Protein AF-0000000077312494 (afdb_homodimer)

pLDDT: mean 94.0, std 8.58, range [31.25, 98.69]

Radius of gyration: 34.33 Å; Cα contacts (8 Å, |Δi|>4): 732; chains: 2; bounding box: 84×106×77 Å

Sequence (558 aa):
MSKAVSSAAEQAEQLKLQGNNFYNENMFAAAIDLYTQAIRLCPNVPFYWTNRALCHRKLNDWASVEEDCLRAVRLDPRSVKGHYMLGLALLHRDIYPEGIRALERALDLGRAHQDGHMVEEIWHAFATAKFDEWVEDSTQRVKNLKELEKSCELGLWKKLMFDIQEAEEKEINKLFLTTGGQLRALNSVFSKVAEADTPTDIPDYLRCKITLDILLDPVITPCGITYEKAALIQHIKKVGNFDPTTRQPLHPFQFVPNLAIKEAVANYLDQHRWAYKVDMSKAVSSAAEQAEQLKLQGNNFYNENMFAAAIDLYTQAIRLCPNVPFYWTNRALCHRKLNDWASVEEDCLRAVRLDPRSVKGHYMLGLALLHRDIYPEGIRALERALDLGRAHQDGHMVEEIWHAFATAKFDEWVEDSTQRVKNLKELEKSCELGLWKKLMFDIQEAEEKEINKLFLTTGGQLRALNSVFSKVAEADTPTDIPDYLRCKITLDILLDPVITPCGITYEKAALIQHIKKVGNFDPTTRQPLHPFQFVPNLAIKEAVANYLDQHRWAYKVD

Nearest PDB structures (foldseek):
  8gck-assembly1_B  TM=9.085E-01  e=1.295E-07  Homo sapiens
  8gck-assembly2_A  TM=9.095E-01  e=1.497E-07  Homo sapiens
  2vyi-assembly2_B  TM=8.744E-01  e=6.388E-07  Homo sapiens
  5lyn-assembly1_B  TM=8.719E-01  e=9.871E-07  Saccharomyces cerevisiae
  5lyp-assembly1_A  TM=8.369E-01  e=5.264E-07  Saccharomyces cerevisiae

Solvent-accessible surface area (backbone atoms only — not comparable to full-atom values): 28615 Å² total; per-residue (Å²): 132,81,76,74,77,66,50,56,64,54,50,20,49,51,28,38,52,52,15,50,53,29,44,77,69,67,36,35,69,61,14,37,52,28,20,50,54,16,31,71,57,40,70,85,46,36,63,44,30,38,53,35,19,52,36,27,50,77,67,67,34,43,69,56,18,30,53,26,13,52,52,14,32,70,68,32,80,76,38,35,66,18,25,37,49,29,11,51,31,30,43,75,71,66,38,50,73,62,12,46,51,27,22,49,51,16,36,56,48,25,61,73,70,67,46,64,68,62,32,50,52,41,44,49,54,36,27,46,50,49,23,52,52,39,52,58,52,39,53,52,49,52,52,53,49,52,53,49,51,52,49,37,54,52,4,42,51,43,37,48,54,55,51,49,74,76,45,55,81,85,47,43,63,56,51,51,52,50,48,51,51,47,52,53,51,47,52,51,52,55,51,57,64,47,46,76,71,48,82,74,82,77,60,66,63,48,25,12,80,84,79,64,40,74,41,76,53,32,22,27,39,81,85,19,50,54,32,27,44,72,60,50,52,48,43,36,73,74,76,36,58,37,37,92,86,78,61,44,81,43,58,80,86,56,57,19,50,32,50,39,57,40,47,47,38,53,55,46,45,72,72,34,44,64,70,35,62,72,134,129,82,74,73,79,67,50,57,63,53,50,21,49,52,29,40,54,51,15,50,52,29,44,77,67,67,37,36,70,62,14,36,53,27,18,50,54,15,30,71,57,41,70,83,46,37,64,42,30,39,52,33,19,51,35,26,50,76,68,68,34,43,70,55,18,32,54,27,12,52,53,16,30,70,67,32,80,76,38,35,66,17,25,36,49,29,10,51,32,30,42,74,71,68,37,52,74,64,12,47,49,26,22,50,51,15,38,56,47,24,61,73,70,68,46,65,68,61,33,49,53,42,46,53,55,36,26,47,50,49,23,53,51,38,52,57,54,39,53,53,50,51,51,53,50,52,53,49,51,52,50,36,52,53,4,43,51,44,36,47,56,54,50,48,75,74,44,54,82,84,48,43,63,55,52,53,52,51,50,52,52,47,51,54,49,48,52,50,52,54,51,59,62,47,48,76,70,48,82,75,81,77,60,67,63,50,26,12,80,84,80,64,41,73,41,78,52,31,23,27,40,82,85,18,50,54,32,28,43,71,59,49,52,49,43,37,73,73,76,36,59,36,37,92,86,81,63,44,82,43,59,80,86,58,57,18,50,32,51,38,56,40,49,49,39,53,54,46,46,71,72,34,44,65,70,34,62,73,134

InterPro domains:
  IPR003613 U-box domain [PF04564] (202-274)
  IPR003613 U-box domain [PS51698] (201-275)
  IPR003613 U-box domain [SM00504] (205-268)
  IPR011990 Tetratricopeptide-like helical domain superfamily [G3DSA:1.25.40.10] (4-160)
  IPR011990 Tetratricopeptide-like helical domain superfamily [SSF48452] (11-118)
  IPR013083 Zinc finger, RING/FYVE/PHD-type [G3DSA:3.30.40.10] (200-278)
  IPR019734 Tetratricopeptide repeat [PS50005] (12-45)
  IPR019734 Tetratricopeptide repeat [SM00028] (12-45)
  IPR019734 Tetratricopeptide repeat [SM00028] (46-79)
  IPR019734 Tetratricopeptide repeat [SM00028] (80-113)
  IPR045202 CHIP , U-box domain [cd16654] (202-272)

Secondary structure (DSSP, 8-state):
-------HHHHHHHHHHHHHHHHHTT-HHHHHHHHHHHHHH-TT-HHHHHHHHHHHHHTT-HHHHHHHHHHHHHH-TT-HHHHHHHHHHHHHTT-HHHHHHHHHHHHHHHHHHT-HHHHHHHHHHHHHHHHHHHHHHHHHHHHHHHHHHHHHHHHHHHHHHHHHHHS-HHHHHHHHHHHHHHHHHHHHHHHHHHGGGS--PPPGGGB-TTT-SBPSSEEE-TTS-EEEHHHHHHHHHHT-SB-TTT--B--GGG-EE-HHHHHHHHHHHHH-GGGG---/-------HHHHHHHHHHHHHHHHHTT-HHHHHHHHHHHHHH-TT-HHHHHHHHHHHHHTT-HHHHHHHHHHHHHH-TT-HHHHHHHHHHHHHTT-HHHHHHHHHHHHHHHHHHT-HHHHHHHHHHHHHHHHHHHHHHHHHHHHHHHHHHHHHHHHHHHHHHHHHHHS-HHHHHHHHHHHHHHHHHHHHHHHHHHGGGS--PPPGGGB-TTT-SBPSSEEE-TTS-EEEHHHHHHHHHHT-SB-TTT--B--GGG-EE-HHHHHHHHHHHHH-GGGG---

Foldseek 3Di:
DPPPPQQLQRQLVVLQVVLVVCVVVVNLVSSLVSLVSSCVSPVLALVSLLSNLVSCVVVVVLVSNLVSLVSSCVSPVLDLSSLLSNLVSCVVVVNLPSSLVSLVSSLVSCVVVVPVVSNVVSLLVNLVSLQVVLVVVLVVVLVVLVVVLVVVLVVLVVVLVVCCVVDDPVCNVVSVVVSVVVNVVSVVVSVVVNVLSDDDDDDQLQAAPQPRAGAQFWWAAPVGHIHRLVRVVVCCVPPHQADPPPRHGHDSVRTHTDVVSNVVSVVCCVSRVNSSDDD/DPPPPQQLQRQLVVLQVVLVVCVVVVNLVSSLVSLVSSCVSPVLALVSLLSNLVSCVVVVVLVSNLVSLVSSCVSPVLDLSSLLSNLVSCVVVVNLPSSLVSLVSSLVSCVVVVPVVSNVVSLLSNLVSLQVVLVVVLVVVLVVLVVVLVVVLVVLVVVLVVCCVVDDPVCNVVSVVVSVVVNVVSVVVSVVVNVLSDDDDDDQLQAAPQPRAGAQFWWAAPVGHIHRLVVVVVCCVPPHQADPPPRHGHDSVRTHTDVVSNVVSVVCCVSRVNSSDDD

Structure (mmCIF, N/CA/C/O backbone):
data_AF-0000000077312494-model_v1
#
loop_
_entity.id
_entity.type
_entity.pdbx_description
1 polymer 'E3 ubiquitin-protein ligase CHIP'
#
loop_
_atom_site.group_PDB
_atom_site.id
_atom_site.type_symbol
_atom_site.label_atom_id
_atom_site.label_alt_id
_atom_site.label_comp_id
_atom_site.label_asym_id
_atom_site.label_entity_id
_atom_site.label_seq_id
_atom_site.pdbx_PDB_ins_code
_atom_site.Cartn_x
_atom_site.Cartn_y
_atom_site.Cartn_z
_atom_site.occupancy
_atom_site.B_iso_or_equiv
_atom_site.auth_seq_id
_atom_site.auth_comp_id
_atom_site.auth_asym_id
_atom_site.auth_atom_id
_atom_site.pdbx_PDB_model_num
ATOM 1 N N . MET A 1 1 ? -36.344 50.531 40.781 1 31.25 1 MET A N 1
ATOM 2 C CA . MET A 1 1 ? -36.031 49.656 39.656 1 31.25 1 MET A CA 1
ATOM 3 C C . MET A 1 1 ? -34.594 49.094 39.812 1 31.25 1 MET A C 1
ATOM 5 O O . MET A 1 1 ? -33.625 49.812 39.625 1 31.25 1 MET A O 1
ATOM 9 N N . SER A 1 2 ? -34.406 48.188 40.812 1 33.22 2 SER A N 1
ATOM 10 C CA . SER A 1 2 ? -33.125 47.625 41.25 1 33.22 2 SER A CA 1
ATOM 11 C C . SER A 1 2 ? -32.375 47.031 40.062 1 33.22 2 SER A C 1
ATOM 13 O O . SER A 1 2 ? -32.938 46.188 39.344 1 33.22 2 SER A O 1
ATOM 15 N N . LYS A 1 3 ? -31.75 47.656 39.312 1 46.16 3 LYS A N 1
ATOM 16 C CA . LYS A 1 3 ? -30.828 47.188 38.281 1 46.16 3 LYS A CA 1
ATOM 17 C C . LYS A 1 3 ? -30.109 45.938 38.75 1 46.16 3 LYS A C 1
ATOM 19 O O . LYS A 1 3 ? -29.391 45.938 39.75 1 46.16 3 LYS A O 1
ATOM 24 N N . ALA A 1 4 ? -30.688 44.844 38.844 1 47.09 4 ALA A N 1
ATOM 25 C CA . ALA A 1 4 ? -30.188 43.5 39.125 1 47.09 4 ALA A CA 1
ATOM 26 C C . ALA A 1 4 ? -28.719 43.375 38.719 1 47.09 4 ALA A C 1
ATOM 28 O O . ALA A 1 4 ? -28.359 43.688 37.594 1 47.09 4 ALA A O 1
ATOM 29 N N . VAL A 1 5 ? -27.719 43.469 39.469 1 52.62 5 VAL A N 1
ATOM 30 C CA . VAL A 1 5 ? -26.266 43.375 39.344 1 52.62 5 VAL A CA 1
ATOM 31 C C . VAL A 1 5 ? -25.875 42.125 38.594 1 52.62 5 VAL A C 1
ATOM 33 O O . VAL A 1 5 ? -26.094 41 39.094 1 52.62 5 VAL A O 1
ATOM 36 N N . SER A 1 6 ? -25.922 42.156 37.281 1 68 6 SER A N 1
ATOM 37 C CA . SER A 1 6 ? -25.594 41.031 36.438 1 68 6 SER A CA 1
ATOM 38 C C . SER A 1 6 ? -24.312 40.344 36.906 1 68 6 SER A C 1
ATOM 40 O O . SER A 1 6 ? -23.359 41 37.312 1 68 6 SER A O 1
ATOM 42 N N . SER A 1 7 ? -24.25 39.062 37.406 1 86.69 7 SER A N 1
ATOM 43 C CA . SER A 1 7 ? -23.094 38.25 37.781 1 86.69 7 SER A CA 1
ATOM 44 C C . SER A 1 7 ? -21.953 38.438 36.781 1 86.69 7 SER A C 1
ATOM 46 O O . SER A 1 7 ? -22.156 38.906 35.656 1 86.69 7 SER A O 1
ATOM 48 N N . ALA A 1 8 ? -20.734 38.5 37.312 1 90.12 8 ALA A N 1
ATOM 49 C CA . ALA A 1 8 ? -19.547 38.594 36.469 1 90.12 8 ALA A CA 1
ATOM 50 C C . ALA A 1 8 ? -19.703 37.719 35.219 1 90.12 8 ALA A C 1
ATOM 52 O O . ALA A 1 8 ? -19.281 38.125 34.125 1 90.12 8 ALA A O 1
ATOM 53 N N . ALA A 1 9 ? -20.328 36.688 35.312 1 91.38 9 ALA A N 1
ATOM 54 C CA . ALA A 1 9 ? -20.531 35.781 34.219 1 91.38 9 ALA A CA 1
ATOM 55 C C . ALA A 1 9 ? -21.5 36.344 33.188 1 91.38 9 ALA A C 1
ATOM 57 O O . ALA A 1 9 ? -21.266 36.219 31.969 1 91.38 9 ALA A O 1
ATOM 58 N N . GLU A 1 10 ? -22.5 36.906 33.656 1 93.88 10 GLU A N 1
ATOM 59 C CA . GLU A 1 10 ? -23.484 37.5 32.781 1 93.88 10 GLU A CA 1
ATOM 60 C C . GLU A 1 10 ? -22.891 38.688 32 1 93.88 10 GLU A C 1
ATOM 62 O O . GLU A 1 10 ? -23.156 38.875 30.812 1 93.88 10 GLU A O 1
ATOM 67 N N . GLN A 1 11 ? -22.172 39.5 32.781 1 94.75 11 GLN A N 1
ATOM 68 C CA . GLN A 1 11 ? -21.516 40.625 32.125 1 94.75 11 GLN A CA 1
ATOM 69 C C . GLN A 1 11 ? -20.516 40.156 31.062 1 94.75 11 GLN A C 1
ATOM 71 O O . GLN A 1 11 ? -20.469 40.719 29.969 1 94.75 11 GLN A O 1
ATOM 76 N N . ALA A 1 12 ? -19.703 39.156 31.375 1 96.19 12 ALA A N 1
ATOM 77 C CA . ALA A 1 12 ? -18.734 38.625 30.438 1 96.19 12 ALA A CA 1
ATOM 78 C C . ALA A 1 12 ? -19.406 38.094 29.172 1 96.19 12 ALA A C 1
ATOM 80 O O . ALA A 1 12 ? -18.906 38.312 28.062 1 96.19 12 ALA A O 1
ATOM 81 N N . GLU A 1 13 ? -20.516 37.531 29.359 1 96.38 13 GLU A N 1
ATOM 82 C CA . GLU A 1 13 ? -21.25 37 28.219 1 96.38 13 GLU A CA 1
ATOM 83 C C . GLU A 1 13 ? -21.766 38.094 27.312 1 96.38 13 GLU A C 1
ATOM 85 O O . GLU A 1 13 ? -21.75 37.969 26.094 1 96.38 13 GLU A O 1
ATOM 90 N N . GLN A 1 14 ? -22.219 39.094 27.969 1 96.25 14 GLN A N 1
ATOM 91 C CA . GLN A 1 14 ? -22.688 40.25 27.172 1 96.25 14 GLN A CA 1
ATOM 92 C C . GLN A 1 14 ? -21.547 40.875 26.391 1 96.25 14 GLN A C 1
ATOM 94 O O . GLN A 1 14 ? -21.719 41.25 25.219 1 96.25 14 GLN A O 1
ATOM 99 N N . LEU A 1 15 ? -20.422 40.938 27.031 1 97.5 15 LEU A N 1
ATOM 100 C CA . LEU A 1 15 ? -19.234 41.469 26.344 1 97.5 15 LEU A CA 1
ATOM 101 C C . LEU A 1 15 ? -18.844 40.594 25.172 1 97.5 15 LEU A C 1
ATOM 103 O O . LEU A 1 15 ? -18.516 41.094 24.094 1 97.5 15 LEU A O 1
ATOM 107 N N . LYS A 1 16 ? -18.875 39.312 25.391 1 97.44 16 LYS A N 1
ATOM 108 C CA . LYS A 1 16 ? -18.578 38.375 24.328 1 97.44 16 LYS A CA 1
ATOM 109 C C . LYS A 1 16 ? -19.516 38.562 23.141 1 97.44 16 LYS A C 1
ATOM 111 O O . LYS A 1 16 ? -19.078 38.594 21.984 1 97.44 16 LYS A O 1
ATOM 116 N N . LEU A 1 17 ? -20.812 38.75 23.391 1 97.75 17 LEU A N 1
ATOM 117 C CA . LEU A 1 17 ? -21.812 38.938 22.328 1 97.75 17 LEU A CA 1
ATOM 118 C C . LEU A 1 17 ? -21.562 40.219 21.562 1 97.75 17 LEU A C 1
ATOM 120 O O . LEU A 1 17 ? -21.672 40.25 20.328 1 97.75 17 LEU A O 1
ATOM 124 N N . GLN A 1 18 ? -21.203 41.219 22.328 1 97.5 18 GLN A N 1
ATOM 125 C CA . GLN A 1 18 ? -20.844 42.469 21.656 1 97.5 18 GLN A CA 1
ATOM 126 C C . GLN A 1 18 ? -19.594 42.312 20.812 1 97.5 18 GLN A C 1
ATOM 128 O O . GLN A 1 18 ? -19.516 42.812 19.688 1 97.5 18 GLN A O 1
ATOM 133 N N . GLY A 1 19 ? -18.641 41.594 21.375 1 98 19 GLY A N 1
ATOM 134 C CA . GLY A 1 19 ? -17.438 41.281 20.594 1 98 19 GLY A CA 1
ATOM 135 C C . GLY A 1 19 ? -17.75 40.531 19.312 1 98 19 GLY A C 1
ATOM 136 O O . GLY A 1 19 ? -17.172 40.844 18.266 1 98 19 GLY A O 1
ATOM 137 N N . ASN A 1 20 ? -18.688 39.594 19.391 1 97.94 20 ASN A N 1
ATOM 138 C CA . ASN A 1 20 ? -19.109 38.844 18.219 1 97.94 20 ASN A CA 1
ATOM 139 C C . ASN A 1 20 ? -19.688 39.75 17.141 1 97.94 20 ASN A C 1
ATOM 141 O O . ASN A 1 20 ? -19.453 39.531 15.953 1 97.94 20 ASN A O 1
ATOM 145 N N . ASN A 1 21 ? -20.438 40.688 17.547 1 97.75 21 ASN A N 1
ATOM 146 C CA . ASN A 1 21 ? -21.016 41.625 16.609 1 97.75 21 ASN A CA 1
ATOM 147 C C . ASN A 1 21 ? -19.938 42.438 15.883 1 97.75 21 ASN A C 1
ATOM 149 O O . ASN A 1 21 ? -19.984 42.594 14.664 1 97.75 21 ASN A O 1
ATOM 153 N N . PHE A 1 22 ? -18.984 42.906 16.641 1 98 22 PHE A N 1
ATOM 154 C CA . PHE A 1 22 ? -17.891 43.656 16.047 1 98 22 PHE A CA 1
ATOM 155 C C . PHE A 1 22 ? -17.078 42.781 15.109 1 98 22 PHE A C 1
ATOM 157 O O . PHE A 1 22 ? -16.641 43.219 14.047 1 98 22 PHE A O 1
ATOM 164 N N . TYR A 1 23 ? -16.844 41.5 15.477 1 97.88 23 TYR A N 1
ATOM 165 C CA . TYR A 1 23 ? -16.141 40.562 14.617 1 97.88 23 TYR A CA 1
ATOM 166 C C . TYR A 1 23 ? -16.844 40.406 13.281 1 97.88 23 TYR A C 1
ATOM 168 O O . TYR A 1 23 ? -16.219 40.469 12.219 1 97.88 23 TYR A O 1
ATOM 176 N N . ASN A 1 24 ? -18.125 40.281 13.289 1 97.44 24 ASN A N 1
ATOM 177 C CA . ASN A 1 24 ? -18.938 40.094 12.078 1 97.44 24 ASN A CA 1
ATOM 178 C C . ASN A 1 24 ? -18.891 41.312 11.188 1 97.44 24 ASN A C 1
ATOM 180 O O . ASN A 1 24 ? -19.047 41.219 9.969 1 97.44 24 ASN A O 1
ATOM 184 N N . GLU A 1 25 ? -18.625 42.469 11.852 1 97.25 25 GLU A N 1
ATOM 185 C CA . GLU A 1 25 ? -18.516 43.719 11.117 1 97.25 25 GLU A CA 1
ATOM 186 C C . GLU A 1 25 ? -17.078 44 10.695 1 97.25 25 GLU A C 1
ATOM 188 O O . GLU A 1 25 ? -16.75 45.094 10.219 1 97.25 25 GLU A O 1
ATOM 193 N N . ASN A 1 26 ? -16.25 43.094 11.016 1 97.56 26 ASN A N 1
ATOM 194 C CA . ASN A 1 26 ? -14.836 43.125 10.648 1 97.56 26 ASN A CA 1
ATOM 195 C C . ASN A 1 26 ? -14.078 44.188 11.445 1 97.56 26 ASN A C 1
ATOM 197 O O . ASN A 1 26 ? -13.117 44.781 10.945 1 97.56 26 ASN A O 1
ATOM 201 N N . MET A 1 27 ? -14.633 44.562 12.531 1 97.88 27 MET A N 1
ATOM 202 C CA . MET A 1 27 ? -13.945 45.469 13.461 1 97.88 27 MET A CA 1
ATOM 203 C C . MET A 1 27 ? -13.195 44.656 14.523 1 97.88 27 MET A C 1
ATOM 205 O O . MET A 1 27 ? -13.602 44.625 15.688 1 97.88 27 MET A O 1
ATOM 209 N N . PHE A 1 28 ? -12.07 44.188 14.211 1 98.31 28 PHE A N 1
ATOM 210 C CA . PHE A 1 28 ? -11.383 43.156 14.992 1 98.31 28 PHE A CA 1
ATOM 211 C C . PHE A 1 28 ? -10.742 43.781 16.234 1 98.31 28 PHE A C 1
ATOM 213 O O . PHE A 1 28 ? -10.727 43.156 17.297 1 98.31 28 PHE A O 1
ATOM 220 N N . ALA A 1 29 ? -10.266 44.969 16.141 1 97.75 29 ALA A N 1
ATOM 221 C CA . ALA A 1 29 ? -9.641 45.625 17.281 1 97.75 29 ALA A CA 1
ATOM 222 C C . ALA A 1 29 ? -10.656 45.875 18.406 1 97.75 29 ALA A C 1
ATOM 224 O O . ALA A 1 29 ? -10.359 45.625 19.578 1 97.75 29 ALA A O 1
ATOM 225 N N . ALA A 1 30 ? -11.797 46.281 17.938 1 98.06 30 ALA A N 1
ATOM 226 C CA . ALA A 1 30 ? -12.859 46.5 18.922 1 98.06 30 ALA A CA 1
ATOM 227 C C . ALA A 1 30 ? -13.32 45.188 19.562 1 98.06 30 ALA A C 1
ATOM 229 O O . ALA A 1 30 ? -13.57 45.156 20.766 1 98.06 30 ALA A O 1
ATOM 230 N N . ALA A 1 31 ? -13.383 44.219 18.719 1 98.69 31 ALA A N 1
ATOM 231 C CA . ALA A 1 31 ? -13.766 42.906 19.219 1 98.69 31 ALA A CA 1
ATOM 232 C C . ALA A 1 31 ? -12.758 42.406 20.25 1 98.69 31 ALA A C 1
ATOM 234 O O . ALA A 1 31 ? -13.141 41.875 21.297 1 98.69 31 ALA A O 1
ATOM 235 N N . ILE A 1 32 ? -11.477 42.594 19.984 1 98.69 32 ILE A N 1
ATOM 236 C CA . ILE A 1 32 ? -10.406 42.125 20.875 1 98.69 32 ILE A CA 1
ATOM 237 C C . ILE A 1 32 ? -10.562 42.781 22.25 1 98.69 32 ILE A C 1
ATOM 239 O O . ILE A 1 32 ? -10.438 42.125 23.281 1 98.69 32 ILE A O 1
ATOM 243 N N . ASP A 1 33 ? -10.898 44.031 22.234 1 98.5 33 ASP A N 1
ATOM 244 C CA . ASP A 1 33 ? -11.07 44.781 23.484 1 98.5 33 ASP A CA 1
ATOM 245 C C . ASP A 1 33 ? -12.211 44.188 24.312 1 98.5 33 ASP A C 1
ATOM 247 O O . ASP A 1 33 ? -12.078 44 25.531 1 98.5 33 ASP A O 1
ATOM 251 N N . LEU A 1 34 ? -13.242 43.938 23.609 1 98.5 34 LEU A N 1
ATOM 252 C CA . LEU A 1 34 ? -14.414 43.406 24.297 1 98.5 34 LEU A CA 1
ATOM 253 C C . LEU A 1 34 ? -14.148 42 24.812 1 98.5 34 LEU A C 1
ATOM 255 O O . LEU A 1 34 ? -14.492 41.688 25.953 1 98.5 34 LEU A O 1
ATOM 259 N N . TYR A 1 35 ? -13.531 41.156 24.047 1 98.62 35 TYR A N 1
ATOM 260 C CA . TYR A 1 35 ? -13.195 39.812 24.5 1 98.62 35 TYR A CA 1
ATOM 261 C C . TYR A 1 35 ? -12.219 39.875 25.672 1 98.62 35 TYR A C 1
ATOM 263 O O . TYR A 1 35 ? -12.305 39.062 26.594 1 98.62 35 TYR A O 1
ATOM 271 N N . THR A 1 36 ? -11.281 40.844 25.609 1 98.62 36 THR A N 1
ATOM 272 C CA . THR A 1 36 ? -10.312 41 26.688 1 98.62 36 THR A CA 1
ATOM 273 C C . THR A 1 36 ? -11.023 41.344 28 1 98.62 36 THR A C 1
ATOM 275 O O . THR A 1 36 ? -10.672 40.812 29.047 1 98.62 36 THR A O 1
ATOM 278 N N . GLN A 1 37 ? -12.008 42.219 27.891 1 98.12 37 GLN A N 1
ATOM 279 C CA . GLN A 1 37 ? -12.797 42.562 29.062 1 98.12 37 GLN A CA 1
ATOM 280 C C . GLN A 1 37 ? -13.57 41.344 29.578 1 98.12 37 GLN A C 1
ATOM 282 O O . GLN A 1 37 ? -13.656 41.125 30.797 1 98.12 37 GLN A O 1
ATOM 287 N N . ALA A 1 38 ? -14.086 40.594 28.641 1 98.06 38 ALA A N 1
ATOM 288 C CA . ALA A 1 38 ? -14.789 39.375 29.031 1 98.06 38 ALA A CA 1
ATOM 289 C C . ALA A 1 38 ? -13.844 38.406 29.75 1 98.06 38 ALA A C 1
ATOM 291 O O . ALA A 1 38 ? -14.219 37.812 30.766 1 98.06 38 ALA A O 1
ATOM 292 N N . ILE A 1 39 ? -12.625 38.219 29.328 1 98.06 39 ILE A N 1
ATOM 293 C CA . ILE A 1 39 ? -11.617 37.312 29.891 1 98.06 39 ILE A CA 1
ATOM 294 C C . ILE A 1 39 ? -11.234 37.781 31.281 1 98.06 39 ILE A C 1
ATOM 296 O O . ILE A 1 39 ? -11.031 36.969 32.188 1 98.06 39 ILE A O 1
ATOM 300 N N . ARG A 1 40 ? -11.156 39.125 31.438 1 97.31 40 ARG A N 1
ATOM 301 C CA . ARG A 1 40 ? -10.82 39.688 32.75 1 97.31 40 ARG A CA 1
ATOM 302 C C . ARG A 1 40 ? -11.891 39.312 33.781 1 97.31 40 ARG A C 1
ATOM 304 O O . ARG A 1 40 ? -11.57 39.031 34.938 1 97.31 40 ARG A O 1
ATOM 311 N N . LEU A 1 41 ? -13.102 39.344 33.312 1 96.69 41 LEU A N 1
ATOM 312 C CA . LEU A 1 41 ? -14.219 39.031 34.188 1 96.69 41 LEU A CA 1
ATOM 313 C C . LEU A 1 41 ? -14.297 37.531 34.469 1 96.69 41 LEU A C 1
ATOM 315 O O . LEU A 1 41 ? -14.531 37.094 35.594 1 96.69 41 LEU A O 1
ATOM 319 N N . CYS A 1 42 ? -14.094 36.75 33.406 1 96.94 42 CYS A N 1
ATOM 320 C CA . CYS A 1 42 ? -14.148 35.281 33.5 1 96.94 42 CYS A CA 1
ATOM 321 C C . CYS A 1 42 ? -13.016 34.656 32.719 1 96.94 42 CYS A C 1
ATOM 323 O O . CYS A 1 42 ? -13.219 34.188 31.578 1 96.94 42 CYS A O 1
ATOM 325 N N . PRO A 1 43 ? -11.883 34.469 33.312 1 96.44 43 PRO A N 1
ATOM 326 C CA . PRO A 1 43 ? -10.695 34.031 32.594 1 96.44 43 PRO A CA 1
ATOM 327 C C . PRO A 1 43 ? -10.727 32.531 32.281 1 96.44 43 PRO A C 1
ATOM 329 O O . PRO A 1 43 ? -9.922 32.062 31.484 1 96.44 43 PRO A O 1
ATOM 332 N N . ASN A 1 44 ? -11.672 31.781 32.844 1 96.56 44 ASN A N 1
ATOM 333 C CA . ASN A 1 44 ? -11.641 30.328 32.719 1 96.56 44 ASN A CA 1
ATOM 334 C C . ASN A 1 44 ? -12.641 29.844 31.672 1 96.56 44 ASN A C 1
ATOM 336 O O . ASN A 1 44 ? -13.008 28.672 31.656 1 96.56 44 ASN A O 1
ATOM 340 N N . VAL A 1 45 ? -13.125 30.734 30.828 1 96.56 45 VAL A N 1
ATOM 341 C CA . VAL A 1 45 ? -14 30.359 29.719 1 96.56 45 VAL A CA 1
ATOM 342 C C . VAL A 1 45 ? -13.195 30.266 28.422 1 96.56 45 VAL A C 1
ATOM 344 O O . VAL A 1 45 ? -12.773 31.281 27.875 1 96.56 45 VAL A O 1
ATOM 347 N N . PRO A 1 46 ? -13.016 29.062 27.922 1 96.94 46 PRO A N 1
ATOM 348 C CA . PRO A 1 46 ? -12.133 28.844 26.766 1 96.94 46 PRO A CA 1
ATOM 349 C C . PRO A 1 46 ? -12.594 29.594 25.516 1 96.94 46 PRO A C 1
ATOM 351 O O . PRO A 1 46 ? -11.766 30.062 24.75 1 96.94 46 PRO A O 1
ATOM 354 N N . PHE A 1 47 ? -13.852 29.844 25.359 1 96.31 47 PHE A N 1
ATOM 355 C CA . PHE A 1 47 ? -14.398 30.422 24.141 1 96.31 47 PHE A CA 1
ATOM 356 C C . PHE A 1 47 ? -13.984 31.891 24.016 1 96.31 47 PHE A C 1
ATOM 358 O O . PHE A 1 47 ? -13.797 32.375 22.906 1 96.31 47 PHE A O 1
ATOM 365 N N . TYR A 1 48 ? -13.828 32.562 25.141 1 98.06 48 TYR A N 1
ATOM 366 C CA . TYR A 1 48 ? -13.383 33.938 25.078 1 98.06 48 TYR A CA 1
ATOM 367 C C . TYR A 1 48 ? -11.992 34.031 24.453 1 98.06 48 TYR A C 1
ATOM 369 O O . TYR A 1 48 ? -11.719 34.906 23.641 1 98.06 48 TYR A O 1
ATOM 377 N N . TRP A 1 49 ? -11.172 33.094 24.797 1 98.12 49 TRP A N 1
ATOM 378 C CA . TRP A 1 49 ? -9.797 33.031 24.297 1 98.12 49 TRP A CA 1
ATOM 379 C C . TRP A 1 49 ? -9.75 32.719 22.812 1 98.12 49 TRP A C 1
ATOM 381 O O . TRP A 1 49 ? -9.055 33.375 22.047 1 98.12 49 TRP A O 1
ATOM 391 N N . THR A 1 50 ? -10.492 31.703 22.406 1 98.06 50 THR A N 1
ATOM 392 C CA . THR A 1 50 ? -10.492 31.312 21 1 98.06 50 THR A CA 1
ATOM 393 C C . THR A 1 50 ? -11.086 32.438 20.141 1 98.06 50 THR A C 1
ATOM 395 O O . THR A 1 50 ? -10.633 32.656 19.031 1 98.06 50 THR A O 1
ATOM 398 N N . ASN A 1 51 ? -12.125 33.125 20.688 1 98.12 51 ASN A N 1
ATOM 399 C CA . ASN A 1 51 ? -12.719 34.219 19.969 1 98.12 51 ASN A CA 1
ATOM 400 C C . ASN A 1 51 ? -11.711 35.344 19.75 1 98.12 51 ASN A C 1
ATOM 402 O O . ASN A 1 51 ? -11.617 35.906 18.656 1 98.12 51 ASN A O 1
ATOM 406 N N . ARG A 1 52 ? -11 35.625 20.812 1 98.56 52 ARG A N 1
ATOM 407 C CA . ARG A 1 52 ? -9.984 36.656 20.688 1 98.56 52 ARG A CA 1
ATOM 408 C C . ARG A 1 52 ? -8.867 36.219 19.734 1 98.56 52 ARG A C 1
ATOM 410 O O . ARG A 1 52 ? -8.367 37.031 18.938 1 98.56 52 ARG A O 1
ATOM 417 N N . ALA A 1 53 ? -8.477 34.938 19.812 1 98.56 53 ALA A N 1
ATOM 418 C CA . ALA A 1 53 ? -7.465 34.406 18.906 1 98.56 53 ALA A CA 1
ATOM 419 C C . ALA A 1 53 ? -7.879 34.562 17.453 1 98.56 53 ALA A C 1
ATOM 421 O O . ALA A 1 53 ? -7.047 34.875 16.594 1 98.56 53 ALA A O 1
ATOM 422 N N . LEU A 1 54 ? -9.133 34.375 17.203 1 97.81 54 LEU A N 1
ATOM 423 C CA . LEU A 1 54 ? -9.648 34.5 15.852 1 97.81 54 LEU A CA 1
ATOM 424 C C . LEU A 1 54 ? -9.445 35.938 15.32 1 97.81 54 LEU A C 1
ATOM 426 O O . LEU A 1 54 ? -9.078 36.125 14.156 1 97.81 54 LEU A O 1
ATOM 430 N N . CYS A 1 55 ? -9.703 36.875 16.172 1 98.38 55 CYS A N 1
ATOM 431 C CA . CYS A 1 55 ? -9.484 38.25 15.789 1 98.38 55 CYS A CA 1
ATOM 432 C C . CYS A 1 55 ? -8.016 38.531 15.516 1 98.38 55 CYS A C 1
ATOM 434 O O . CYS A 1 55 ? -7.672 39.188 14.523 1 98.38 55 CYS A O 1
ATOM 436 N N . HIS A 1 56 ? -7.156 38 16.391 1 98.38 56 HIS A N 1
ATOM 437 C CA . HIS A 1 56 ? -5.719 38.125 16.188 1 98.38 56 HIS A CA 1
ATOM 438 C C . HIS A 1 56 ? -5.285 37.531 14.859 1 98.38 56 HIS A C 1
ATOM 440 O O . HIS A 1 56 ? -4.441 38.094 14.164 1 98.38 56 HIS A O 1
ATOM 446 N N . ARG A 1 57 ? -5.867 36.406 14.5 1 97.31 57 ARG A N 1
ATOM 447 C CA . ARG A 1 57 ? -5.539 35.75 13.25 1 97.31 57 ARG A CA 1
ATOM 448 C C . ARG A 1 57 ? -5.898 36.625 12.047 1 97.31 57 ARG A C 1
ATOM 450 O O . ARG A 1 57 ? -5.121 36.719 11.102 1 97.31 57 ARG A O 1
ATOM 457 N N . LYS A 1 58 ? -7.035 37.281 12.18 1 97.38 58 LYS A N 1
ATOM 458 C CA . LYS A 1 58 ? -7.465 38.156 11.102 1 97.38 58 LYS A CA 1
ATOM 459 C C . LYS A 1 58 ? -6.508 39.344 10.945 1 97.38 58 LYS A C 1
ATOM 461 O O . LYS A 1 58 ? -6.363 39.875 9.852 1 97.38 58 LYS A O 1
ATOM 466 N N . LEU A 1 59 ? -5.855 39.688 12.039 1 97.38 59 LEU A N 1
ATOM 467 C CA . LEU A 1 59 ? -4.914 40.781 12.039 1 97.38 59 LEU A CA 1
ATOM 468 C C . LEU A 1 59 ? -3.486 40.281 11.828 1 97.38 59 LEU A C 1
ATOM 470 O O . LEU A 1 59 ? -2.531 41.062 11.969 1 97.38 59 LEU A O 1
ATOM 474 N N . ASN A 1 60 ? -3.289 39.031 11.648 1 96.69 60 ASN A N 1
ATOM 475 C CA . ASN A 1 60 ? -2.012 38.375 11.398 1 96.69 60 ASN A CA 1
ATOM 476 C C . ASN A 1 60 ? -1.062 38.5 12.586 1 96.69 60 ASN A C 1
ATOM 478 O O . ASN A 1 60 ? 0.148 38.656 12.406 1 96.69 60 ASN A O 1
ATOM 482 N N . ASP A 1 61 ? -1.66 38.656 13.695 1 97.38 61 ASP A N 1
ATOM 483 C CA . ASP A 1 61 ? -0.88 38.656 14.93 1 97.38 61 ASP A CA 1
ATOM 484 C C . ASP A 1 61 ? -0.746 37.25 15.492 1 97.38 61 ASP A C 1
ATOM 486 O O . ASP A 1 61 ? -1.405 36.906 16.484 1 97.38 61 ASP A O 1
ATOM 490 N N . TRP A 1 62 ? 0.193 36.5 14.992 1 97.81 62 TRP A N 1
ATOM 491 C CA . TRP A 1 62 ? 0.279 35.062 15.234 1 97.81 62 TRP A CA 1
ATOM 492 C C . TRP A 1 62 ? 0.795 34.781 16.641 1 97.81 62 TRP A C 1
ATOM 494 O O . TRP A 1 62 ? 0.441 33.781 17.25 1 97.81 62 TRP A O 1
ATOM 504 N N . ALA A 1 63 ? 1.588 35.656 17.203 1 97.56 63 ALA A N 1
ATOM 505 C CA . ALA A 1 63 ? 2.061 35.5 18.562 1 97.56 63 ALA A CA 1
ATOM 506 C C . ALA A 1 63 ? 0.897 35.5 19.547 1 97.56 63 ALA A C 1
ATOM 508 O O . ALA A 1 63 ? 0.823 34.625 20.438 1 97.56 63 ALA A O 1
ATOM 509 N N . SER A 1 64 ? -0.02 36.438 19.312 1 98.25 64 SER A N 1
ATOM 510 C CA . SER A 1 64 ? -1.191 36.531 20.188 1 98.25 64 SER A CA 1
ATOM 511 C C . SER A 1 64 ? -2.137 35.375 19.953 1 98.25 64 SER A C 1
ATOM 513 O O . SER A 1 64 ? -2.775 34.875 20.891 1 98.25 64 SER A O 1
ATOM 515 N N . VAL A 1 65 ? -2.188 34.906 18.734 1 98.56 65 VAL A N 1
ATOM 516 C CA . VAL A 1 65 ? -2.99 33.719 18.422 1 98.56 65 VAL A CA 1
ATOM 517 C C . VAL A 1 65 ? -2.486 32.531 19.234 1 98.56 65 VAL A C 1
ATOM 519 O O . VAL A 1 65 ? -3.271 31.844 19.891 1 98.56 65 VAL A O 1
ATOM 522 N N . GLU A 1 66 ? -1.202 32.312 19.203 1 98.19 66 GLU A N 1
ATOM 523 C CA . GLU A 1 66 ? -0.599 31.188 19.891 1 98.19 66 GLU A CA 1
ATOM 524 C C . GLU A 1 66 ? -0.851 31.266 21.391 1 98.19 66 GLU A C 1
ATOM 526 O O . GLU A 1 66 ? -1.228 30.266 22.016 1 98.19 66 GLU A O 1
ATOM 531 N N . GLU A 1 67 ? -0.646 32.438 21.969 1 97.94 67 GLU A N 1
ATOM 532 C CA . GLU A 1 67 ? -0.836 32.625 23.406 1 97.94 67 GLU A CA 1
ATOM 533 C C . GLU A 1 67 ? -2.275 32.312 23.812 1 97.94 67 GLU A C 1
ATOM 535 O O . GLU A 1 67 ? -2.516 31.578 24.766 1 97.94 67 GLU A O 1
ATOM 540 N N . ASP A 1 68 ? -3.213 32.875 23.094 1 98.56 68 ASP A N 1
ATOM 541 C CA . ASP A 1 68 ? -4.629 32.688 23.391 1 98.56 68 ASP A CA 1
ATOM 542 C C . ASP A 1 68 ? -5.023 31.219 23.234 1 98.56 68 ASP A C 1
ATOM 544 O O . ASP A 1 68 ? -5.754 30.688 24.062 1 98.56 68 ASP A O 1
ATOM 548 N N . CYS A 1 69 ? -4.516 30.625 22.203 1 98.38 69 CYS A N 1
ATOM 549 C CA . CYS A 1 69 ? -4.91 29.25 21.922 1 98.38 69 CYS A CA 1
ATOM 550 C C . CYS A 1 69 ? -4.285 28.297 22.922 1 98.38 69 CYS A C 1
ATOM 552 O O . CYS A 1 69 ? -4.902 27.297 23.312 1 98.38 69 CYS A O 1
ATOM 554 N N . LEU A 1 70 ? -3.07 28.578 23.359 1 97.94 70 LEU A N 1
ATOM 555 C CA . LEU A 1 70 ? -2.463 27.766 24.406 1 97.94 70 LEU A CA 1
ATOM 556 C C . LEU A 1 70 ? -3.303 27.797 25.688 1 97.94 70 LEU A C 1
ATOM 558 O O . LEU A 1 70 ? -3.535 26.766 26.297 1 97.94 70 LEU A O 1
ATOM 562 N N . ARG A 1 71 ? -3.746 28.984 25.969 1 97.81 71 ARG A N 1
ATOM 563 C CA . ARG A 1 71 ? -4.609 29.125 27.141 1 97.81 71 ARG A CA 1
ATOM 564 C C . ARG A 1 71 ? -5.934 28.406 26.938 1 97.81 71 ARG A C 1
ATOM 566 O O . ARG A 1 71 ? -6.41 27.703 27.828 1 97.81 71 ARG A O 1
ATOM 573 N N . ALA A 1 72 ? -6.484 28.531 25.781 1 98.19 72 ALA A N 1
ATOM 574 C CA . ALA A 1 72 ? -7.773 27.922 25.484 1 98.19 72 ALA A CA 1
ATOM 575 C C . ALA A 1 72 ? -7.688 26.391 25.594 1 98.19 72 ALA A C 1
ATOM 577 O O . ALA A 1 72 ? -8.555 25.766 26.203 1 98.19 72 ALA A O 1
ATOM 578 N N . VAL A 1 73 ? -6.629 25.766 25.062 1 97.69 73 VAL A N 1
ATOM 579 C CA . VAL A 1 73 ? -6.504 24.312 25.031 1 97.69 73 VAL A CA 1
ATOM 580 C C . VAL A 1 73 ? -6.195 23.797 26.438 1 97.69 73 VAL A C 1
ATOM 582 O O . VAL A 1 73 ? -6.586 22.672 26.797 1 97.69 73 VAL A O 1
ATOM 585 N N . ARG A 1 74 ? -5.555 24.625 27.234 1 97.5 74 ARG A N 1
ATOM 586 C CA . ARG A 1 74 ? -5.32 24.266 28.641 1 97.5 74 ARG A CA 1
ATOM 587 C C . ARG A 1 74 ? -6.629 24.234 29.422 1 97.5 74 ARG A C 1
ATOM 589 O O . ARG A 1 74 ? -6.836 23.359 30.25 1 97.5 74 ARG A O 1
ATOM 596 N N . LEU A 1 75 ? -7.457 25.156 29.094 1 97.62 75 LEU A N 1
ATOM 597 C CA . LEU A 1 75 ? -8.75 25.25 29.75 1 97.62 75 LEU A CA 1
ATOM 598 C C . LEU A 1 75 ? -9.711 24.172 29.25 1 97.62 75 LEU A C 1
ATOM 600 O O . LEU A 1 75 ? -10.492 23.625 30.016 1 97.62 75 LEU A O 1
ATOM 604 N N . ASP A 1 76 ? -9.648 23.875 27.906 1 97.25 76 ASP A N 1
ATOM 605 C CA . ASP A 1 76 ? -10.477 22.859 27.281 1 97.25 76 ASP A CA 1
ATOM 606 C C . ASP A 1 76 ? -9.664 22.047 26.266 1 97.25 76 ASP A C 1
ATOM 608 O O . ASP A 1 76 ? -9.57 22.422 25.094 1 97.25 76 ASP A O 1
ATOM 612 N N . PRO A 1 77 ? -9.195 20.969 26.719 1 96.38 77 PRO A N 1
ATOM 613 C CA . PRO A 1 77 ? -8.367 20.156 25.828 1 96.38 77 PRO A CA 1
ATOM 614 C C . PRO A 1 77 ? -9.141 19.641 24.625 1 96.38 77 PRO A C 1
ATOM 616 O O . PRO A 1 77 ? -8.531 19.125 23.672 1 96.38 77 PRO A O 1
ATOM 619 N N . ARG A 1 78 ? -10.414 19.859 24.516 1 94.25 78 ARG A N 1
ATOM 620 C CA . ARG A 1 78 ? -11.219 19.344 23.406 1 94.25 78 ARG A CA 1
ATOM 621 C C . ARG A 1 78 ? -11.625 20.484 22.469 1 94.25 78 ARG A C 1
ATOM 623 O O . ARG A 1 78 ? -12.516 20.312 21.641 1 94.25 78 ARG A O 1
ATOM 630 N N . SER A 1 79 ? -11.008 21.562 22.656 1 94.88 79 SER A N 1
ATOM 631 C CA . SER A 1 79 ? -11.32 22.703 21.797 1 94.88 79 SER A CA 1
ATOM 632 C C . SER A 1 79 ? -10.781 22.5 20.391 1 94.88 79 SER A C 1
ATOM 634 O O . SER A 1 79 ? -9.57 22.594 20.172 1 94.88 79 SER A O 1
ATOM 636 N N . VAL A 1 80 ? -11.586 22.312 19.422 1 95.25 80 VAL A N 1
ATOM 637 C CA . VAL A 1 80 ? -11.188 22.078 18.031 1 95.25 80 VAL A CA 1
ATOM 638 C C . VAL A 1 80 ? -10.523 23.328 17.469 1 95.25 80 VAL A C 1
ATOM 640 O O . VAL A 1 80 ? -9.414 23.266 16.938 1 95.25 80 VAL A O 1
ATOM 643 N N . LYS A 1 81 ? -11.195 24.453 17.75 1 95.31 81 LYS A N 1
ATOM 644 C CA . LYS A 1 81 ? -10.688 25.719 17.219 1 95.31 81 LYS A CA 1
ATOM 645 C C . LYS A 1 81 ? -9.367 26.094 17.875 1 95.31 81 LYS A C 1
ATOM 647 O O . LYS A 1 81 ? -8.461 26.609 17.219 1 95.31 81 LYS A O 1
ATOM 652 N N . GLY A 1 82 ? -9.281 25.781 19.125 1 97.25 82 GLY A N 1
ATOM 653 C CA . GLY A 1 82 ? -8.047 26.047 19.844 1 97.25 82 GLY A CA 1
ATOM 654 C C . GLY A 1 82 ? -6.855 25.297 19.281 1 97.25 82 GLY A C 1
ATOM 655 O O . GLY A 1 82 ? -5.82 25.891 18.969 1 97.25 82 GLY A O 1
ATOM 656 N N . HIS A 1 83 ? -6.996 24.047 19.078 1 97.88 83 HIS A N 1
ATOM 657 C CA . HIS A 1 83 ? -5.926 23.219 18.516 1 97.88 83 HIS A CA 1
ATOM 658 C C . HIS A 1 83 ? -5.637 23.609 17.078 1 97.88 83 HIS A C 1
ATOM 660 O O . HIS A 1 83 ? -4.477 23.641 16.656 1 97.88 83 HIS A O 1
ATOM 666 N N . TYR A 1 84 ? -6.676 23.906 16.328 1 97.25 84 TYR A N 1
ATOM 667 C CA . TYR A 1 84 ? -6.52 24.281 14.938 1 97.25 84 TYR A CA 1
ATOM 668 C C . TYR A 1 84 ? -5.684 25.547 14.797 1 97.25 84 TYR A C 1
ATOM 670 O O . TYR A 1 84 ? -4.656 25.547 14.109 1 97.25 84 TYR A O 1
ATOM 678 N N . MET A 1 85 ? -6.082 26.562 15.516 1 97.81 85 MET A N 1
ATOM 679 C CA . MET A 1 85 ? -5.391 27.844 15.398 1 97.81 85 MET A CA 1
ATOM 680 C C . MET A 1 85 ? -4.004 27.781 16.031 1 97.81 85 MET A C 1
ATOM 682 O O . MET A 1 85 ? -3.07 28.438 15.555 1 97.81 85 MET A O 1
ATOM 686 N N . LEU A 1 86 ? -3.855 26.953 17.078 1 97.94 86 LEU A N 1
ATOM 687 C CA . LEU A 1 86 ? -2.531 26.719 17.641 1 97.94 86 LEU A CA 1
ATOM 688 C C . LEU A 1 86 ? -1.598 26.109 16.609 1 97.94 86 LEU A C 1
ATOM 690 O O . LEU A 1 86 ? -0.458 26.547 16.453 1 97.94 86 LEU A O 1
ATOM 694 N N . GLY A 1 87 ? -2.1 25.125 15.914 1 98.12 87 GLY A N 1
ATOM 695 C CA . GLY A 1 87 ? -1.32 24.5 14.852 1 98.12 87 GLY A CA 1
ATOM 696 C C . GLY A 1 87 ? -0.896 25.484 13.781 1 98.12 87 GLY A C 1
ATOM 697 O O . GLY A 1 87 ? 0.267 25.5 13.367 1 98.12 87 GLY A O 1
ATOM 698 N N . LEU A 1 88 ? -1.873 26.297 13.398 1 97.56 88 LEU A N 1
ATOM 699 C CA . LEU A 1 88 ? -1.569 27.297 12.383 1 97.56 88 LEU A CA 1
ATOM 700 C C . LEU A 1 88 ? -0.48 28.25 12.859 1 97.56 88 LEU A C 1
ATOM 702 O O . LEU A 1 88 ? 0.438 28.578 12.109 1 97.56 88 LEU A O 1
ATOM 706 N N . ALA A 1 89 ? -0.602 28.672 14.039 1 97.88 89 ALA A N 1
ATOM 707 C CA . ALA A 1 89 ? 0.363 29.609 14.609 1 97.88 89 ALA A CA 1
ATOM 708 C C . ALA A 1 89 ? 1.759 28.984 14.656 1 97.88 89 ALA A C 1
ATOM 710 O O . ALA A 1 89 ? 2.746 29.641 14.32 1 97.88 89 ALA A O 1
ATOM 711 N N . LEU A 1 90 ? 1.857 27.781 15.047 1 97.12 90 LEU A N 1
ATOM 712 C CA . LEU A 1 90 ? 3.139 27.094 15.141 1 97.12 90 LEU A CA 1
ATOM 713 C C . LEU A 1 90 ? 3.746 26.891 13.758 1 97.12 90 LEU A C 1
ATOM 715 O O . LEU A 1 90 ? 4.957 27.031 13.578 1 97.12 90 LEU A O 1
ATOM 719 N N . LEU A 1 91 ? 2.916 26.625 12.812 1 96 91 LEU A N 1
ATOM 720 C CA . LEU A 1 91 ? 3.389 26.438 11.445 1 96 91 LEU A CA 1
ATOM 721 C C . LEU A 1 91 ? 3.916 27.75 10.867 1 96 91 LEU A C 1
ATOM 723 O O . LEU A 1 91 ? 4.855 27.734 10.07 1 96 91 LEU A O 1
ATOM 727 N N . HIS A 1 92 ? 3.26 28.828 11.266 1 95.06 92 HIS A N 1
ATOM 728 C CA . HIS A 1 92 ? 3.729 30.141 10.828 1 95.06 92 HIS A CA 1
ATOM 729 C C . HIS A 1 92 ? 5.164 30.391 11.281 1 95.06 92 HIS A C 1
ATOM 731 O O . HIS A 1 92 ? 5.922 31.078 10.609 1 95.06 92 HIS A O 1
ATOM 737 N N . ARG A 1 93 ? 5.566 29.781 12.367 1 93.62 93 ARG A N 1
ATOM 738 C CA . ARG A 1 93 ? 6.93 29.891 12.875 1 93.62 93 ARG A CA 1
ATOM 739 C C . ARG A 1 93 ? 7.789 28.734 12.398 1 93.62 93 ARG A C 1
ATOM 741 O O . ARG A 1 93 ? 8.898 28.516 12.898 1 93.62 93 ARG A O 1
ATOM 748 N N . ASP A 1 94 ? 7.277 27.844 11.547 1 91.69 94 ASP A N 1
ATOM 749 C CA . ASP A 1 94 ? 7.977 26.703 10.945 1 91.69 94 ASP A CA 1
ATOM 750 C C . ASP A 1 94 ? 8.305 25.641 11.984 1 91.69 94 ASP A C 1
ATOM 752 O O . ASP A 1 94 ? 9.352 25 11.914 1 91.69 94 ASP A O 1
ATOM 756 N N . ILE A 1 95 ? 7.531 25.656 13.039 1 93.19 95 ILE A N 1
ATOM 757 C CA . ILE A 1 95 ? 7.617 24.578 14.008 1 93.19 95 ILE A CA 1
ATOM 758 C C . ILE A 1 95 ? 6.66 23.453 13.609 1 93.19 95 ILE A C 1
ATOM 760 O O . ILE A 1 95 ? 5.562 23.328 14.164 1 93.19 95 ILE A O 1
ATOM 764 N N . TYR A 1 96 ? 7.117 22.562 12.734 1 92.44 96 TYR A N 1
ATOM 765 C CA . TYR A 1 96 ? 6.258 21.609 12.039 1 92.44 96 TYR A CA 1
ATOM 766 C C . TYR A 1 96 ? 5.797 20.516 12.984 1 92.44 96 TYR A C 1
ATOM 768 O O . TYR A 1 96 ? 4.602 20.234 13.094 1 92.44 96 TYR A O 1
ATOM 776 N N . PRO A 1 97 ? 6.684 19.875 13.75 1 93.75 97 PRO A N 1
ATOM 777 C CA . PRO A 1 97 ? 6.246 18.703 14.523 1 93.75 97 PRO A CA 1
ATOM 778 C C . PRO A 1 97 ? 5.113 19.031 15.492 1 93.75 97 PRO A C 1
ATOM 780 O O . PRO A 1 97 ? 4.086 18.359 15.5 1 93.75 97 PRO A O 1
ATOM 783 N N . GLU A 1 98 ? 5.281 20.172 16.188 1 95.69 98 GLU A N 1
ATOM 784 C CA . GLU A 1 98 ? 4.262 20.562 17.156 1 95.69 98 GLU A CA 1
ATOM 785 C C . GLU A 1 98 ? 3.008 21.078 16.469 1 95.69 98 GLU A C 1
ATOM 787 O O . GLU A 1 98 ? 1.89 20.812 16.922 1 95.69 98 GLU A O 1
ATOM 792 N N . GLY A 1 99 ? 3.225 21.859 15.43 1 97.25 99 GLY A N 1
ATOM 793 C CA . GLY A 1 99 ? 2.082 22.344 14.672 1 97.25 99 GLY A CA 1
ATOM 794 C C . GLY A 1 99 ? 1.241 21.234 14.078 1 97.25 99 GLY A C 1
ATOM 795 O O . GLY A 1 99 ? 0.013 21.266 14.172 1 97.25 99 GLY A O 1
ATOM 796 N N . ILE A 1 100 ? 1.877 20.234 13.516 1 96.44 100 ILE A N 1
ATOM 797 C CA . ILE A 1 100 ? 1.202 19.094 12.906 1 96.44 100 ILE A CA 1
ATOM 798 C C . ILE A 1 100 ? 0.45 18.312 13.977 1 96.44 100 ILE A C 1
ATOM 800 O O . ILE A 1 100 ? -0.688 17.875 13.766 1 96.44 100 ILE A O 1
ATOM 804 N N . ARG A 1 101 ? 1.046 18.172 15.078 1 96.94 101 ARG A N 1
ATOM 805 C CA . ARG A 1 101 ? 0.404 17.453 16.172 1 96.94 101 ARG A CA 1
ATOM 806 C C . ARG A 1 101 ? -0.867 18.172 16.625 1 96.94 101 ARG A C 1
ATOM 808 O O . ARG A 1 101 ? -1.888 17.531 16.891 1 96.94 101 ARG A O 1
ATOM 815 N N . ALA A 1 102 ? -0.777 19.453 16.719 1 97.5 102 ALA A N 1
ATOM 816 C CA . ALA A 1 102 ? -1.947 20.234 17.109 1 97.5 102 ALA A CA 1
ATOM 817 C C . ALA A 1 102 ? -3.059 20.109 16.062 1 97.5 102 ALA A C 1
ATOM 819 O O . ALA A 1 102 ? -4.23 19.938 16.422 1 97.5 102 ALA A O 1
ATOM 820 N N . LEU A 1 103 ? -2.711 20.172 14.844 1 97.31 103 LEU A N 1
ATOM 821 C CA . LEU A 1 103 ? -3.691 20.031 13.766 1 97.31 103 LEU A CA 1
ATOM 822 C C . LEU A 1 103 ? -4.293 18.625 13.758 1 97.31 103 LEU A C 1
ATOM 824 O O . LEU A 1 103 ? -5.492 18.469 13.516 1 97.31 103 LEU A O 1
ATOM 828 N N . GLU A 1 104 ? -3.447 17.656 13.961 1 95.69 104 GLU A N 1
ATOM 829 C CA . GLU A 1 104 ? -3.932 16.281 14.047 1 95.69 104 GLU A CA 1
ATOM 830 C C . GLU A 1 104 ? -4.969 16.141 15.156 1 95.69 104 GLU A C 1
ATOM 832 O O . GLU A 1 104 ? -6.008 15.5 14.961 1 95.69 104 GLU A O 1
ATOM 837 N N . ARG A 1 105 ? -4.66 16.703 16.281 1 95.81 105 ARG A N 1
ATOM 838 C CA . ARG A 1 105 ? -5.598 16.672 17.406 1 95.81 105 ARG A CA 1
ATOM 839 C C . ARG A 1 105 ? -6.902 17.375 17.031 1 95.81 105 ARG A C 1
ATOM 841 O O . ARG A 1 105 ? -7.988 16.891 17.344 1 95.81 105 ARG A O 1
ATOM 848 N N . ALA A 1 106 ? -6.801 18.516 16.406 1 96.19 106 ALA A N 1
ATOM 849 C CA . ALA A 1 106 ? -7.984 19.25 15.953 1 96.19 106 ALA A CA 1
ATOM 850 C C . ALA A 1 106 ? -8.82 18.406 15 1 96.19 106 ALA A C 1
ATOM 852 O O . ALA A 1 106 ? -10.047 18.391 15.078 1 96.19 106 ALA A O 1
ATOM 853 N N . LEU A 1 107 ? -8.156 17.703 14.117 1 92.38 107 LEU A N 1
ATOM 854 C CA . LEU A 1 107 ? -8.828 16.844 13.141 1 92.38 107 LEU A CA 1
ATOM 855 C C . LEU A 1 107 ? -9.594 15.719 13.844 1 92.38 107 LEU A C 1
ATOM 857 O O . LEU A 1 107 ? -10.758 15.469 13.523 1 92.38 107 LEU A O 1
ATOM 861 N N . ASP A 1 108 ? -8.945 15.117 14.758 1 90.94 108 ASP A N 1
ATOM 862 C CA . ASP A 1 108 ? -9.562 14.031 15.508 1 90.94 108 ASP A CA 1
ATOM 863 C C . ASP A 1 108 ? -10.805 14.516 16.25 1 90.94 108 ASP A C 1
ATOM 865 O O . ASP A 1 108 ? -11.852 13.867 16.203 1 90.94 108 ASP A O 1
ATOM 869 N N . LEU A 1 109 ? -10.656 15.602 16.859 1 92.25 109 LEU A N 1
ATOM 870 C CA . LEU A 1 109 ? -11.758 16.188 17.609 1 92.25 109 LEU A CA 1
ATOM 871 C C . LEU A 1 109 ? -12.875 16.641 16.688 1 92.25 109 LEU A C 1
ATOM 873 O O . LEU A 1 109 ? -14.055 16.469 17 1 92.25 109 LEU A O 1
ATOM 877 N N . GLY A 1 110 ? -12.492 17.25 15.617 1 89.75 110 GLY A N 1
ATOM 878 C CA . GLY A 1 110 ? -13.477 17.734 14.648 1 89.75 110 GLY A CA 1
ATOM 879 C C . GLY A 1 110 ? -14.305 16.609 14.047 1 89.75 110 GLY A C 1
ATOM 880 O O . GLY A 1 110 ? -15.508 16.766 13.844 1 89.75 110 GLY A O 1
ATOM 881 N N . ARG A 1 111 ? -13.719 15.531 13.742 1 82.25 111 ARG A N 1
ATOM 882 C CA . ARG A 1 111 ? -14.398 14.383 13.164 1 82.25 111 ARG A CA 1
ATOM 883 C C . ARG A 1 111 ? -15.43 13.812 14.125 1 82.25 111 ARG A C 1
ATOM 885 O O . ARG A 1 111 ? -16.469 13.312 13.703 1 82.25 111 ARG A O 1
ATOM 892 N N . ALA A 1 112 ? -15.125 13.938 15.328 1 81.5 112 ALA A N 1
ATOM 893 C CA . ALA A 1 112 ? -16.047 13.438 16.344 1 81.5 112 ALA A CA 1
ATOM 894 C C . ALA A 1 112 ? -17.297 14.312 16.438 1 81.5 112 ALA A C 1
ATOM 896 O O . ALA A 1 112 ? -18.375 13.828 16.766 1 81.5 112 ALA A O 1
ATOM 897 N N . HIS A 1 113 ? -17.188 15.586 16.156 1 74.44 113 HIS A N 1
ATOM 898 C CA . HIS A 1 113 ? -18.281 16.531 16.312 1 74.44 113 HIS A CA 1
ATOM 899 C C . HIS A 1 113 ? -19.078 16.703 15.023 1 74.44 113 HIS A C 1
ATOM 901 O O . HIS A 1 113 ? -20.094 17.406 15 1 74.44 113 HIS A O 1
ATOM 907 N N . GLN A 1 114 ? -18.672 16.047 13.922 1 65.94 114 GLN A N 1
ATOM 908 C CA . GLN A 1 114 ? -19.391 15.891 12.672 1 65.94 114 GLN A CA 1
ATOM 909 C C . GLN A 1 114 ? -19.609 17.234 11.984 1 65.94 114 GLN A C 1
ATOM 911 O O . GLN A 1 114 ? -20.641 17.453 11.344 1 65.94 114 GLN A O 1
ATOM 916 N N . ASP A 1 115 ? -18.781 18.266 12.258 1 68.88 115 ASP A N 1
ATOM 917 C CA . ASP A 1 115 ? -18.797 19.469 11.438 1 68.88 115 ASP A CA 1
ATOM 918 C C . ASP A 1 115 ? -17.922 19.312 10.203 1 68.88 115 ASP A C 1
ATOM 920 O O . ASP A 1 115 ? -16.703 19.562 10.25 1 68.88 115 ASP A O 1
ATOM 924 N N . GLY A 1 116 ? -18.484 18.969 9.102 1 73.75 116 GLY A N 1
ATOM 925 C CA . GLY A 1 116 ? -17.781 18.547 7.902 1 73.75 116 GLY A CA 1
ATOM 926 C C . GLY A 1 116 ? -16.906 19.625 7.301 1 73.75 116 GLY A C 1
ATOM 927 O O . GLY A 1 116 ? -15.766 19.375 6.91 1 73.75 116 GLY A O 1
ATOM 928 N N . HIS A 1 117 ? -17.469 20.812 7.32 1 80.75 117 HIS A N 1
ATOM 929 C CA . HIS A 1 117 ? -16.734 21.906 6.688 1 80.75 117 HIS A CA 1
ATOM 930 C C . HIS A 1 117 ? -15.461 22.25 7.457 1 80.75 117 HIS A C 1
ATOM 932 O O . HIS A 1 117 ? -14.398 22.438 6.863 1 80.75 117 HIS A O 1
ATOM 938 N N . MET A 1 118 ? -15.539 22.359 8.719 1 85.88 118 MET A N 1
ATOM 939 C CA . MET A 1 118 ? -14.391 22.656 9.562 1 85.88 118 MET A CA 1
ATOM 940 C C . MET A 1 118 ? -13.336 21.562 9.469 1 85.88 118 MET A C 1
ATOM 942 O O . MET A 1 118 ? -12.141 21.844 9.414 1 85.88 118 MET A O 1
ATOM 946 N N . VAL A 1 119 ? -13.789 20.375 9.398 1 87.56 119 VAL A N 1
ATOM 947 C CA . VAL A 1 119 ? -12.891 19.234 9.312 1 87.56 119 VAL A CA 1
ATOM 948 C C . VAL A 1 119 ? -12.109 19.281 8.008 1 87.56 119 VAL A C 1
ATOM 950 O O . VAL A 1 119 ? -10.906 19 7.98 1 87.56 119 VAL A O 1
ATOM 953 N N . GLU A 1 120 ? -12.781 19.703 7.02 1 85.38 120 GLU A N 1
ATOM 954 C CA . GLU A 1 120 ? -12.125 19.828 5.719 1 85.38 120 GLU A CA 1
ATOM 955 C C . GLU A 1 120 ? -11.031 20.891 5.742 1 85.38 120 GLU A C 1
ATOM 957 O O . GLU A 1 120 ? -9.945 20.688 5.195 1 85.38 120 GLU A O 1
ATOM 962 N N . GLU A 1 121 ? -11.383 21.938 6.363 1 90.38 121 GLU A N 1
ATOM 963 C CA . GLU A 1 121 ? -10.406 23.016 6.477 1 90.38 121 GLU A CA 1
ATOM 964 C C . GLU A 1 121 ? -9.195 22.594 7.293 1 90.38 121 GLU A C 1
ATOM 966 O O . GLU A 1 121 ? -8.055 22.891 6.922 1 90.38 121 GLU A O 1
ATOM 971 N N . ILE A 1 122 ? -9.445 21.984 8.359 1 93.94 122 ILE A N 1
ATOM 972 C CA . ILE A 1 122 ? -8.359 21.516 9.219 1 93.94 122 ILE A CA 1
ATOM 973 C C . ILE A 1 122 ? -7.512 20.484 8.477 1 93.94 122 ILE A C 1
ATOM 975 O O . ILE A 1 122 ? -6.281 20.516 8.547 1 93.94 122 ILE A O 1
ATOM 979 N N . TRP A 1 123 ? -8.141 19.641 7.723 1 91.62 123 TRP A N 1
ATOM 980 C CA . TRP A 1 123 ? -7.418 18.641 6.941 1 91.62 123 TRP A CA 1
ATOM 981 C C . TRP A 1 123 ? -6.496 19.312 5.93 1 91.62 123 TRP A C 1
ATOM 983 O O . TRP A 1 123 ? -5.348 18.906 5.754 1 91.62 123 TRP A O 1
ATOM 993 N N . HIS A 1 124 ? -7.023 20.312 5.336 1 93.06 124 HIS A N 1
ATOM 994 C CA . HIS A 1 124 ? -6.219 21.016 4.344 1 93.06 124 HIS A CA 1
ATOM 995 C C . HIS A 1 124 ? -4.953 21.594 4.965 1 93.06 124 HIS A C 1
ATOM 997 O O . HIS A 1 124 ? -3.861 21.438 4.41 1 93.06 124 HIS A O 1
ATOM 1003 N N . ALA A 1 125 ? -5.129 22.219 6.098 1 94.75 125 ALA A N 1
ATOM 1004 C CA . ALA A 1 125 ? -3.979 22.781 6.797 1 94.75 125 ALA A CA 1
ATOM 1005 C C . ALA A 1 125 ? -3.014 21.672 7.234 1 94.75 125 ALA A C 1
ATOM 1007 O O . ALA A 1 125 ? -1.798 21.812 7.078 1 94.75 125 ALA A O 1
ATOM 1008 N N . PHE A 1 126 ? -3.58 20.641 7.727 1 96.06 126 PHE A N 1
ATOM 1009 C CA . PHE A 1 126 ? -2.805 19.5 8.18 1 96.06 126 PHE A CA 1
ATOM 1010 C C . PHE A 1 126 ? -2.02 18.875 7.031 1 96.06 126 PHE A C 1
ATOM 1012 O O . PHE A 1 126 ? -0.808 18.672 7.137 1 96.06 126 PHE A O 1
ATOM 1019 N N . ALA A 1 127 ? -2.705 18.625 5.969 1 95.12 127 ALA A N 1
ATOM 1020 C CA . ALA A 1 127 ? -2.098 18 4.793 1 95.12 127 ALA A CA 1
ATOM 1021 C C . ALA A 1 127 ? -0.996 18.891 4.215 1 95.12 127 ALA A C 1
ATOM 1023 O 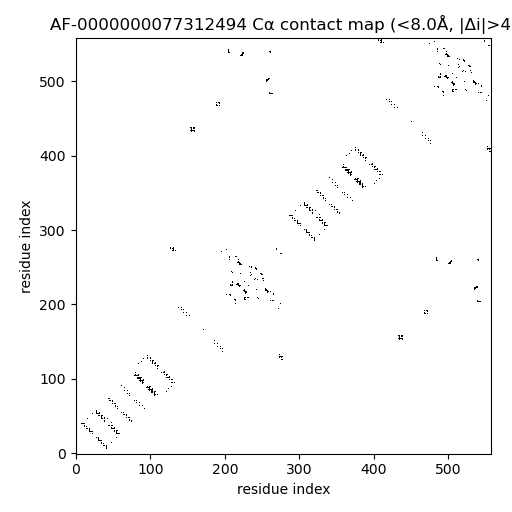O . ALA A 1 127 ? 0.079 18.406 3.859 1 95.12 127 ALA A O 1
ATOM 1024 N N . THR A 1 128 ? -1.264 20.141 4.152 1 94.88 128 THR A N 1
ATOM 1025 C CA . THR A 1 128 ? -0.276 21.094 3.643 1 94.88 128 THR A CA 1
ATOM 1026 C C . THR A 1 128 ? 0.977 21.078 4.516 1 94.88 128 THR A C 1
ATOM 1028 O O . THR A 1 128 ? 2.098 21.078 4 1 94.88 128 THR A O 1
ATOM 1031 N N . ALA A 1 129 ? 0.754 21.094 5.781 1 95.62 129 ALA A N 1
ATOM 1032 C CA . ALA A 1 129 ? 1.879 21.078 6.711 1 95.62 129 ALA A CA 1
ATOM 1033 C C . ALA A 1 129 ? 2.709 19.812 6.551 1 95.62 129 ALA A C 1
ATOM 1035 O O . ALA A 1 129 ? 3.939 19.859 6.539 1 95.62 129 ALA A O 1
ATOM 1036 N N . LYS A 1 130 ? 1.986 18.719 6.48 1 95.94 130 LYS A N 1
ATOM 1037 C CA . LYS A 1 130 ? 2.662 17.438 6.293 1 95.94 130 LYS A CA 1
ATOM 1038 C C . LYS A 1 130 ? 3.471 17.422 4.996 1 95.94 130 LYS A C 1
ATOM 1040 O O . LYS A 1 130 ? 4.602 16.938 4.969 1 95.94 130 LYS A O 1
ATOM 1045 N N . PHE A 1 131 ? 2.961 17.953 4.004 1 95.31 131 PHE A N 1
ATOM 1046 C CA . PHE A 1 131 ? 3.629 18.016 2.707 1 95.31 131 PHE A CA 1
ATOM 1047 C C . PHE A 1 131 ? 4.859 18.906 2.773 1 95.31 131 PHE A C 1
ATOM 1049 O O . PHE A 1 131 ? 5.93 18.547 2.283 1 95.31 131 PHE A O 1
ATOM 1056 N N . ASP A 1 132 ? 4.703 20.031 3.324 1 93.94 132 ASP A N 1
ATOM 1057 C CA . ASP A 1 132 ? 5.82 20.969 3.453 1 93.94 132 ASP A CA 1
ATOM 1058 C C . ASP A 1 132 ? 6.969 20.344 4.238 1 93.94 132 ASP A C 1
ATOM 1060 O O . ASP A 1 132 ? 8.133 20.5 3.877 1 93.94 132 ASP A O 1
ATOM 1064 N N . GLU A 1 133 ? 6.523 19.75 5.312 1 93.56 133 GLU A N 1
ATOM 1065 C CA . GLU A 1 133 ? 7.543 19.062 6.094 1 93.56 133 GLU A CA 1
ATOM 1066 C C . GLU A 1 133 ? 8.273 18.016 5.254 1 93.56 133 GLU A C 1
ATOM 1068 O O . GLU A 1 133 ? 9.5 17.922 5.305 1 93.56 133 GLU A O 1
ATOM 1073 N N . TRP A 1 134 ? 7.559 17.297 4.496 1 94.81 134 TRP A N 1
ATOM 1074 C CA . TRP A 1 134 ? 8.141 16.281 3.631 1 94.81 134 TRP A CA 1
ATOM 1075 C C . TRP A 1 134 ? 9.07 16.906 2.596 1 94.81 134 TRP A C 1
ATOM 1077 O O . TRP A 1 134 ? 10.148 16.375 2.32 1 94.81 134 TRP A O 1
ATOM 1087 N N . VAL A 1 135 ? 8.664 18 1.986 1 94.62 135 VAL A N 1
ATOM 1088 C CA . VAL A 1 135 ? 9.469 18.672 0.965 1 94.62 135 VAL A CA 1
ATOM 1089 C C . VAL A 1 135 ? 10.836 19.031 1.538 1 94.62 135 VAL A C 1
ATOM 1091 O O . VAL A 1 135 ? 11.867 18.766 0.914 1 94.62 135 VAL A O 1
ATOM 1094 N N . GLU A 1 136 ? 10.828 19.547 2.693 1 93.62 136 GLU A N 1
ATOM 1095 C CA . GLU A 1 136 ? 12.078 19.938 3.34 1 93.62 136 GLU A CA 1
ATOM 1096 C C . GLU A 1 136 ? 12.953 18.719 3.615 1 93.62 136 GLU A C 1
ATOM 1098 O O . GLU A 1 136 ? 14.141 18.719 3.275 1 93.62 136 GLU A O 1
ATOM 1103 N N . ASP A 1 137 ? 12.336 17.719 4.223 1 94.56 137 ASP A N 1
ATOM 1104 C CA . ASP A 1 137 ? 13.07 16.5 4.562 1 94.56 137 ASP A CA 1
ATOM 1105 C C . ASP A 1 137 ? 13.578 15.797 3.309 1 94.56 137 ASP A C 1
ATOM 1107 O O . ASP A 1 137 ? 14.727 15.344 3.268 1 94.56 137 ASP A O 1
ATOM 1111 N N . SER A 1 138 ? 12.719 15.703 2.359 1 96.19 138 SER A N 1
ATOM 1112 C CA . SER A 1 138 ? 13.039 15 1.12 1 96.19 138 SER A CA 1
ATOM 1113 C C . SER A 1 138 ? 14.172 15.695 0.369 1 96.19 138 SER A C 1
ATOM 1115 O O . SER A 1 138 ? 15.047 15.031 -0.186 1 96.19 138 SER A O 1
ATOM 1117 N N . THR A 1 139 ? 14.172 17 0.303 1 96.69 139 THR A N 1
ATOM 1118 C CA . THR A 1 139 ? 15.234 17.75 -0.365 1 96.69 139 THR A CA 1
ATOM 1119 C C . THR A 1 139 ? 16.594 17.406 0.228 1 96.69 139 THR A C 1
ATOM 1121 O O . THR A 1 139 ? 17.547 17.156 -0.508 1 96.69 139 THR A O 1
ATOM 1124 N N . GLN A 1 140 ? 16.609 17.406 1.499 1 96.56 140 GLN A N 1
ATOM 1125 C CA . GLN A 1 140 ? 17.859 17.078 2.18 1 96.56 140 GLN A CA 1
ATOM 1126 C C . GLN A 1 140 ? 18.234 15.617 1.938 1 96.56 140 GLN A C 1
ATOM 1128 O O . GLN A 1 140 ? 19.406 15.32 1.673 1 96.56 140 GLN A O 1
ATOM 1133 N N . ARG A 1 141 ? 17.266 14.727 2.002 1 96.12 141 ARG A N 1
ATOM 1134 C CA . ARG A 1 141 ? 17.531 13.305 1.79 1 96.12 141 ARG A CA 1
ATOM 1135 C C . ARG A 1 141 ? 18.062 13.047 0.384 1 96.12 141 ARG A C 1
ATOM 1137 O O . ARG A 1 141 ? 19.016 12.289 0.204 1 96.12 141 ARG A O 1
ATOM 1144 N N . VAL A 1 142 ? 17.469 13.664 -0.548 1 97 142 VAL A N 1
ATOM 1145 C CA . VAL A 1 142 ? 17.859 13.484 -1.943 1 97 142 VAL A CA 1
ATOM 1146 C C . VAL A 1 142 ? 19.281 14.008 -2.162 1 97 142 VAL A C 1
ATOM 1148 O O . VAL A 1 142 ? 20.078 13.367 -2.836 1 97 142 VAL A O 1
ATOM 1151 N N . LYS A 1 143 ? 19.547 15.156 -1.64 1 97.44 143 LYS A N 1
ATOM 1152 C CA . LYS A 1 143 ? 20.891 15.727 -1.746 1 97.44 143 LYS A CA 1
ATOM 1153 C C . LYS A 1 143 ? 21.938 14.797 -1.136 1 97.44 143 LYS A C 1
ATOM 1155 O O . LYS A 1 143 ? 22.953 14.5 -1.762 1 97.44 143 LYS A O 1
ATOM 1160 N N . ASN A 1 144 ? 21.625 14.336 0.071 1 97.31 144 ASN A N 1
ATOM 1161 C CA . ASN A 1 144 ? 22.547 13.438 0.758 1 97.31 144 ASN A CA 1
ATOM 1162 C C . ASN A 1 144 ? 22.75 12.133 -0.019 1 97.31 144 ASN A C 1
ATOM 1164 O O . ASN A 1 144 ? 23.859 11.602 -0.082 1 97.31 144 ASN A O 1
ATOM 1168 N N . LEU A 1 145 ? 21.719 11.641 -0.534 1 97.75 145 LEU A N 1
ATOM 1169 C CA . LEU A 1 145 ? 21.766 10.398 -1.299 1 97.75 145 LEU A CA 1
ATOM 1170 C C . LEU A 1 145 ? 22.625 10.562 -2.543 1 97.75 145 LEU A C 1
ATOM 1172 O O . LEU A 1 145 ? 23.422 9.68 -2.865 1 97.75 145 LEU A O 1
ATOM 1176 N N . LYS A 1 146 ? 22.453 11.656 -3.229 1 97.69 146 LYS A N 1
ATOM 1177 C CA . LYS A 1 146 ? 23.25 11.922 -4.43 1 97.69 146 LYS A CA 1
ATOM 1178 C C . LYS A 1 146 ? 24.734 12.039 -4.098 1 97.69 146 LYS A C 1
ATOM 1180 O O . LYS A 1 146 ? 25.578 11.531 -4.836 1 97.69 146 LYS A O 1
ATOM 1185 N N . GLU A 1 147 ? 24.984 12.742 -3.064 1 97.75 147 GLU A N 1
ATOM 1186 C CA . GLU A 1 147 ? 26.375 12.898 -2.641 1 97.75 147 GLU A CA 1
ATOM 1187 C C . GLU A 1 147 ? 27 11.547 -2.285 1 97.75 147 GLU A C 1
ATOM 1189 O O . GLU A 1 147 ? 28.141 11.273 -2.645 1 97.75 147 GLU A O 1
ATOM 1194 N N . LEU A 1 148 ? 26.219 10.742 -1.584 1 98.12 148 LEU A N 1
ATOM 1195 C CA . LEU A 1 148 ? 26.703 9.414 -1.223 1 98.12 148 LEU A CA 1
ATOM 1196 C C . LEU A 1 148 ? 26.938 8.57 -2.467 1 98.12 148 LEU A C 1
ATOM 1198 O O . LEU A 1 148 ? 27.953 7.859 -2.555 1 98.12 148 LEU A O 1
ATOM 1202 N N . GLU A 1 149 ? 26.016 8.578 -3.369 1 98.25 149 GLU A N 1
ATOM 1203 C CA . GLU A 1 149 ? 26.141 7.832 -4.617 1 98.25 149 GLU A CA 1
ATOM 1204 C C . GLU A 1 149 ? 27.438 8.203 -5.344 1 98.25 149 GLU A C 1
ATOM 1206 O O . GLU A 1 149 ? 28.172 7.32 -5.793 1 98.25 149 GLU A O 1
ATOM 1211 N N . LYS A 1 150 ? 27.703 9.516 -5.461 1 97.69 150 LYS A N 1
ATOM 1212 C CA . LYS A 1 150 ? 28.922 9.992 -6.113 1 97.69 150 LYS A CA 1
ATOM 1213 C C . LYS A 1 150 ? 30.172 9.477 -5.398 1 97.69 150 LYS A C 1
ATOM 1215 O O . LYS A 1 150 ? 31.141 9.055 -6.043 1 97.69 150 LYS A O 1
ATOM 1220 N N . SER A 1 151 ? 30.125 9.555 -4.121 1 97.31 151 SER A N 1
ATOM 1221 C CA . SER A 1 151 ? 31.25 9.07 -3.344 1 97.31 151 SER A CA 1
ATOM 1222 C C . SER A 1 151 ? 31.484 7.574 -3.566 1 97.31 151 SER A C 1
ATOM 1224 O O . SER A 1 151 ? 32.625 7.125 -3.66 1 97.31 151 SER A O 1
ATOM 1226 N N . CYS A 1 152 ? 30.406 6.816 -3.611 1 98 152 CYS A N 1
ATOM 1227 C CA . CYS A 1 152 ? 30.516 5.383 -3.836 1 98 152 CYS A CA 1
ATOM 1228 C C . CYS A 1 152 ? 31.047 5.086 -5.23 1 98 152 CYS A C 1
ATOM 1230 O O . CYS A 1 152 ? 31.875 4.191 -5.41 1 98 152 CYS A O 1
ATOM 1232 N N . GLU A 1 153 ? 30.562 5.828 -6.211 1 97.81 153 GLU A N 1
ATOM 1233 C CA . GLU A 1 153 ? 31.078 5.668 -7.566 1 97.81 153 GLU A CA 1
ATOM 1234 C C . GLU A 1 153 ? 32.594 5.902 -7.617 1 97.81 153 GLU A C 1
ATOM 1236 O O . GLU A 1 153 ? 33.312 5.113 -8.211 1 97.81 153 GLU A O 1
ATOM 1241 N N . LEU A 1 154 ? 33 7.055 -7.012 1 96.75 154 LEU A N 1
ATOM 1242 C CA . LEU A 1 154 ? 34.406 7.359 -6.945 1 96.75 154 LEU A CA 1
ATOM 1243 C C . LEU A 1 154 ? 35.188 6.246 -6.227 1 96.75 154 LEU A C 1
ATOM 1245 O O . LEU A 1 154 ? 36.281 5.875 -6.645 1 96.75 154 LEU A O 1
ATOM 1249 N N . GLY A 1 155 ? 34.531 5.758 -5.176 1 96.56 155 GLY A N 1
ATOM 1250 C CA . GLY A 1 155 ? 35.125 4.656 -4.449 1 96.56 155 GLY A CA 1
ATOM 1251 C C . GLY A 1 155 ? 35.344 3.424 -5.309 1 96.56 155 GLY A C 1
ATOM 1252 O O . GLY A 1 155 ? 36.406 2.814 -5.27 1 96.56 155 GLY A O 1
ATOM 1253 N N . LEU A 1 156 ? 34.438 3.041 -6.074 1 97 156 LEU A N 1
ATOM 1254 C CA . LEU A 1 156 ? 34.531 1.868 -6.938 1 97 156 LEU A CA 1
ATOM 1255 C C . LEU A 1 156 ? 35.625 2.07 -8 1 97 156 LEU A C 1
ATOM 1257 O O . LEU A 1 156 ? 36.344 1.131 -8.352 1 97 156 LEU A O 1
ATOM 1261 N N . TRP A 1 157 ? 35.75 3.297 -8.492 1 95.06 157 TRP A N 1
ATOM 1262 C CA . TRP A 1 157 ? 36.812 3.613 -9.445 1 95.06 157 TRP A CA 1
ATOM 1263 C C . TRP A 1 157 ? 38.188 3.467 -8.812 1 95.06 157 TRP A C 1
ATOM 1265 O O . TRP A 1 157 ? 39.125 2.908 -9.414 1 95.06 157 TRP A O 1
ATOM 1275 N N . LYS A 1 158 ? 38.375 3.996 -7.641 1 94.31 158 LYS A N 1
ATOM 1276 C CA . LYS A 1 158 ? 39.625 3.885 -6.941 1 94.31 158 LYS A CA 1
ATOM 1277 C C . LYS A 1 158 ? 39.969 2.426 -6.641 1 94.31 158 LYS A C 1
ATOM 1279 O O . LYS A 1 158 ? 41.125 2.018 -6.742 1 94.31 158 LYS A O 1
ATOM 1284 N N . LYS A 1 159 ? 38.938 1.722 -6.289 1 94.38 159 LYS A N 1
ATOM 1285 C CA . LYS A 1 159 ? 39.125 0.291 -6.074 1 94.38 159 LYS A CA 1
ATOM 1286 C C . LYS A 1 159 ? 39.625 -0.393 -7.344 1 94.38 159 LYS A C 1
ATOM 1288 O O . LYS A 1 159 ? 40.531 -1.224 -7.293 1 94.38 159 LYS A O 1
ATOM 1293 N N . LEU A 1 160 ? 39.031 -0.05 -8.445 1 94.25 160 LEU A N 1
ATOM 1294 C CA . LEU A 1 160 ? 39.469 -0.601 -9.734 1 94.25 160 LEU A CA 1
ATOM 1295 C C . LEU A 1 160 ? 40.938 -0.28 -10.008 1 94.25 160 LEU A C 1
ATOM 1297 O O . LEU A 1 160 ? 41.688 -1.147 -10.445 1 94.25 160 LEU A O 1
ATOM 1301 N N . MET A 1 161 ? 41.344 0.95 -9.758 1 92.19 161 MET A N 1
ATOM 1302 C CA . MET A 1 161 ? 42.719 1.387 -9.984 1 92.19 161 MET A CA 1
ATOM 1303 C C . MET A 1 161 ? 43.688 0.556 -9.156 1 92.19 161 MET A C 1
ATOM 1305 O O . MET A 1 161 ? 44.75 0.159 -9.656 1 92.19 161 MET A O 1
ATOM 1309 N N . PHE A 1 162 ? 43.312 0.232 -8.008 1 91.12 162 PHE A N 1
ATOM 1310 C CA . PHE A 1 162 ? 44.156 -0.598 -7.145 1 91.12 162 PHE A CA 1
ATOM 1311 C C . PHE A 1 162 ? 44.219 -2.023 -7.68 1 91.12 162 PHE A C 1
ATOM 1313 O O . PHE A 1 162 ? 45.312 -2.617 -7.715 1 91.12 162 PHE A O 1
ATOM 1320 N N . ASP A 1 163 ? 43.031 -2.512 -8.062 1 91.38 163 ASP A N 1
ATOM 1321 C CA . ASP A 1 163 ? 42.969 -3.895 -8.531 1 91.38 163 ASP A CA 1
ATOM 1322 C C . ASP A 1 163 ? 43.781 -4.086 -9.812 1 91.38 163 ASP A C 1
ATOM 1324 O O . ASP A 1 163 ? 44.375 -5.145 -10.031 1 91.38 163 ASP A O 1
ATOM 1328 N N . ILE A 1 164 ? 43.781 -3.062 -10.625 1 93 164 ILE A N 1
ATOM 1329 C CA . ILE A 1 164 ? 44.5 -3.125 -11.891 1 93 164 ILE A CA 1
ATOM 1330 C C . ILE A 1 164 ? 46 -3.182 -11.625 1 93 164 ILE A C 1
ATOM 1332 O O . ILE A 1 164 ? 46.75 -3.885 -12.328 1 93 164 ILE A O 1
ATOM 1336 N N . GLN A 1 165 ? 46.438 -2.428 -10.641 1 89.88 165 GLN A N 1
ATOM 1337 C CA . GLN A 1 165 ? 47.875 -2.391 -10.312 1 89.88 165 GLN A CA 1
ATOM 1338 C C . GLN A 1 165 ? 48.375 -3.77 -9.891 1 89.88 165 GLN A C 1
ATOM 1340 O O . GLN A 1 165 ? 49.531 -4.113 -10.141 1 89.88 165 GLN A O 1
ATOM 1345 N N . GLU A 1 166 ? 47.562 -4.57 -9.375 1 87.69 166 GLU A N 1
ATOM 1346 C CA . GLU A 1 166 ? 47.969 -5.859 -8.828 1 87.69 166 GLU A CA 1
ATOM 1347 C C . G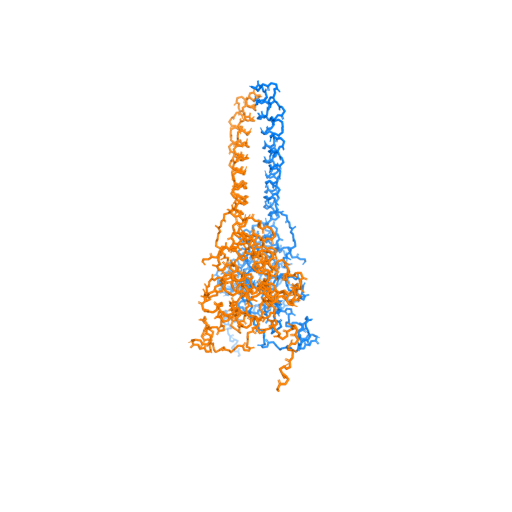LU A 1 166 ? 47.625 -7 -9.781 1 87.69 166 GLU A C 1
ATOM 1349 O O . GLU A 1 166 ? 47.969 -8.156 -9.531 1 87.69 166 GLU A O 1
ATOM 1354 N N . ALA A 1 167 ? 46.906 -6.625 -10.844 1 88.38 167 ALA A N 1
ATOM 1355 C CA . ALA A 1 167 ? 46.312 -7.688 -11.672 1 88.38 167 ALA A CA 1
ATOM 1356 C C . ALA A 1 167 ? 47.219 -7.969 -12.883 1 88.38 167 ALA A C 1
ATOM 1358 O O . ALA A 1 167 ? 47.969 -7.098 -13.328 1 88.38 167 ALA A O 1
ATOM 1359 N N . GLU A 1 168 ? 47.156 -9.195 -13.383 1 91.19 168 GLU A N 1
ATOM 1360 C CA . GLU A 1 168 ? 47.781 -9.57 -14.641 1 91.19 168 GLU A CA 1
ATOM 1361 C C . GLU A 1 168 ? 47.031 -8.992 -15.836 1 91.19 168 GLU A C 1
ATOM 1363 O O . GLU A 1 168 ? 45.844 -8.695 -15.734 1 91.19 168 GLU A O 1
ATOM 1368 N N . GLU A 1 169 ? 47.75 -8.805 -16.938 1 88.25 169 GLU A N 1
ATOM 1369 C CA . GLU A 1 169 ? 47.219 -8.172 -18.141 1 88.25 169 GLU A CA 1
ATOM 1370 C C . GLU A 1 169 ? 45.938 -8.875 -18.594 1 88.25 169 GLU A C 1
ATOM 1372 O O . GLU A 1 169 ? 44.969 -8.219 -19 1 88.25 169 GLU A O 1
ATOM 1377 N N . LYS A 1 170 ? 45.812 -10.141 -18.391 1 90 170 LYS A N 1
ATOM 1378 C CA . LYS A 1 170 ? 44.688 -10.93 -18.891 1 90 170 LYS A CA 1
ATOM 1379 C C . LYS A 1 170 ? 43.438 -10.711 -18.031 1 90 170 LYS A C 1
ATOM 1381 O O . LYS A 1 170 ? 42.312 -10.945 -18.5 1 90 170 LYS A O 1
ATOM 1386 N N . GLU A 1 171 ? 43.656 -10.195 -16.844 1 92.88 171 GLU A N 1
ATOM 1387 C CA . GLU A 1 171 ? 42.531 -10.062 -15.906 1 92.88 171 GLU A CA 1
ATOM 1388 C C . GLU A 1 171 ? 41.969 -8.641 -15.914 1 92.88 171 GLU A C 1
ATOM 1390 O O . GLU A 1 171 ? 40.906 -8.391 -15.375 1 92.88 171 GLU A O 1
ATOM 1395 N N . ILE A 1 172 ? 42.688 -7.762 -16.625 1 92.62 172 ILE A N 1
ATOM 1396 C CA . ILE A 1 172 ? 42.344 -6.34 -16.578 1 92.62 172 ILE A CA 1
ATOM 1397 C C . ILE A 1 172 ? 40.969 -6.113 -17.203 1 92.62 172 ILE A C 1
ATOM 1399 O O . ILE A 1 172 ? 40.125 -5.383 -16.656 1 92.62 172 ILE A O 1
ATOM 1403 N N . ASN A 1 173 ? 40.719 -6.766 -18.281 1 93.44 173 ASN A N 1
ATOM 1404 C CA . ASN A 1 173 ? 39.438 -6.609 -18.953 1 93.44 173 ASN A CA 1
ATOM 1405 C C . ASN A 1 173 ? 38.281 -7.09 -18.078 1 93.44 173 ASN A C 1
ATOM 1407 O O . ASN A 1 173 ? 37.219 -6.465 -18.031 1 93.44 173 ASN A O 1
ATOM 1411 N N . LYS A 1 174 ? 38.5 -8.156 -17.453 1 94.31 174 LYS A N 1
ATOM 1412 C CA . LYS A 1 174 ? 37.5 -8.703 -16.562 1 94.31 174 LYS A CA 1
ATOM 1413 C C . LYS A 1 174 ? 37.219 -7.742 -15.398 1 94.31 174 LYS A C 1
ATOM 1415 O O . LYS A 1 174 ? 36.062 -7.602 -14.969 1 94.31 174 LYS A O 1
ATOM 1420 N N . LEU A 1 175 ? 38.219 -7.129 -14.93 1 94.31 175 LEU A N 1
ATOM 1421 C CA . LEU A 1 175 ? 38.062 -6.172 -13.836 1 94.31 175 LEU A CA 1
ATOM 1422 C C . LEU A 1 175 ? 37.219 -4.977 -14.273 1 94.31 175 LEU A C 1
ATOM 1424 O O . LEU A 1 175 ? 36.375 -4.512 -13.523 1 94.31 175 LEU A O 1
ATOM 1428 N N . PHE A 1 176 ? 37.438 -4.535 -15.484 1 94.75 176 PHE A N 1
ATOM 1429 C CA . PHE A 1 176 ? 36.656 -3.424 -16.031 1 94.75 176 PHE A CA 1
ATOM 1430 C C . PHE A 1 176 ? 35.188 -3.805 -16.172 1 94.75 176 PHE A C 1
ATOM 1432 O O . PHE A 1 176 ? 34.312 -3.018 -15.828 1 94.75 176 PHE A O 1
ATOM 1439 N N . LEU A 1 177 ? 35 -4.996 -16.594 1 95.12 177 LEU A N 1
ATOM 1440 C CA . LEU A 1 177 ? 33.625 -5.465 -16.797 1 95.12 177 LEU A CA 1
ATOM 1441 C C . LEU A 1 177 ? 32.906 -5.605 -15.461 1 95.12 177 LEU A C 1
ATOM 1443 O O . LEU A 1 177 ? 31.734 -5.211 -15.336 1 95.12 177 LEU A O 1
ATOM 1447 N N . THR A 1 178 ? 33.594 -6.125 -14.516 1 95.38 178 THR A N 1
ATOM 1448 C CA . THR A 1 178 ? 33 -6.305 -13.188 1 95.38 178 THR A CA 1
ATOM 1449 C C . THR A 1 178 ? 32.688 -4.957 -12.555 1 95.38 178 THR A C 1
ATOM 1451 O O . THR A 1 178 ? 31.578 -4.777 -12.016 1 95.38 178 THR A O 1
ATOM 1454 N N . THR A 1 179 ? 33.562 -4.062 -12.68 1 95.88 179 THR A N 1
ATOM 1455 C CA . THR A 1 179 ? 33.344 -2.738 -12.102 1 95.88 179 THR A CA 1
ATOM 1456 C C . THR A 1 179 ? 32.219 -2.018 -12.82 1 95.88 179 THR A C 1
ATOM 1458 O O . THR A 1 179 ? 31.406 -1.331 -12.188 1 95.88 179 THR A O 1
ATOM 1461 N N . GLY A 1 180 ? 32.25 -2.188 -14.148 1 96.19 180 GLY A N 1
ATOM 1462 C CA . GLY A 1 180 ? 31.125 -1.63 -14.898 1 96.19 180 GLY A CA 1
ATOM 1463 C C . GLY A 1 180 ? 29.766 -2.152 -14.438 1 96.19 180 GLY A C 1
ATOM 1464 O O . GLY A 1 180 ? 28.812 -1.385 -14.297 1 96.19 180 GLY A O 1
ATOM 1465 N N . GLY A 1 181 ? 29.688 -3.439 -14.195 1 96.94 181 GLY A N 1
ATOM 1466 C CA . GLY A 1 181 ? 28.469 -4.043 -13.664 1 96.94 181 GLY A CA 1
ATOM 1467 C C . GLY A 1 181 ? 28.109 -3.537 -12.281 1 96.94 181 GLY A C 1
ATOM 1468 O O . GLY A 1 181 ? 26.938 -3.32 -11.984 1 96.94 181 GLY A O 1
ATOM 1469 N N . GLN A 1 182 ? 29.109 -3.355 -11.461 1 97.38 182 GLN A N 1
ATOM 1470 C CA . GLN A 1 182 ? 28.891 -2.846 -10.117 1 97.38 182 GLN A CA 1
ATOM 1471 C C . GLN A 1 182 ? 28.344 -1.422 -10.141 1 97.38 182 GLN A C 1
ATOM 1473 O O . GLN A 1 182 ? 27.469 -1.071 -9.352 1 97.38 182 GLN A O 1
ATOM 1478 N N . LEU A 1 183 ? 28.891 -0.633 -11.07 1 97.62 183 LEU A N 1
ATOM 1479 C CA . LEU A 1 183 ? 28.438 0.75 -11.195 1 97.62 183 LEU A CA 1
ATOM 1480 C C . LEU A 1 183 ? 26.969 0.811 -11.625 1 97.62 183 LEU A C 1
ATOM 1482 O O . LEU A 1 183 ? 26.203 1.611 -11.102 1 97.62 183 LEU A O 1
ATOM 1486 N N . ARG A 1 184 ? 26.641 -0.04 -12.562 1 97.38 184 ARG A N 1
ATOM 1487 C CA . ARG A 1 184 ? 25.25 -0.099 -13 1 97.38 184 ARG A CA 1
ATOM 1488 C C . ARG A 1 184 ? 24.344 -0.558 -11.859 1 97.38 184 ARG A C 1
ATOM 1490 O O . ARG A 1 184 ? 23.266 0.008 -11.656 1 97.38 184 ARG A O 1
ATOM 1497 N N . ALA A 1 185 ? 24.766 -1.532 -11.164 1 97.94 185 ALA A N 1
ATOM 1498 C CA . ALA A 1 185 ? 24 -2.047 -10.031 1 97.94 185 ALA A CA 1
ATOM 1499 C C . ALA A 1 185 ? 23.844 -0.985 -8.945 1 97.94 185 ALA A C 1
ATOM 1501 O O . ALA A 1 185 ? 22.797 -0.87 -8.328 1 97.94 185 ALA A O 1
ATOM 1502 N N . LEU A 1 186 ? 24.891 -0.285 -8.742 1 98.25 186 LEU A N 1
ATOM 1503 C CA . LEU A 1 186 ? 24.875 0.791 -7.754 1 98.25 186 LEU A CA 1
ATOM 1504 C C . LEU A 1 186 ? 23.828 1.838 -8.109 1 98.25 186 LEU A C 1
ATOM 1506 O O . LEU A 1 186 ? 23.031 2.244 -7.262 1 98.25 186 LEU A O 1
ATOM 1510 N N . ASN A 1 187 ? 23.844 2.209 -9.367 1 97.69 187 ASN A N 1
ATOM 1511 C CA . ASN A 1 187 ? 22.859 3.18 -9.836 1 97.69 187 ASN A CA 1
ATOM 1512 C C . ASN A 1 187 ? 21.438 2.68 -9.617 1 97.69 187 ASN A C 1
ATOM 1514 O O . ASN A 1 187 ? 20.547 3.453 -9.242 1 97.69 187 ASN A O 1
ATOM 1518 N N . SER A 1 188 ? 21.281 1.443 -9.859 1 97.44 188 SER A N 1
ATOM 1519 C CA . SER A 1 188 ? 19.953 0.849 -9.672 1 97.44 188 SER A CA 1
ATOM 1520 C C . SER A 1 188 ? 19.531 0.888 -8.203 1 97.44 188 SER A C 1
ATOM 1522 O O . SER A 1 188 ? 18.391 1.19 -7.895 1 97.44 188 SER A O 1
ATOM 1524 N N . VAL A 1 189 ? 20.422 0.632 -7.316 1 97.94 189 VAL A N 1
ATOM 1525 C CA . VAL A 1 189 ? 20.141 0.62 -5.883 1 97.94 189 VAL A CA 1
ATOM 1526 C C . VAL A 1 189 ? 19.75 2.018 -5.418 1 97.94 189 VAL A C 1
ATOM 1528 O O . VAL A 1 189 ? 18.719 2.186 -4.746 1 97.94 189 VAL A O 1
ATOM 1531 N N . PHE A 1 190 ? 20.5 2.984 -5.789 1 98.25 190 PHE A N 1
ATOM 1532 C CA . PHE A 1 190 ? 20.25 4.348 -5.34 1 98.25 190 PHE A CA 1
ATOM 1533 C C . PHE A 1 190 ? 18.984 4.902 -5.98 1 98.25 190 PHE A C 1
ATOM 1535 O O . PHE A 1 190 ? 18.25 5.676 -5.359 1 98.25 190 PHE A O 1
ATOM 1542 N N . SER A 1 191 ? 18.734 4.469 -7.25 1 97.06 191 SER A N 1
ATOM 1543 C CA . SER A 1 191 ? 17.484 4.863 -7.902 1 97.06 191 SER A CA 1
ATOM 1544 C C . SER A 1 191 ? 16.266 4.316 -7.156 1 97.06 191 SER A C 1
ATOM 1546 O O . SER A 1 191 ? 15.266 5.012 -7 1 97.06 191 SER A O 1
ATOM 1548 N N . LYS A 1 192 ? 16.375 3.121 -6.695 1 96.38 192 LYS A N 1
ATOM 1549 C CA . LYS A 1 192 ? 15.289 2.494 -5.965 1 96.38 192 LYS A CA 1
ATOM 1550 C C . LYS A 1 192 ? 15.008 3.227 -4.652 1 96.38 192 LYS A C 1
ATOM 1552 O O . LYS A 1 192 ? 13.852 3.457 -4.297 1 96.38 192 LYS A O 1
ATOM 1557 N N . VAL A 1 193 ? 16 3.605 -3.957 1 96.69 193 VAL A N 1
ATOM 1558 C CA . VAL A 1 193 ? 15.859 4.312 -2.689 1 96.69 193 VAL A CA 1
ATOM 1559 C C . VAL A 1 193 ? 15.281 5.703 -2.939 1 96.69 193 VAL A C 1
ATOM 1561 O O . VAL A 1 193 ? 14.469 6.199 -2.152 1 96.69 193 VAL A O 1
ATOM 1564 N N . ALA A 1 194 ? 15.641 6.281 -4.051 1 96 194 ALA A N 1
ATOM 1565 C CA . ALA A 1 194 ? 15.203 7.633 -4.395 1 96 194 ALA A CA 1
ATOM 1566 C C . ALA A 1 194 ? 13.719 7.656 -4.734 1 96 194 ALA A C 1
ATOM 1568 O O . ALA A 1 194 ? 13.094 8.719 -4.723 1 96 194 ALA A O 1
ATOM 1569 N N . GLU A 1 195 ? 13.141 6.484 -5.039 1 93.12 195 GLU A N 1
ATOM 1570 C CA . GLU A 1 195 ? 11.734 6.398 -5.414 1 93.12 195 GLU A CA 1
ATOM 1571 C C . GLU A 1 195 ? 10.828 6.902 -4.293 1 93.12 195 GLU A C 1
ATOM 1573 O O . GLU A 1 195 ? 9.758 7.461 -4.551 1 93.12 195 GLU A O 1
ATOM 1578 N N . ALA A 1 196 ? 11.234 6.711 -3.025 1 91.25 196 ALA A N 1
ATOM 1579 C CA . ALA A 1 196 ? 10.438 7.129 -1.876 1 91.25 196 ALA A CA 1
ATOM 1580 C C . ALA A 1 196 ? 10.273 8.648 -1.851 1 91.25 196 ALA A C 1
ATOM 1582 O O . ALA A 1 196 ? 9.297 9.156 -1.296 1 91.25 196 ALA A O 1
ATOM 1583 N N . ASP A 1 197 ? 11.211 9.336 -2.48 1 95.12 197 ASP A N 1
ATOM 1584 C CA . ASP A 1 197 ? 11.188 10.797 -2.467 1 95.12 197 ASP A CA 1
ATOM 1585 C C . ASP A 1 197 ? 10.727 11.352 -3.812 1 95.12 197 ASP A C 1
ATOM 1587 O O . ASP A 1 197 ? 10.984 12.516 -4.133 1 95.12 197 ASP A O 1
ATOM 1591 N N . THR A 1 198 ? 10.102 10.539 -4.637 1 94.31 198 THR A N 1
ATOM 1592 C CA . THR A 1 198 ? 9.562 10.953 -5.93 1 94.31 198 THR A CA 1
ATOM 1593 C C . THR A 1 198 ? 8.047 10.797 -5.957 1 94.31 198 THR A C 1
ATOM 1595 O O . THR A 1 198 ? 7.527 9.68 -5.922 1 94.31 198 THR A O 1
ATOM 1598 N N . PRO A 1 199 ? 7.375 11.953 -5.957 1 94.06 199 PRO A N 1
ATOM 1599 C CA . PRO A 1 199 ? 5.914 11.875 -6.012 1 94.06 199 PRO A CA 1
ATOM 1600 C C . PRO A 1 199 ? 5.406 11.102 -7.223 1 94.06 199 PRO A C 1
ATOM 1602 O O . PRO A 1 199 ? 5.961 11.227 -8.32 1 94.06 199 PRO A O 1
ATOM 1605 N N . THR A 1 200 ? 4.469 10.188 -7.012 1 92.88 200 THR A N 1
ATOM 1606 C CA . THR A 1 200 ? 3.809 9.414 -8.055 1 92.88 200 THR A CA 1
ATOM 1607 C C . THR A 1 200 ? 2.293 9.562 -7.961 1 92.88 200 THR A C 1
ATOM 1609 O O . THR A 1 200 ? 1.791 10.43 -7.242 1 92.88 200 THR A O 1
ATOM 1612 N N . ASP A 1 201 ? 1.6 8.781 -8.727 1 93.44 201 ASP A N 1
ATOM 1613 C CA . ASP A 1 201 ? 0.141 8.812 -8.68 1 93.44 201 ASP A CA 1
ATOM 1614 C C . ASP A 1 201 ? -0.39 7.957 -7.531 1 93.44 201 ASP A C 1
ATOM 1616 O O . ASP A 1 201 ? 0.137 6.875 -7.262 1 93.44 201 ASP A O 1
ATOM 1620 N N . ILE A 1 202 ? -1.364 8.555 -6.891 1 95.44 202 ILE A N 1
ATOM 1621 C CA . ILE A 1 202 ? -2.062 7.781 -5.867 1 95.44 202 ILE A CA 1
ATOM 1622 C C . ILE A 1 202 ? -2.9 6.688 -6.527 1 95.44 202 ILE A C 1
ATOM 1624 O O . ILE A 1 202 ? -3.613 6.949 -7.5 1 95.44 202 ILE A O 1
ATOM 1628 N N . PRO A 1 203 ? -2.795 5.465 -6.031 1 96.5 203 PRO A N 1
ATOM 1629 C CA . PRO A 1 203 ? -3.594 4.387 -6.621 1 96.5 203 PRO A CA 1
ATOM 1630 C C . PRO A 1 203 ? -5.082 4.719 -6.672 1 96.5 203 PRO A C 1
ATOM 1632 O O . PRO A 1 203 ? -5.621 5.324 -5.742 1 96.5 203 PRO A O 1
ATOM 1635 N N . ASP A 1 204 ? -5.742 4.207 -7.605 1 96.5 204 ASP A N 1
ATOM 1636 C CA . ASP A 1 204 ? -7.141 4.535 -7.867 1 96.5 204 ASP A CA 1
ATOM 1637 C C . ASP A 1 204 ? -8.039 4.039 -6.734 1 96.5 204 ASP A C 1
ATOM 1639 O O . ASP A 1 204 ? -9.023 4.699 -6.387 1 96.5 204 ASP A O 1
ATOM 1643 N N . TYR A 1 205 ? -7.664 2.941 -6.234 1 97.31 205 TYR A N 1
ATOM 1644 C CA . TYR A 1 205 ? -8.547 2.33 -5.246 1 97.31 205 TYR A CA 1
ATOM 1645 C C . TYR A 1 205 ? -8.562 3.146 -3.957 1 97.31 205 TYR A C 1
ATOM 1647 O O . TYR A 1 205 ? -9.414 2.936 -3.094 1 97.31 205 TYR A O 1
ATOM 1655 N N . LEU A 1 206 ? -7.684 4.152 -3.791 1 97.94 206 LEU A N 1
ATOM 1656 C CA . LEU A 1 206 ? -7.625 5.004 -2.607 1 97.94 206 LEU A CA 1
ATOM 1657 C C . LEU A 1 206 ? -8.242 6.367 -2.891 1 97.94 206 LEU A C 1
ATOM 1659 O O . LEU A 1 206 ? -8.297 7.223 -2.004 1 97.94 206 LEU A O 1
ATOM 1663 N N . ARG A 1 207 ? -8.766 6.562 -4.07 1 97 207 ARG A N 1
ATOM 1664 C CA . ARG A 1 207 ? -9.32 7.848 -4.477 1 97 207 ARG A CA 1
ATOM 1665 C C . ARG A 1 207 ? -10.836 7.766 -4.629 1 97 207 ARG A C 1
ATOM 1667 O O . ARG A 1 207 ? -11.375 6.734 -5.043 1 97 207 ARG A O 1
ATOM 1674 N N . CYS A 1 208 ? -11.438 8.844 -4.297 1 96.44 208 CYS A N 1
ATOM 1675 C CA . CYS A 1 208 ? -12.875 8.969 -4.523 1 96.44 208 CYS A CA 1
ATOM 1676 C C . CYS A 1 208 ? -13.188 9.039 -6.012 1 96.44 208 CYS A C 1
ATOM 1678 O O . CYS A 1 208 ? -12.547 9.797 -6.75 1 96.44 208 CYS A O 1
ATOM 1680 N N . LYS A 1 209 ? -14.195 8.32 -6.406 1 96.12 209 LYS A N 1
ATOM 1681 C CA . LYS A 1 209 ? -14.531 8.242 -7.824 1 96.12 209 LYS A CA 1
ATOM 1682 C C . LYS A 1 209 ? -15.211 9.523 -8.297 1 96.12 209 LYS A C 1
ATOM 1684 O O . LYS A 1 209 ? -15.32 9.766 -9.5 1 96.12 209 LYS A O 1
ATOM 1689 N N . ILE A 1 210 ? -15.633 10.383 -7.355 1 95.25 210 ILE A N 1
ATOM 1690 C CA . ILE A 1 210 ? -16.281 11.648 -7.691 1 95.25 210 ILE A CA 1
ATOM 1691 C C . ILE A 1 210 ? -15.242 12.766 -7.719 1 95.25 210 ILE A C 1
ATOM 1693 O O . ILE A 1 210 ? -15.055 13.422 -8.742 1 95.25 210 ILE A O 1
ATOM 1697 N N . THR A 1 211 ? -14.516 12.93 -6.641 1 92.38 211 THR A N 1
ATOM 1698 C CA . THR A 1 211 ? -13.617 14.07 -6.48 1 92.38 211 THR A CA 1
ATOM 1699 C C . THR A 1 211 ? -12.227 13.734 -7.02 1 92.38 211 THR A C 1
ATOM 1701 O O . THR A 1 211 ? -11.43 14.633 -7.285 1 92.38 211 THR A O 1
ATOM 1704 N N . LEU A 1 212 ? -11.906 12.438 -7.066 1 93.12 212 LEU A N 1
ATOM 1705 C CA . LEU A 1 212 ? -10.602 11.922 -7.477 1 93.12 212 LEU A CA 1
ATOM 1706 C C . LEU A 1 212 ? -9.539 12.242 -6.438 1 93.12 212 LEU A C 1
ATOM 1708 O O . LEU A 1 212 ? -8.344 12.023 -6.676 1 93.12 212 LEU A O 1
ATOM 1712 N N . ASP A 1 213 ? -10 12.75 -5.297 1 92.25 213 ASP A N 1
ATOM 1713 C CA . ASP A 1 213 ? -9.109 12.984 -4.168 1 92.25 213 ASP A CA 1
ATOM 1714 C C . ASP A 1 213 ? -9.008 11.75 -3.279 1 92.25 213 ASP A C 1
ATOM 1716 O O . ASP A 1 213 ? -9.805 10.812 -3.408 1 92.25 213 ASP A O 1
ATOM 1720 N N . ILE A 1 214 ? -8.07 11.781 -2.443 1 94.12 214 ILE A N 1
ATOM 1721 C CA . ILE A 1 214 ? -7.855 10.672 -1.52 1 94.12 214 ILE A CA 1
ATOM 1722 C C . ILE A 1 214 ? -9.039 10.562 -0.564 1 94.12 214 ILE A C 1
ATOM 1724 O O . ILE A 1 214 ? -9.609 11.578 -0.145 1 94.12 214 ILE A O 1
ATOM 1728 N N . LEU A 1 215 ? -9.367 9.383 -0.177 1 95 215 LEU A N 1
ATOM 1729 C CA . LEU A 1 215 ? -10.523 9.117 0.669 1 95 215 LEU A CA 1
ATOM 1730 C C . LEU A 1 215 ? -10.203 9.375 2.135 1 95 215 LEU A C 1
ATOM 1732 O O . LEU A 1 215 ? -9.219 8.852 2.662 1 95 215 LEU A O 1
ATOM 1736 N N . LEU A 1 216 ? -11.008 10.156 2.789 1 90.06 216 LEU A N 1
ATOM 1737 C CA . LEU A 1 216 ? -10.812 10.43 4.207 1 90.06 216 LEU A CA 1
ATOM 1738 C C . LEU A 1 216 ? -11.883 9.742 5.043 1 90.06 216 LEU A C 1
ATOM 1740 O O . LEU A 1 216 ? -11.586 9.172 6.098 1 90.06 216 LEU A O 1
ATOM 1744 N N . ASP A 1 217 ? -13.031 9.836 4.594 1 92.12 217 ASP A N 1
ATOM 1745 C CA . ASP A 1 217 ? -14.172 9.156 5.195 1 92.12 217 ASP A CA 1
ATOM 1746 C C . ASP A 1 217 ? -14.883 8.266 4.18 1 92.12 217 ASP A C 1
ATOM 1748 O O . ASP A 1 217 ? -16 8.562 3.762 1 92.12 217 ASP A O 1
ATOM 1752 N N . PRO A 1 218 ? -14.258 7.102 3.908 1 97 218 PRO A N 1
ATOM 1753 C CA . PRO A 1 218 ? -14.75 6.25 2.82 1 97 218 PRO A CA 1
ATOM 1754 C C . PRO A 1 218 ? -16.031 5.5 3.189 1 97 218 PRO A C 1
ATOM 1756 O O . PRO A 1 218 ? -16.109 4.906 4.27 1 97 218 PRO A O 1
ATOM 1759 N N . VAL A 1 219 ? -16.969 5.555 2.291 1 98 219 VAL A N 1
ATOM 1760 C CA . VAL A 1 219 ? -18.188 4.762 2.393 1 98 219 VAL A CA 1
ATOM 1761 C C . VAL A 1 219 ? -18.391 3.953 1.114 1 98 219 VAL A C 1
ATOM 1763 O O . VAL A 1 219 ? -17.938 4.355 0.039 1 98 219 VAL A O 1
ATOM 1766 N N . ILE A 1 220 ? -18.969 2.834 1.264 1 98.56 220 ILE A N 1
ATOM 1767 C CA . ILE A 1 220 ? -19.188 1.954 0.123 1 98.56 220 ILE A CA 1
ATOM 1768 C C . ILE A 1 220 ? -20.688 1.812 -0.131 1 98.56 220 ILE A C 1
ATOM 1770 O O . ILE A 1 220 ? -21.484 1.776 0.811 1 98.56 220 ILE A O 1
ATOM 1774 N N . THR A 1 221 ? -21.062 1.778 -1.369 1 98.12 221 THR A N 1
ATOM 1775 C CA . THR A 1 221 ? -22.453 1.614 -1.782 1 98.12 221 THR A CA 1
ATOM 1776 C C . THR A 1 221 ? -22.75 0.161 -2.146 1 98.12 221 THR A C 1
ATOM 1778 O O . THR A 1 221 ? -21.828 -0.65 -2.26 1 98.12 221 THR A O 1
ATOM 1781 N N . PRO A 1 222 ? -24.062 -0.183 -2.295 1 97.12 222 PRO A N 1
ATOM 1782 C CA . PRO A 1 222 ? -24.422 -1.556 -2.658 1 97.12 222 PRO A CA 1
ATOM 1783 C C . PRO A 1 222 ? -23.812 -1.994 -3.986 1 97.12 222 PRO A C 1
ATOM 1785 O O . PRO A 1 222 ? -23.766 -3.191 -4.281 1 97.12 222 PRO A O 1
ATOM 1788 N N . CYS A 1 223 ? -23.266 -1.095 -4.777 1 96.81 223 CYS A N 1
ATOM 1789 C CA . CYS A 1 223 ? -22.656 -1.406 -6.062 1 96.81 223 CYS A CA 1
ATOM 1790 C C . CYS A 1 223 ? -21.203 -1.818 -5.887 1 96.81 223 CYS A C 1
ATOM 1792 O O . CYS A 1 223 ? -20.547 -2.207 -6.852 1 96.81 223 CYS A O 1
ATOM 1794 N N . GLY A 1 224 ? -20.734 -1.66 -4.648 1 97.69 224 GLY A N 1
ATOM 1795 C CA . GLY A 1 224 ? -19.359 -2.078 -4.375 1 97.69 224 GLY A CA 1
ATOM 1796 C C . GLY A 1 224 ? -18.344 -0.975 -4.598 1 97.69 224 GLY A C 1
ATOM 1797 O O . GLY A 1 224 ? -17.141 -1.229 -4.613 1 97.69 224 GLY A O 1
ATOM 1798 N N . ILE A 1 225 ? -18.797 0.175 -4.84 1 97.88 225 ILE A N 1
ATOM 1799 C CA . ILE A 1 225 ? -17.922 1.299 -5.137 1 97.88 225 ILE A CA 1
ATOM 1800 C C . ILE A 1 225 ? -17.766 2.168 -3.891 1 97.88 225 ILE A C 1
ATOM 1802 O O . ILE A 1 225 ? -18.719 2.414 -3.166 1 97.88 225 ILE A O 1
ATOM 1806 N N . THR A 1 226 ? -16.547 2.615 -3.672 1 98.25 226 THR A N 1
ATOM 1807 C CA . THR A 1 226 ? -16.234 3.422 -2.496 1 98.25 226 THR A CA 1
ATOM 1808 C C . THR A 1 226 ? -16.109 4.895 -2.867 1 98.25 226 THR A C 1
ATOM 1810 O O . THR A 1 226 ? -15.484 5.238 -3.865 1 98.25 226 THR A O 1
ATOM 1813 N N . TYR A 1 227 ? -16.781 5.742 -2.086 1 97.81 227 TYR A N 1
ATOM 1814 C CA . TYR A 1 227 ? -16.766 7.188 -2.273 1 97.81 227 TYR A CA 1
ATOM 1815 C C . TYR A 1 227 ? -16.406 7.906 -0.979 1 97.81 227 TYR A C 1
ATOM 1817 O O . TYR A 1 227 ? -16.391 7.297 0.094 1 97.81 227 TYR A O 1
ATOM 1825 N N . GLU A 1 228 ? -16 9.148 -1.165 1 95.25 228 GLU A N 1
ATOM 1826 C CA . GLU A 1 228 ? -15.953 10.047 -0.015 1 95.25 228 GLU A CA 1
ATOM 1827 C C . GLU A 1 228 ? -17.359 10.383 0.481 1 95.25 228 GLU A C 1
ATOM 1829 O O . GLU A 1 228 ? -18.203 10.82 -0.297 1 95.25 228 GLU A O 1
ATOM 1834 N N . LYS A 1 229 ? -17.562 10.188 1.734 1 93.69 229 LYS A N 1
ATOM 1835 C CA . LYS A 1 229 ? -18.906 10.328 2.307 1 93.69 229 LYS A CA 1
ATOM 1836 C C . LYS A 1 229 ? -19.5 11.695 1.981 1 93.69 229 LYS A C 1
ATOM 1838 O O . LYS A 1 229 ? -20.609 11.781 1.457 1 93.69 229 LYS A O 1
ATOM 1843 N N . ALA A 1 230 ? -18.766 12.727 2.305 1 89.75 230 ALA A N 1
ATOM 1844 C CA . ALA A 1 230 ? -19.266 14.086 2.104 1 89.75 230 ALA A CA 1
ATOM 1845 C C . ALA A 1 230 ? -19.594 14.336 0.633 1 89.75 230 ALA A C 1
ATOM 1847 O O . ALA A 1 230 ? -20.609 14.953 0.314 1 89.75 230 ALA A O 1
ATOM 1848 N N . ALA A 1 231 ? -18.766 13.836 -0.283 1 93.25 231 ALA A N 1
ATOM 1849 C CA . ALA A 1 231 ? -18.984 14.008 -1.718 1 93.25 231 ALA A CA 1
ATOM 1850 C C . ALA A 1 231 ? -20.219 13.25 -2.184 1 93.25 231 ALA A C 1
ATOM 1852 O O . ALA A 1 231 ? -20.984 13.742 -3.02 1 93.25 231 ALA A O 1
ATOM 1853 N N . LEU A 1 232 ? -20.375 12.109 -1.652 1 95.62 232 LEU A N 1
ATOM 1854 C CA . LEU A 1 232 ? -21.531 11.289 -2.031 1 95.62 232 LEU A CA 1
ATOM 1855 C C . LEU A 1 232 ? -22.828 11.922 -1.551 1 95.62 232 LEU A C 1
ATOM 1857 O O . LEU A 1 232 ? -23.828 11.953 -2.285 1 95.62 232 LEU A O 1
ATOM 1861 N N . ILE A 1 233 ? -22.812 12.414 -0.355 1 94.12 233 ILE A N 1
ATOM 1862 C CA . ILE A 1 233 ? -23.984 13.094 0.194 1 94.12 233 ILE A CA 1
ATOM 1863 C C . ILE A 1 233 ? -24.328 14.312 -0.67 1 94.12 233 ILE A C 1
ATOM 1865 O O . ILE A 1 233 ? -25.5 14.539 -0.991 1 94.12 233 ILE A O 1
ATOM 1869 N N . GLN A 1 234 ? -23.328 15.055 -1.014 1 93.5 234 GLN A N 1
ATOM 1870 C CA . GLN A 1 234 ? -23.531 16.219 -1.866 1 93.5 234 GLN A CA 1
ATOM 1871 C C . GLN A 1 234 ? -24.125 15.812 -3.217 1 93.5 234 GLN A C 1
ATOM 1873 O O . GLN A 1 234 ? -25 16.484 -3.74 1 93.5 234 GLN A O 1
ATOM 1878 N N . HIS A 1 235 ? -23.609 14.75 -3.76 1 95.88 235 HIS A N 1
ATOM 1879 C CA . HIS A 1 235 ? -24.109 14.234 -5.027 1 95.88 235 HIS A CA 1
ATOM 1880 C C . HIS A 1 235 ? -25.594 13.883 -4.93 1 95.88 235 HIS A C 1
ATOM 1882 O O . HIS A 1 235 ? -26.375 14.242 -5.809 1 95.88 235 HIS A O 1
ATOM 1888 N N . ILE A 1 236 ? -25.984 13.227 -3.865 1 95.94 236 ILE A N 1
ATOM 1889 C CA . ILE A 1 236 ? -27.375 12.82 -3.664 1 95.94 236 ILE A CA 1
ATOM 1890 C C . ILE A 1 236 ? -28.266 14.055 -3.535 1 95.94 236 ILE A C 1
ATOM 1892 O O . ILE A 1 236 ? -29.359 14.102 -4.109 1 95.94 236 ILE A O 1
ATOM 1896 N N . LYS A 1 237 ? -27.781 15.031 -2.883 1 94.62 237 LYS A N 1
ATOM 1897 C CA . LYS A 1 237 ? -28.547 16.25 -2.637 1 94.62 237 LYS A CA 1
ATOM 1898 C C . LYS A 1 237 ? -28.688 17.078 -3.912 1 94.62 237 LYS A C 1
ATOM 1900 O O . LYS A 1 237 ? -29.766 17.609 -4.191 1 94.62 237 LYS A O 1
ATOM 1905 N N . LYS A 1 238 ? -27.734 17.156 -4.734 1 95.75 238 LYS A N 1
ATOM 1906 C CA . LYS A 1 238 ? -27.688 18.078 -5.867 1 95.75 238 LYS A CA 1
ATOM 1907 C C . LYS A 1 238 ? -28.188 17.406 -7.145 1 95.75 238 LYS A C 1
ATOM 1909 O O . LYS A 1 238 ? -28.766 18.062 -8.008 1 95.75 238 LYS A O 1
ATOM 1914 N N . VAL A 1 239 ? -27.875 16.188 -7.309 1 94.88 239 VAL A N 1
ATOM 1915 C CA . VAL A 1 239 ? -28.125 15.531 -8.594 1 94.88 239 VAL A CA 1
ATOM 1916 C C . VAL A 1 239 ? -29.297 14.578 -8.469 1 94.88 239 VAL A C 1
ATOM 1918 O O . VAL A 1 239 ? -30.266 14.672 -9.234 1 94.88 239 VAL A O 1
ATOM 1921 N N . GLY A 1 240 ? -29.188 13.625 -7.438 1 94.5 240 GLY A N 1
ATOM 1922 C CA . GLY A 1 240 ? -30.281 12.688 -7.27 1 94.5 240 GLY A CA 1
ATOM 1923 C C . GLY A 1 240 ? -29.891 11.43 -6.516 1 94.5 240 GLY A C 1
ATOM 1924 O O . GLY A 1 240 ? -28.703 11.203 -6.254 1 94.5 240 GLY A O 1
ATOM 1925 N N . ASN A 1 241 ? -30.938 10.648 -6.242 1 95.75 241 ASN A N 1
ATOM 1926 C CA . ASN A 1 241 ? -30.766 9.453 -5.426 1 95.75 241 ASN A CA 1
ATOM 1927 C C . ASN A 1 241 ? -30.312 8.258 -6.262 1 95.75 241 ASN A C 1
ATOM 1929 O O . ASN A 1 241 ? -31.047 7.273 -6.387 1 95.75 241 ASN A O 1
ATOM 1933 N N . PHE A 1 242 ? -29.203 8.359 -6.73 1 97.06 242 PHE A N 1
ATOM 1934 C CA . PHE A 1 242 ? -28.641 7.246 -7.484 1 97.06 242 PHE A CA 1
ATOM 1935 C C . PHE A 1 242 ? -27.125 7.227 -7.363 1 97.06 242 PHE A C 1
ATOM 1937 O O . PHE A 1 242 ? -26.516 8.234 -7.023 1 97.06 242 PHE A O 1
ATOM 1944 N N . ASP A 1 243 ? -26.516 6.105 -7.609 1 96.69 243 ASP A N 1
ATOM 1945 C CA . ASP A 1 243 ? -25.078 5.926 -7.562 1 96.69 243 ASP A CA 1
ATOM 1946 C C . ASP A 1 243 ? -24.391 6.676 -8.703 1 96.69 243 ASP A C 1
ATOM 1948 O O . ASP A 1 243 ? -24.734 6.504 -9.867 1 96.69 243 ASP A O 1
ATOM 1952 N N . PRO A 1 244 ? -23.391 7.445 -8.422 1 96.19 244 PRO A N 1
ATOM 1953 C CA . PRO A 1 244 ? -22.75 8.297 -9.438 1 96.19 244 PRO A CA 1
ATOM 1954 C C . PRO A 1 244 ? -22.156 7.496 -10.586 1 96.19 244 PRO A C 1
ATOM 1956 O O . PRO A 1 244 ? -22.047 8 -11.703 1 96.19 244 PRO A O 1
ATOM 1959 N N . THR A 1 245 ? -21.734 6.305 -10.359 1 95.5 245 THR A N 1
ATOM 1960 C CA . THR A 1 245 ? -21.031 5.516 -11.359 1 95.5 245 THR A CA 1
ATOM 1961 C C . THR A 1 245 ? -21.984 4.582 -12.094 1 95.5 245 THR A C 1
ATOM 1963 O O . THR A 1 245 ? -21.969 4.504 -13.328 1 95.5 245 THR A O 1
ATOM 1966 N N . THR A 1 246 ? -22.859 3.928 -11.391 1 95.75 246 THR A N 1
ATOM 1967 C CA . THR A 1 246 ? -23.688 2.879 -11.977 1 95.75 246 THR A CA 1
ATOM 1968 C C . THR A 1 246 ? -25.078 3.396 -12.281 1 95.75 246 THR A C 1
ATOM 1970 O O . THR A 1 246 ? -25.844 2.76 -13.016 1 95.75 246 THR A O 1
ATOM 1973 N N . ARG A 1 247 ? -25.547 4.465 -11.641 1 95.62 247 ARG A N 1
ATOM 1974 C CA . ARG A 1 247 ? -26.844 5.117 -11.805 1 95.62 247 ARG A CA 1
ATOM 1975 C C . ARG A 1 247 ? -27.953 4.289 -11.18 1 95.62 247 ARG A C 1
ATOM 1977 O O . ARG A 1 247 ? -29.141 4.578 -11.367 1 95.62 247 ARG A O 1
ATOM 1984 N N . GLN A 1 248 ? -27.562 3.314 -10.461 1 96.69 248 GLN A N 1
ATOM 1985 C CA . GLN A 1 248 ? -28.547 2.549 -9.703 1 96.69 248 GLN A CA 1
ATOM 1986 C C . GLN A 1 248 ? -29.109 3.363 -8.539 1 96.69 248 GLN A C 1
ATOM 1988 O O . GLN A 1 248 ? -28.406 4.199 -7.969 1 96.69 248 GLN A O 1
ATOM 1993 N N . PRO A 1 249 ? -30.375 3.07 -8.195 1 97.12 249 PRO A N 1
ATOM 1994 C CA . PRO A 1 249 ? -30.953 3.801 -7.07 1 97.12 249 PRO A CA 1
ATOM 1995 C C . PRO A 1 249 ? -30.141 3.656 -5.785 1 97.12 249 PRO A C 1
ATOM 1997 O O . PRO A 1 249 ? -29.625 2.574 -5.5 1 97.12 249 PRO A O 1
ATOM 2000 N N . LEU A 1 250 ? -30 4.801 -5.086 1 96.88 250 LEU A N 1
ATOM 2001 C CA . LEU A 1 250 ? -29.172 4.836 -3.893 1 96.88 250 LEU A CA 1
ATOM 2002 C C . LEU A 1 250 ? -29.734 5.809 -2.863 1 96.88 250 LEU A C 1
ATOM 2004 O O . LEU A 1 250 ? -30.109 6.934 -3.205 1 96.88 250 LEU A O 1
ATOM 2008 N N . HIS A 1 251 ? -29.844 5.281 -1.637 1 95.25 251 HIS A N 1
ATOM 2009 C CA . HIS A 1 251 ? -30.266 6.121 -0.518 1 95.25 251 HIS A CA 1
ATOM 2010 C C . HIS A 1 251 ? -29.172 6.195 0.547 1 95.25 251 HIS A C 1
ATOM 2012 O O . HIS A 1 251 ? -28.422 5.238 0.736 1 95.25 251 HIS A O 1
ATOM 2018 N N . PRO A 1 252 ? -29.078 7.27 1.293 1 94.31 252 PRO A N 1
ATOM 2019 C CA . PRO A 1 252 ? -28 7.5 2.264 1 94.31 252 PRO A CA 1
ATOM 2020 C C . PRO A 1 252 ? -27.953 6.434 3.357 1 94.31 252 PRO A C 1
ATOM 2022 O O . PRO A 1 252 ? -26.891 6.16 3.916 1 94.31 252 PRO A O 1
ATOM 2025 N N . PHE A 1 253 ? -29.047 5.82 3.592 1 94.06 253 PHE A N 1
ATOM 2026 C CA . PHE A 1 253 ? -29.062 4.824 4.656 1 94.06 253 PHE A CA 1
ATOM 2027 C C . PHE A 1 253 ? -28.328 3.559 4.227 1 94.06 253 PHE A C 1
ATOM 2029 O O . PHE A 1 253 ? -28.031 2.699 5.055 1 94.06 253 PHE A O 1
ATOM 2036 N N . GLN A 1 254 ? -28.047 3.477 2.957 1 95.81 254 GLN A N 1
ATOM 2037 C CA . GLN A 1 254 ? -27.375 2.299 2.424 1 95.81 254 GLN A CA 1
ATOM 2038 C C . GLN A 1 254 ? -25.859 2.471 2.457 1 95.81 254 GLN A C 1
ATOM 2040 O O . GLN A 1 254 ? -25.109 1.555 2.096 1 95.81 254 GLN A O 1
ATOM 2045 N N . PHE A 1 255 ? -25.422 3.678 2.939 1 96.69 255 PHE A N 1
ATOM 2046 C CA . PHE A 1 255 ? -23.984 3.918 3.043 1 96.69 255 PHE A CA 1
ATOM 2047 C C . PHE A 1 255 ? -23.375 3.061 4.145 1 96.69 255 PHE A C 1
ATOM 2049 O O . PHE A 1 255 ? -23.891 3.02 5.266 1 96.69 255 PHE A O 1
ATOM 2056 N N . VAL A 1 256 ? -22.344 2.336 3.775 1 97.81 256 VAL A N 1
ATOM 2057 C CA . VAL A 1 256 ? -21.609 1.561 4.766 1 97.81 256 VAL A CA 1
ATOM 2058 C C . VAL A 1 256 ? -20.172 2.076 4.863 1 97.81 256 VAL A C 1
ATOM 2060 O O . VAL A 1 256 ? -19.5 2.24 3.846 1 97.81 256 VAL A O 1
ATOM 2063 N N . PRO A 1 257 ? -19.766 2.391 6.117 1 97.12 257 PRO A N 1
ATOM 2064 C CA . PRO A 1 257 ? -18.359 2.793 6.238 1 97.12 257 PRO A CA 1
ATOM 2065 C C . PRO A 1 257 ? -17.391 1.701 5.785 1 97.12 257 PRO A C 1
ATOM 2067 O O . PRO A 1 257 ? -17.547 0.534 6.152 1 97.12 257 PRO A O 1
ATOM 2070 N N . ASN A 1 258 ? -16.453 2.061 4.941 1 98.25 258 ASN A N 1
ATOM 2071 C CA . ASN A 1 258 ? -15.43 1.125 4.488 1 98.25 258 ASN A CA 1
ATOM 2072 C C . ASN A 1 258 ? -14.172 1.209 5.352 1 98.25 258 ASN A C 1
ATOM 2074 O O . ASN A 1 258 ? -13.195 1.868 4.977 1 98.25 258 ASN A O 1
ATOM 2078 N N . LEU A 1 259 ? -14.141 0.508 6.426 1 97.69 259 LEU A N 1
ATOM 2079 C CA . LEU A 1 259 ? -13.109 0.625 7.445 1 97.69 259 LEU A CA 1
ATOM 2080 C C . LEU A 1 259 ? -11.758 0.158 6.91 1 97.69 259 LEU A C 1
ATOM 2082 O O . LEU A 1 259 ? -10.719 0.722 7.258 1 97.69 259 LEU A O 1
ATOM 2086 N N . ALA A 1 260 ? -11.797 -0.841 6.113 1 98.25 260 ALA A N 1
ATOM 2087 C CA . ALA A 1 260 ? -10.555 -1.361 5.547 1 98.25 260 ALA A CA 1
ATOM 2088 C C . ALA A 1 260 ? -9.875 -0.317 4.668 1 98.25 260 ALA A C 1
ATOM 2090 O O . ALA A 1 260 ? -8.656 -0.115 4.758 1 98.25 260 ALA A O 1
ATOM 2091 N N . ILE A 1 261 ? -10.602 0.354 3.846 1 98.38 261 ILE A N 1
ATOM 2092 C CA . ILE A 1 261 ? -10.031 1.37 2.969 1 98.38 261 ILE A CA 1
ATOM 2093 C C . ILE A 1 261 ? -9.555 2.559 3.799 1 98.38 261 ILE A C 1
ATOM 2095 O O . ILE A 1 261 ? -8.531 3.176 3.479 1 98.38 261 ILE A O 1
ATOM 2099 N N . LYS A 1 262 ? -10.297 2.871 4.848 1 96.5 262 LYS A N 1
ATOM 2100 C CA . LYS A 1 262 ? -9.844 3.92 5.758 1 96.5 262 LYS A CA 1
ATOM 2101 C C . LYS A 1 262 ? -8.453 3.607 6.309 1 96.5 262 LYS A C 1
ATOM 2103 O O . LYS A 1 262 ? -7.578 4.473 6.324 1 96.5 262 LYS A O 1
ATOM 2108 N N . GLU A 1 263 ? -8.281 2.404 6.699 1 97.25 263 GLU A N 1
ATOM 2109 C CA . GLU A 1 263 ? -6.984 1.967 7.199 1 97.25 263 GLU A CA 1
ATOM 2110 C C . GLU A 1 263 ? -5.938 1.964 6.09 1 97.25 263 GLU A C 1
ATOM 2112 O O . GLU A 1 263 ? -4.781 2.324 6.316 1 97.25 263 GLU A O 1
ATOM 2117 N N . ALA A 1 264 ? -6.348 1.515 4.941 1 98 264 ALA A N 1
ATOM 2118 C CA . ALA A 1 264 ? -5.441 1.491 3.793 1 98 264 ALA A CA 1
ATOM 2119 C C . ALA A 1 264 ? -4.914 2.889 3.482 1 98 264 ALA A C 1
ATOM 2121 O O . ALA A 1 264 ? -3.725 3.062 3.211 1 98 264 ALA A O 1
ATOM 2122 N N . VAL A 1 265 ? -5.801 3.859 3.521 1 97 265 VAL A N 1
ATOM 2123 C CA . VAL A 1 265 ? -5.426 5.242 3.244 1 97 265 VAL A CA 1
ATOM 2124 C C . VAL A 1 265 ? -4.422 5.727 4.285 1 97 265 VAL A C 1
ATOM 2126 O O . VAL A 1 265 ? -3.4 6.328 3.941 1 97 265 VAL A O 1
ATOM 2129 N N . ALA A 1 266 ? -4.695 5.449 5.531 1 95 266 ALA A N 1
ATOM 2130 C CA . ALA A 1 266 ? -3.795 5.848 6.609 1 95 266 ALA A CA 1
ATOM 2131 C C . ALA A 1 266 ? -2.41 5.234 6.418 1 95 266 ALA A C 1
ATOM 2133 O O . ALA A 1 266 ? -1.396 5.922 6.559 1 95 266 ALA A O 1
ATOM 2134 N N . ASN A 1 267 ? -2.391 3.963 6.113 1 96.56 267 ASN A N 1
ATOM 2135 C CA . ASN A 1 267 ? -1.134 3.26 5.871 1 96.56 267 ASN A CA 1
ATOM 2136 C C . ASN A 1 267 ? -0.377 3.857 4.688 1 96.56 267 ASN A C 1
ATOM 2138 O O . ASN A 1 267 ? 0.838 4.055 4.758 1 96.56 267 ASN A O 1
ATOM 2142 N N . TYR A 1 268 ? -1.02 4.195 3.629 1 96.88 268 TYR A N 1
ATOM 2143 C CA . TYR A 1 268 ? -0.423 4.754 2.422 1 96.88 268 TYR A CA 1
ATOM 2144 C C . TYR A 1 268 ? 0.191 6.121 2.701 1 96.88 268 TYR A C 1
ATOM 2146 O O . TYR A 1 268 ? 1.322 6.395 2.293 1 96.88 268 TYR A O 1
ATOM 2154 N N . LEU A 1 269 ? -0.57 6.91 3.383 1 95.44 269 LEU A N 1
ATOM 2155 C CA . LEU A 1 269 ? -0.119 8.266 3.68 1 95.44 269 LEU A CA 1
ATOM 2156 C C . LEU A 1 269 ? 1.092 8.242 4.605 1 95.44 269 LEU A C 1
ATOM 2158 O O . LEU A 1 269 ? 1.955 9.117 4.527 1 95.44 269 LEU A O 1
ATOM 2162 N N . ASP A 1 270 ? 1.148 7.277 5.469 1 93.88 270 ASP A N 1
ATOM 2163 C CA . ASP A 1 270 ? 2.299 7.125 6.355 1 93.88 270 ASP A CA 1
ATOM 2164 C C . ASP A 1 270 ? 3.555 6.762 5.562 1 93.88 270 ASP A C 1
ATOM 2166 O O . ASP A 1 270 ? 4.648 7.238 5.871 1 93.88 270 ASP A O 1
ATOM 2170 N N . GLN A 1 271 ? 3.379 6.027 4.523 1 92.81 271 GLN A N 1
ATOM 2171 C CA . GLN A 1 271 ? 4.508 5.551 3.73 1 92.81 271 GLN A CA 1
ATOM 2172 C C . GLN A 1 271 ? 4.871 6.551 2.635 1 92.81 271 GLN A C 1
ATOM 2174 O O . GLN A 1 271 ? 6.023 6.625 2.213 1 92.81 271 GLN A O 1
ATOM 2179 N N . HIS A 1 272 ? 3.854 7.242 2.139 1 95.31 272 HIS A N 1
ATOM 2180 C CA . HIS A 1 272 ? 4.027 8.188 1.046 1 95.31 272 HIS A CA 1
ATOM 2181 C C . HIS A 1 272 ? 3.605 9.594 1.462 1 95.31 272 HIS A C 1
ATOM 2183 O O . HIS A 1 272 ? 2.549 10.078 1.047 1 95.31 272 HIS A O 1
ATOM 2189 N N . ARG A 1 273 ? 4.508 10.273 2.047 1 94.19 273 ARG A N 1
ATOM 2190 C CA . ARG A 1 273 ? 4.168 11.562 2.641 1 94.19 273 ARG A CA 1
ATOM 2191 C C . ARG A 1 273 ? 3.934 12.617 1.563 1 94.19 273 ARG A C 1
ATOM 2193 O O . ARG A 1 273 ? 3.305 13.648 1.82 1 94.19 273 ARG A O 1
ATOM 2200 N N . TRP A 1 274 ? 4.461 12.367 0.351 1 95.31 274 TRP A N 1
ATOM 2201 C CA . TRP A 1 274 ? 4.203 13.289 -0.75 1 95.31 274 TRP A CA 1
ATOM 2202 C C . TRP A 1 274 ? 2.725 13.281 -1.129 1 95.31 274 TRP A C 1
ATOM 2204 O O . TRP A 1 274 ? 2.242 14.211 -1.785 1 95.31 274 TRP A O 1
ATOM 2214 N N . ALA A 1 275 ? 1.977 12.25 -0.751 1 95.06 275 ALA A N 1
ATOM 2215 C CA . ALA A 1 275 ? 0.578 12.078 -1.136 1 95.06 275 ALA A CA 1
ATOM 2216 C C . ALA A 1 275 ? -0.32 13.062 -0.388 1 95.06 275 ALA A C 1
ATOM 2218 O O . ALA A 1 275 ? -1.506 13.188 -0.703 1 95.06 275 ALA A O 1
ATOM 2219 N N . TYR A 1 276 ? 0.213 13.789 0.62 1 94.12 276 TYR A N 1
ATOM 2220 C CA . TYR A 1 276 ? -0.537 14.812 1.334 1 94.12 276 TYR A CA 1
ATOM 2221 C C . TYR A 1 276 ? -0.729 16.047 0.465 1 94.12 276 TYR A C 1
ATOM 2223 O O . TYR A 1 276 ? -1.438 16.984 0.85 1 94.12 276 TYR A O 1
ATOM 2231 N N . LYS A 1 277 ? -0.134 16.031 -0.679 1 90 277 LYS A N 1
ATOM 2232 C CA . LYS A 1 277 ? -0.234 17.203 -1.562 1 90 277 LYS A CA 1
ATOM 2233 C C . LYS A 1 277 ? -1.688 17.484 -1.923 1 90 277 LYS A C 1
ATOM 2235 O O . LYS A 1 277 ? -2.395 16.609 -2.428 1 90 277 LYS A O 1
ATOM 2240 N N . VAL A 1 278 ? -2.176 18.531 -1.447 1 78.19 278 VAL A N 1
ATOM 2241 C CA . VAL A 1 278 ? -3.547 18.953 -1.715 1 78.19 278 VAL A CA 1
ATOM 2242 C C . VAL A 1 278 ? -3.559 20.031 -2.795 1 78.19 278 VAL A C 1
ATOM 2244 O O . VAL A 1 278 ? -2.643 20.844 -2.869 1 78.19 278 VAL A O 1
ATOM 2247 N N . ASP A 1 279 ? -4.336 19.781 -3.967 1 65.88 279 ASP A N 1
ATOM 2248 C CA . ASP A 1 279 ? -4.484 20.828 -4.984 1 65.88 279 ASP A CA 1
ATOM 2249 C C . ASP A 1 279 ? -5.27 22.016 -4.445 1 65.88 279 ASP A C 1
ATOM 2251 O O . ASP A 1 279 ? -6.098 21.859 -3.545 1 65.88 279 ASP A O 1
ATOM 2255 N N . MET B 1 1 ? -33.562 -57.594 -34.062 1 31.94 1 MET B N 1
ATOM 2256 C CA . MET B 1 1 ? -33.344 -56.438 -33.188 1 31.94 1 MET B CA 1
ATOM 2257 C C . MET B 1 1 ? -32.156 -55.625 -33.656 1 31.94 1 MET B C 1
ATOM 2259 O O . MET B 1 1 ? -31.031 -56.156 -33.75 1 31.94 1 MET B O 1
ATOM 2263 N N . SER B 1 2 ? -32.375 -54.75 -34.688 1 32.19 2 SER B N 1
ATOM 2264 C CA . SER B 1 2 ? -31.312 -53.969 -35.312 1 32.19 2 SER B CA 1
ATOM 2265 C C . SER B 1 2 ? -30.469 -53.25 -34.25 1 32.19 2 SER B C 1
ATOM 2267 O O . SER B 1 2 ? -31.016 -52.5 -33.438 1 32.19 2 SER B O 1
ATOM 2269 N N . LYS B 1 3 ? -29.672 -53.781 -33.625 1 50.34 3 LYS B N 1
ATOM 2270 C CA . LYS B 1 3 ? -28.656 -53.125 -32.812 1 50.34 3 LYS B CA 1
ATOM 2271 C C . LYS B 1 3 ? -28.203 -51.812 -33.406 1 50.34 3 LYS B C 1
ATOM 2273 O O . LYS B 1 3 ? -27.688 -51.781 -34.5 1 50.34 3 LYS B O 1
ATOM 2278 N N . ALA B 1 4 ? -29.016 -50.781 -33.406 1 48.19 4 ALA B N 1
ATOM 2279 C CA . ALA B 1 4 ? -28.766 -49.406 -33.781 1 48.19 4 ALA B CA 1
ATOM 2280 C C . ALA B 1 4 ? -27.297 -49.031 -33.625 1 48.19 4 ALA B C 1
ATOM 2282 O O . ALA B 1 4 ? -26.703 -49.25 -32.594 1 48.19 4 ALA B O 1
ATOM 2283 N N . VAL B 1 5 ? -26.453 -48.906 -34.531 1 53.09 5 VAL B N 1
ATOM 2284 C CA . VAL B 1 5 ? -25.047 -48.594 -34.656 1 53.09 5 VAL B CA 1
ATOM 2285 C C . VAL B 1 5 ? -24.734 -47.25 -34 1 53.09 5 VAL B C 1
ATOM 2287 O O . VAL B 1 5 ? -25.219 -46.219 -34.438 1 53.09 5 VAL B O 1
ATOM 2290 N N . SER B 1 6 ? -24.531 -47.281 -32.688 1 68.38 6 SER B N 1
ATOM 2291 C CA . SER B 1 6 ? -24.25 -46.062 -31.906 1 68.38 6 SER B CA 1
ATOM 2292 C C . SER B 1 6 ? -23.219 -45.188 -32.594 1 68.38 6 SER B C 1
ATOM 2294 O O . SER B 1 6 ? -22.266 -45.688 -33.188 1 68.38 6 SER B O 1
ATOM 2296 N N . SER B 1 7 ? -23.5 -43.906 -33.062 1 86.69 7 SER B N 1
ATOM 2297 C CA . SER B 1 7 ? -22.594 -42.906 -33.625 1 86.69 7 SER B CA 1
ATOM 2298 C C . SER B 1 7 ? -21.266 -42.875 -32.875 1 86.69 7 SER B C 1
ATOM 2300 O O . SER B 1 7 ? -21.172 -43.375 -31.734 1 86.69 7 SER B O 1
ATOM 2302 N N . ALA B 1 8 ? -20.172 -42.75 -33.594 1 90.06 8 ALA B N 1
ATOM 2303 C CA . ALA B 1 8 ? -18.859 -42.625 -33 1 90.06 8 ALA B CA 1
ATOM 2304 C C . ALA B 1 8 ? -18.922 -41.781 -31.734 1 90.06 8 ALA B C 1
ATOM 2306 O O . ALA B 1 8 ? -18.25 -42.062 -30.75 1 90.06 8 ALA B O 1
ATOM 2307 N N . ALA B 1 9 ? -19.734 -40.844 -31.703 1 91.25 9 ALA B N 1
ATOM 2308 C CA . ALA B 1 9 ? -19.875 -39.938 -30.562 1 91.25 9 ALA B CA 1
ATOM 2309 C C . ALA B 1 9 ? -20.516 -40.656 -29.375 1 91.25 9 ALA B C 1
ATOM 2311 O O . ALA B 1 9 ? -20.078 -40.5 -28.219 1 91.25 9 ALA B O 1
ATOM 2312 N N . GLU B 1 10 ? -21.484 -41.406 -29.672 1 93.81 10 GLU B N 1
ATOM 2313 C CA . GLU B 1 10 ? -22.172 -42.156 -28.625 1 93.81 10 GLU B CA 1
ATOM 2314 C C . GLU B 1 10 ? -21.234 -43.188 -28 1 93.81 10 GLU B C 1
ATOM 2316 O O . GLU B 1 10 ? -21.234 -43.375 -26.781 1 93.81 10 GLU B O 1
ATOM 2321 N N . GLN B 1 11 ? -20.547 -43.875 -28.891 1 94.81 11 GLN B N 1
ATOM 2322 C CA . GLN B 1 11 ? -19.594 -44.875 -28.406 1 94.81 11 GLN B CA 1
ATOM 2323 C C . GLN B 1 11 ? -18.516 -44.219 -27.531 1 94.81 11 GLN B C 1
ATOM 2325 O O . GLN B 1 11 ? -18.156 -44.75 -26.484 1 94.81 11 GLN B O 1
ATOM 2330 N N . ALA B 1 12 ? -17.969 -43.094 -27.984 1 96.19 12 ALA B N 1
ATOM 2331 C CA . ALA B 1 12 ? -16.938 -42.375 -27.25 1 96.19 12 ALA B CA 1
ATOM 2332 C C . ALA B 1 12 ? -17.438 -41.969 -25.859 1 96.19 12 ALA B C 1
ATOM 2334 O O . ALA B 1 12 ? -16.719 -42.062 -24.875 1 96.19 12 ALA B O 1
ATOM 2335 N N . GLU B 1 13 ? -18.641 -41.594 -25.828 1 96.38 13 GLU B N 1
ATOM 2336 C CA . GLU B 1 13 ? -19.234 -41.156 -24.562 1 96.38 13 GLU B CA 1
ATOM 2337 C C . GLU B 1 13 ? -19.359 -42.312 -23.594 1 96.38 13 GLU B C 1
ATOM 2339 O O . GLU B 1 13 ? -19.141 -42.156 -22.391 1 96.38 13 GLU B O 1
ATOM 2344 N N . GLN B 1 14 ? -19.766 -43.406 -24.156 1 96.19 14 GLN B N 1
ATOM 2345 C CA . GLN B 1 14 ? -19.859 -44.594 -23.328 1 96.19 14 GLN B CA 1
ATOM 2346 C C . GLN B 1 14 ? -18.5 -45 -22.766 1 96.19 14 GLN B C 1
ATOM 2348 O O . GLN B 1 14 ? -18.391 -45.375 -21.594 1 96.19 14 GLN B O 1
ATOM 2353 N N . LEU B 1 15 ? -17.516 -44.906 -23.609 1 97.44 15 LEU B N 1
ATOM 2354 C CA . LEU B 1 15 ? -16.156 -45.188 -23.172 1 97.44 15 LEU B CA 1
ATOM 2355 C C . LEU B 1 15 ? -15.719 -44.25 -22.078 1 97.44 15 LEU B C 1
ATOM 2357 O O . LEU B 1 15 ? -15.109 -44.656 -21.094 1 97.44 15 LEU B O 1
ATOM 2361 N N . LYS B 1 16 ? -16.016 -43 -22.266 1 97.44 16 LYS B N 1
ATOM 2362 C CA . LYS B 1 16 ? -15.688 -41.969 -21.25 1 97.44 16 LYS B CA 1
ATOM 2363 C C . LYS B 1 16 ? -16.344 -42.312 -19.922 1 97.44 16 LYS B C 1
ATOM 2365 O O . LYS B 1 16 ? -15.695 -42.25 -18.875 1 97.44 16 LYS B O 1
ATOM 2370 N N . LEU B 1 17 ? -17.609 -42.719 -19.922 1 97.69 17 LEU B N 1
ATOM 2371 C CA . LEU B 1 17 ? -18.328 -43.062 -18.703 1 97.69 17 LEU B CA 1
ATOM 2372 C C . LEU B 1 17 ? -17.719 -44.281 -18.016 1 97.69 17 LEU B C 1
ATOM 2374 O O . LEU B 1 17 ? -17.594 -44.312 -16.781 1 97.69 17 LEU B O 1
ATOM 2378 N N . GLN B 1 18 ? -17.344 -45.219 -18.844 1 97.5 18 GLN B N 1
ATOM 2379 C CA . GLN B 1 18 ? -16.656 -46.375 -18.281 1 97.5 18 GLN B CA 1
ATOM 2380 C C . GLN B 1 18 ? -15.305 -45.969 -17.672 1 97.5 18 GLN B C 1
ATOM 2382 O O . GLN B 1 18 ? -14.93 -46.438 -16.594 1 97.5 18 GLN B O 1
ATOM 2387 N N . GLY B 1 19 ? -14.617 -45.125 -18.391 1 98 19 GLY B N 1
ATOM 2388 C CA . GLY B 1 19 ? -13.367 -44.594 -17.859 1 98 19 GLY B CA 1
ATOM 2389 C C . GLY B 1 19 ? -13.547 -43.875 -16.531 1 98 19 GLY B C 1
ATOM 2390 O O . GLY B 1 19 ? -12.742 -44.062 -15.609 1 98 19 GLY B O 1
ATOM 2391 N N . ASN B 1 20 ? -14.648 -43.125 -16.406 1 97.94 20 ASN B N 1
ATOM 2392 C CA . ASN B 1 20 ? -14.969 -42.406 -15.156 1 97.94 20 ASN B CA 1
ATOM 2393 C C . ASN B 1 20 ? -15.164 -43.406 -14.008 1 97.94 20 ASN B C 1
ATOM 2395 O O . ASN B 1 20 ? -14.75 -43.125 -12.875 1 97.94 20 ASN B O 1
ATOM 2399 N N . ASN B 1 21 ? -15.797 -44.469 -14.289 1 97.75 21 ASN B N 1
ATOM 2400 C CA . ASN B 1 21 ? -16.016 -45.469 -13.266 1 97.75 21 ASN B CA 1
ATOM 2401 C C . ASN B 1 21 ? -14.695 -46.062 -12.773 1 97.75 21 ASN B C 1
ATOM 2403 O O . ASN B 1 21 ? -14.492 -46.219 -11.562 1 97.75 21 ASN B O 1
ATOM 2407 N N . PHE B 1 22 ? -13.844 -46.375 -13.711 1 98.06 22 PHE B N 1
ATOM 2408 C CA . PHE B 1 22 ? -12.539 -46.906 -13.336 1 98.06 22 PHE B CA 1
ATOM 2409 C C . PHE B 1 22 ? -11.727 -45.875 -12.555 1 98.06 22 PHE B C 1
ATOM 2411 O O . PHE B 1 22 ? -11.023 -46.25 -11.602 1 98.06 22 PHE B O 1
ATOM 2418 N N . TYR B 1 23 ? -11.789 -44.594 -12.945 1 97.81 23 TYR B N 1
ATOM 2419 C CA . TYR B 1 23 ? -11.109 -43.531 -12.219 1 97.81 23 TYR B CA 1
ATOM 2420 C C . TYR B 1 23 ? -11.57 -43.469 -10.773 1 97.81 23 TYR B C 1
ATOM 2422 O O . TYR B 1 23 ? -10.75 -43.406 -9.852 1 97.81 23 TYR B O 1
ATOM 2430 N N . ASN B 1 24 ? -12.844 -43.562 -10.539 1 97.44 24 ASN B N 1
ATOM 2431 C CA . ASN B 1 24 ? -13.422 -43.5 -9.203 1 97.44 24 ASN B CA 1
ATOM 2432 C C . ASN B 1 24 ? -12.992 -44.688 -8.344 1 97.44 24 ASN B C 1
ATOM 2434 O O . ASN B 1 24 ? -12.953 -44.594 -7.121 1 97.44 24 ASN B O 1
ATOM 2438 N N . GLU B 1 25 ? -12.664 -45.781 -9.062 1 97.25 25 GLU B N 1
ATOM 2439 C CA . GLU B 1 25 ? -12.203 -47 -8.375 1 97.25 25 GLU B CA 1
ATOM 2440 C C . GLU B 1 25 ? -10.68 -47 -8.242 1 97.25 25 GLU B C 1
ATOM 2442 O O . GLU B 1 25 ? -10.086 -48 -7.855 1 97.25 25 GLU B O 1
ATOM 2447 N N . ASN B 1 26 ? -10.102 -46 -8.695 1 97.56 26 ASN B N 1
ATOM 2448 C CA . ASN B 1 26 ? -8.656 -45.781 -8.609 1 97.56 26 ASN B CA 1
ATOM 2449 C C . ASN B 1 26 ? -7.891 -46.688 -9.539 1 97.56 26 ASN B C 1
ATOM 2451 O O . ASN B 1 26 ? -6.766 -47.094 -9.242 1 97.56 26 ASN B O 1
ATOM 2455 N N . MET B 1 27 ? -8.578 -47.188 -10.516 1 97.88 27 MET B N 1
ATOM 2456 C CA . MET B 1 27 ? -7.934 -47.969 -11.57 1 97.88 27 MET B CA 1
ATOM 2457 C C . MET B 1 27 ? -7.543 -47.062 -12.742 1 97.88 27 MET B C 1
ATOM 2459 O O . MET B 1 27 ? -8.156 -47.125 -13.812 1 97.88 27 MET B O 1
ATOM 2463 N N . PHE B 1 28 ? -6.492 -46.375 -12.641 1 98.31 28 PHE B N 1
ATOM 2464 C CA . PHE B 1 28 ? -6.148 -45.281 -13.523 1 98.31 28 PHE B CA 1
ATOM 2465 C C . PHE B 1 28 ? -5.652 -45.781 -14.867 1 98.31 28 PHE B C 1
ATOM 2467 O O . PHE B 1 28 ? -5.945 -45.188 -15.914 1 98.31 28 PHE B O 1
ATOM 2474 N N . ALA B 1 29 ? -4.965 -46.875 -14.883 1 97.75 29 ALA B N 1
ATOM 2475 C CA . ALA B 1 29 ? -4.461 -47.438 -16.141 1 97.75 29 ALA B CA 1
ATOM 2476 C C . ALA B 1 29 ? -5.609 -47.875 -17.047 1 97.75 29 ALA B C 1
ATOM 2478 O O . ALA B 1 29 ? -5.586 -47.625 -18.25 1 97.75 29 ALA B O 1
ATOM 2479 N 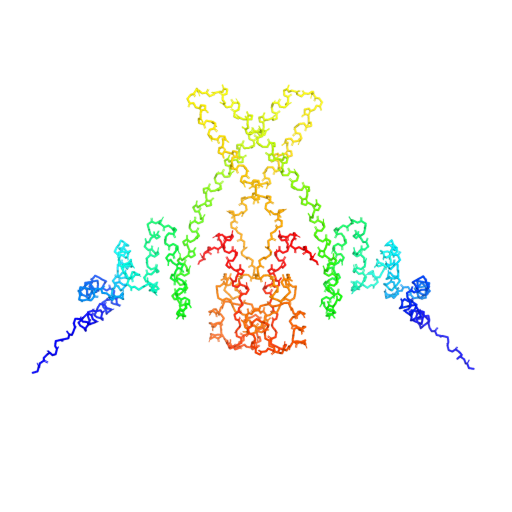N . ALA B 1 30 ? -6.551 -48.469 -16.391 1 98.06 30 ALA B N 1
ATOM 2480 C CA . ALA B 1 30 ? -7.719 -48.906 -17.156 1 98.06 30 ALA B CA 1
ATOM 2481 C C . ALA B 1 30 ? -8.516 -47.719 -17.672 1 98.06 30 ALA B C 1
ATOM 2483 O O . ALA B 1 30 ? -9 -47.719 -18.812 1 98.06 30 ALA B O 1
ATOM 2484 N N . ALA B 1 31 ? -8.594 -46.75 -16.812 1 98.69 31 ALA B N 1
ATOM 2485 C CA . ALA B 1 31 ? -9.289 -45.531 -17.219 1 98.69 31 ALA B CA 1
ATOM 2486 C C . ALA B 1 31 ? -8.594 -44.875 -18.406 1 98.69 31 ALA B C 1
ATOM 2488 O O . ALA B 1 31 ? -9.25 -44.438 -19.359 1 98.69 31 ALA B O 1
ATOM 2489 N N . ILE B 1 32 ? -7.273 -44.812 -18.391 1 98.69 32 ILE B N 1
ATOM 2490 C CA . ILE B 1 32 ? -6.48 -44.219 -19.469 1 98.69 32 ILE B CA 1
ATOM 2491 C C . ILE B 1 32 ? -6.773 -44.906 -20.781 1 98.69 32 ILE B C 1
ATOM 2493 O O . ILE B 1 32 ? -6.957 -44.25 -21.812 1 98.69 32 ILE B O 1
ATOM 2497 N N . ASP B 1 33 ? -6.879 -46.188 -20.734 1 98.5 33 ASP B N 1
ATOM 2498 C CA . ASP B 1 33 ? -7.145 -46.969 -21.953 1 98.5 33 ASP B CA 1
ATOM 2499 C C . ASP B 1 33 ? -8.508 -46.625 -22.531 1 98.5 33 ASP B C 1
ATOM 2501 O O . ASP B 1 33 ? -8.633 -46.438 -23.75 1 98.5 33 ASP B O 1
ATOM 2505 N N . LEU B 1 34 ? -9.422 -46.531 -21.641 1 98.5 34 LEU B N 1
ATOM 2506 C CA . LEU B 1 34 ? -10.773 -46.219 -22.094 1 98.5 34 LEU B CA 1
ATOM 2507 C C . LEU B 1 34 ? -10.859 -44.812 -22.641 1 98.5 34 LEU B C 1
ATOM 2509 O O . LEU B 1 34 ? -11.461 -44.562 -23.688 1 98.5 34 LEU B O 1
ATOM 2513 N N . TYR B 1 35 ? -10.258 -43.844 -21.984 1 98.62 35 TYR B N 1
ATOM 2514 C CA . TYR B 1 35 ? -10.258 -42.469 -22.469 1 98.62 35 TYR B CA 1
ATOM 2515 C C . TYR B 1 35 ? -9.523 -42.375 -23.812 1 98.62 35 TYR B C 1
ATOM 2517 O O . TYR B 1 35 ? -9.922 -41.625 -24.688 1 98.62 35 TYR B O 1
ATOM 2525 N N . THR B 1 36 ? -8.422 -43.156 -23.922 1 98.62 36 THR B N 1
ATOM 2526 C CA . THR B 1 36 ? -7.668 -43.188 -25.172 1 98.62 36 THR B CA 1
ATOM 2527 C C . THR B 1 36 ? -8.539 -43.656 -26.328 1 98.62 36 THR B C 1
ATOM 2529 O O . THR B 1 36 ? -8.492 -43.094 -27.422 1 98.62 36 THR B O 1
ATOM 2532 N N . GLN B 1 37 ? -9.336 -44.688 -26.047 1 98.12 37 GLN B N 1
ATOM 2533 C CA . GLN B 1 37 ? -10.258 -45.188 -27.062 1 98.12 37 GLN B CA 1
ATOM 2534 C C . GLN B 1 37 ? -11.312 -44.156 -27.406 1 98.12 37 GLN B C 1
ATOM 2536 O O . GLN B 1 37 ? -11.664 -43.969 -28.578 1 98.12 37 GLN B O 1
ATOM 2541 N N . ALA B 1 38 ? -11.758 -43.469 -26.375 1 98.06 38 ALA B N 1
ATOM 2542 C CA . ALA B 1 38 ? -12.719 -42.406 -26.625 1 98.06 38 ALA B CA 1
ATOM 2543 C C . ALA B 1 38 ? -12.117 -41.312 -27.484 1 98.06 38 ALA B C 1
ATOM 2545 O O . ALA B 1 38 ? -12.773 -40.812 -28.406 1 98.06 38 ALA B O 1
ATOM 2546 N N . ILE B 1 39 ? -10.891 -40.906 -27.297 1 98.06 39 ILE B N 1
ATOM 2547 C CA . ILE B 1 39 ? -10.18 -39.875 -28.016 1 98.06 39 ILE B CA 1
ATOM 2548 C C . ILE B 1 39 ? -9.992 -40.281 -29.484 1 98.06 39 ILE B C 1
ATOM 2550 O O . ILE B 1 39 ? -10.109 -39.469 -30.391 1 98.06 39 ILE B O 1
ATOM 2554 N N . ARG B 1 40 ? -9.719 -41.562 -29.656 1 97.31 40 ARG B N 1
ATOM 2555 C CA . ARG B 1 40 ? -9.539 -42.094 -31.016 1 97.31 40 ARG B CA 1
ATOM 2556 C C . ARG B 1 40 ? -10.828 -41.938 -31.828 1 97.31 40 ARG B C 1
ATOM 2558 O O . ARG B 1 40 ? -10.789 -41.625 -33 1 97.31 40 ARG B O 1
ATOM 2565 N N . LEU B 1 41 ? -11.906 -42.156 -31.125 1 96.69 41 LEU B N 1
ATOM 2566 C CA . LEU B 1 41 ? -13.211 -42.062 -31.781 1 96.69 41 LEU B CA 1
ATOM 2567 C C . LEU B 1 41 ? -13.602 -40.594 -32 1 96.69 41 LEU B C 1
ATOM 2569 O O . LEU B 1 41 ? -14.102 -40.25 -33.062 1 96.69 41 LEU B O 1
ATOM 2573 N N . CYS B 1 42 ? -13.336 -39.781 -31 1 96.94 42 CYS B N 1
ATOM 2574 C CA . CYS B 1 42 ? -13.656 -38.375 -31.047 1 96.94 42 CYS B CA 1
ATOM 2575 C C . CYS B 1 42 ? -12.523 -37.531 -30.484 1 96.94 42 CYS B C 1
ATOM 2577 O O . CYS B 1 42 ? -12.586 -37.094 -29.328 1 96.94 42 CYS B O 1
ATOM 2579 N N . PRO B 1 43 ? -11.578 -37.156 -31.297 1 96.44 43 PRO B N 1
ATOM 2580 C CA . PRO B 1 43 ? -10.375 -36.5 -30.797 1 96.44 43 PRO B CA 1
ATOM 2581 C C . PRO B 1 43 ? -10.609 -35.031 -30.469 1 96.44 43 PRO B C 1
ATOM 2583 O O . PRO B 1 43 ? -9.766 -34.406 -29.828 1 96.44 43 PRO B O 1
ATOM 2586 N N . ASN B 1 44 ? -11.766 -34.469 -30.828 1 96.56 44 ASN B N 1
ATOM 2587 C CA . ASN B 1 44 ? -11.961 -33.031 -30.672 1 96.56 44 ASN B CA 1
ATOM 2588 C C . ASN B 1 44 ? -12.812 -32.688 -29.453 1 96.56 44 ASN B C 1
ATOM 2590 O O . ASN B 1 44 ? -13.375 -31.609 -29.359 1 96.56 44 ASN B O 1
ATOM 2594 N N . VAL B 1 45 ? -12.969 -33.656 -28.547 1 96.56 45 VAL B N 1
ATOM 2595 C CA . VAL B 1 45 ? -13.672 -33.406 -27.297 1 96.56 45 VAL B CA 1
ATOM 2596 C C . VAL B 1 45 ? -12.672 -33.156 -26.172 1 96.56 45 VAL B C 1
ATOM 2598 O O . VAL B 1 45 ? -11.977 -34.062 -25.719 1 96.56 45 VAL B O 1
ATOM 2601 N N . PRO B 1 46 ? -12.617 -31.938 -25.703 1 96.94 46 PRO B N 1
ATOM 2602 C CA . PRO B 1 46 ? -11.586 -31.531 -24.734 1 96.94 46 PRO B CA 1
ATOM 2603 C C . PRO B 1 46 ? -11.664 -32.344 -23.438 1 96.94 46 PRO B C 1
ATOM 2605 O O . PRO B 1 46 ? -10.633 -32.656 -22.844 1 96.94 46 PRO B O 1
ATOM 2608 N N . PHE B 1 47 ? -12.805 -32.781 -23.062 1 96.31 47 PHE B N 1
ATOM 2609 C CA . PHE B 1 47 ? -12.992 -33.438 -21.766 1 96.31 47 PHE B CA 1
ATOM 2610 C C . PHE B 1 47 ? -12.32 -34.812 -21.734 1 96.31 47 PHE B C 1
ATOM 2612 O O . PHE B 1 47 ? -11.836 -35.25 -20.688 1 96.31 47 PHE B O 1
ATOM 2619 N N . TYR B 1 48 ? -12.266 -35.438 -22.875 1 98.06 48 TYR B N 1
ATOM 2620 C CA . TYR B 1 48 ? -11.57 -36.75 -22.906 1 98.06 48 TYR B CA 1
ATOM 2621 C C . TYR B 1 48 ? -10.094 -36.562 -22.562 1 98.06 48 TYR B C 1
ATOM 2623 O O . TYR B 1 48 ? -9.531 -37.375 -21.828 1 98.06 48 TYR B O 1
ATOM 2631 N N . TRP B 1 49 ? -9.547 -35.5 -23.047 1 98.12 49 TRP B N 1
ATOM 2632 C CA . TRP B 1 49 ? -8.133 -35.219 -22.828 1 98.12 49 TRP B CA 1
ATOM 2633 C C . TRP B 1 49 ? -7.871 -34.844 -21.359 1 98.12 49 TRP B C 1
ATOM 2635 O O . TRP B 1 49 ? -6.934 -35.344 -20.75 1 98.12 49 TRP B O 1
ATOM 2645 N N . THR B 1 50 ? -8.68 -33.969 -20.812 1 98.06 50 THR B N 1
ATOM 2646 C CA . THR B 1 50 ? -8.477 -33.594 -19.422 1 98.06 50 THR B CA 1
ATOM 2647 C C . THR B 1 50 ? -8.703 -34.75 -18.484 1 98.06 50 THR B C 1
ATOM 2649 O O . THR B 1 50 ? -8.016 -34.875 -17.469 1 98.06 50 THR B O 1
ATOM 2652 N N . ASN B 1 51 ? -9.688 -35.625 -18.828 1 98.12 51 ASN B N 1
ATOM 2653 C CA . ASN B 1 51 ? -9.914 -36.812 -18.016 1 98.12 51 ASN B CA 1
ATOM 2654 C C . ASN B 1 51 ? -8.703 -37.75 -18.016 1 98.12 51 ASN B C 1
ATOM 2656 O O . ASN B 1 51 ? -8.312 -38.25 -16.984 1 98.12 51 ASN B O 1
ATOM 2660 N N . ARG B 1 52 ? -8.18 -37.906 -19.203 1 98.56 52 ARG B N 1
ATOM 2661 C CA . ARG B 1 52 ? -6.988 -38.75 -19.281 1 98.56 52 ARG B CA 1
ATOM 2662 C C . ARG B 1 52 ? -5.809 -38.094 -18.562 1 98.56 52 ARG B C 1
ATOM 2664 O O . ARG B 1 52 ? -5.039 -38.781 -17.891 1 98.56 52 ARG B O 1
ATOM 2671 N N . ALA B 1 53 ? -5.676 -36.781 -18.688 1 98.56 53 ALA B N 1
ATOM 2672 C CA . ALA B 1 53 ? -4.621 -36.031 -17.984 1 98.56 53 ALA B CA 1
ATOM 2673 C C . ALA B 1 53 ? -4.715 -36.25 -16.484 1 98.56 53 ALA B C 1
ATOM 2675 O O . ALA B 1 53 ? -3.697 -36.375 -15.797 1 98.56 53 ALA B O 1
ATOM 2676 N N . LEU B 1 54 ? -5.918 -36.281 -16 1 97.81 54 LEU B N 1
ATOM 2677 C CA . LEU B 1 54 ? -6.137 -36.469 -14.57 1 97.81 54 LEU B CA 1
ATOM 2678 C C . LEU B 1 54 ? -5.59 -37.812 -14.117 1 97.81 54 LEU B C 1
ATOM 2680 O O . LEU B 1 54 ? -4.984 -37.906 -13.047 1 97.81 54 LEU B O 1
ATOM 2684 N N . CYS B 1 55 ? -5.828 -38.812 -14.914 1 98.38 55 CYS B N 1
ATOM 2685 C CA . CYS B 1 55 ? -5.305 -40.125 -14.602 1 98.38 55 CYS B CA 1
ATOM 2686 C C . CYS B 1 55 ? -3.779 -40.125 -14.617 1 98.38 55 CYS B C 1
ATOM 2688 O O . CYS B 1 55 ? -3.148 -40.688 -13.719 1 98.38 55 CYS B O 1
ATOM 2690 N N . HIS B 1 56 ? -3.211 -39.469 -15.625 1 98.38 56 HIS B N 1
ATOM 2691 C CA . HIS B 1 56 ? -1.758 -39.375 -15.703 1 98.38 56 HIS B CA 1
ATOM 2692 C C . HIS B 1 56 ? -1.192 -38.656 -14.469 1 98.38 56 HIS B C 1
ATOM 2694 O O . HIS B 1 56 ? -0.143 -39.062 -13.953 1 98.38 56 HIS B O 1
ATOM 2700 N N . ARG B 1 57 ? -1.886 -37.656 -13.992 1 97.25 57 ARG B N 1
ATOM 2701 C CA . ARG B 1 57 ? -1.447 -36.938 -12.812 1 97.25 57 ARG B CA 1
ATOM 2702 C C . ARG B 1 57 ? -1.414 -37.812 -11.586 1 97.25 57 ARG B C 1
ATOM 2704 O O . ARG B 1 57 ? -0.466 -37.781 -10.797 1 97.25 57 ARG B O 1
ATOM 2711 N N . LYS B 1 58 ? -2.428 -38.656 -11.5 1 97.38 58 LYS B N 1
ATOM 2712 C CA . LYS B 1 58 ? -2.484 -39.594 -10.375 1 97.38 58 LYS B CA 1
ATOM 2713 C C . LYS B 1 58 ? -1.323 -40.594 -10.422 1 97.38 58 LYS B C 1
ATOM 2715 O O . LYS B 1 58 ? -0.881 -41.062 -9.383 1 97.38 58 LYS B O 1
ATOM 2720 N N . LEU B 1 59 ? -0.843 -40.812 -11.625 1 97.38 59 LEU B N 1
ATOM 2721 C CA . LEU B 1 59 ? 0.264 -41.75 -11.812 1 97.38 59 LEU B CA 1
ATOM 2722 C C . LEU B 1 59 ? 1.595 -41 -11.875 1 97.38 59 LEU B C 1
ATOM 2724 O O . LEU B 1 59 ? 2.627 -41.594 -12.203 1 97.38 59 LEU B O 1
ATOM 2728 N N . ASN B 1 60 ? 1.595 -39.719 -11.719 1 96.69 60 ASN B N 1
ATOM 2729 C CA . ASN B 1 60 ? 2.76 -38.844 -11.703 1 96.69 60 ASN B CA 1
ATOM 2730 C C . ASN B 1 60 ? 3.48 -38.875 -13.047 1 96.69 60 ASN B C 1
ATOM 2732 O O . ASN B 1 60 ? 4.711 -38.781 -13.102 1 96.69 60 ASN B O 1
ATOM 2736 N N . ASP B 1 61 ? 2.719 -39.156 -14.031 1 97.38 61 ASP B N 1
ATOM 2737 C CA . ASP B 1 61 ? 3.238 -39.031 -15.391 1 97.38 61 ASP B CA 1
ATOM 2738 C C . ASP B 1 61 ? 3.018 -37.625 -15.945 1 97.38 61 ASP B C 1
ATOM 2740 O O . ASP B 1 61 ? 2.135 -37.406 -16.781 1 97.38 61 ASP B O 1
ATOM 2744 N N . TRP B 1 62 ? 3.887 -36.719 -15.617 1 97.75 62 TRP B N 1
ATOM 2745 C CA . TRP B 1 62 ? 3.674 -35.281 -15.852 1 97.75 62 TRP B CA 1
ATOM 2746 C C . TRP B 1 62 ? 3.859 -34.938 -17.328 1 97.75 62 TRP B C 1
ATOM 2748 O O . TRP B 1 62 ? 3.225 -34.031 -17.828 1 97.75 62 TRP B O 1
ATOM 2758 N N . ALA B 1 63 ? 4.672 -35.688 -18.016 1 97.56 63 ALA B N 1
ATOM 2759 C CA . ALA B 1 63 ? 4.844 -35.469 -19.453 1 97.56 63 ALA B CA 1
ATOM 2760 C C . ALA B 1 63 ? 3.531 -35.688 -20.203 1 97.56 63 ALA B C 1
ATOM 2762 O O . ALA B 1 63 ? 3.143 -34.844 -21.047 1 97.56 63 ALA B O 1
ATOM 2763 N N . SER B 1 64 ? 2.852 -36.75 -19.812 1 98.25 64 SER B N 1
ATOM 2764 C CA . SER B 1 64 ? 1.572 -37.062 -20.453 1 98.25 64 SER B CA 1
ATOM 2765 C C . SER B 1 64 ? 0.496 -36.062 -20.031 1 98.25 64 SER B C 1
ATOM 2767 O O . SER B 1 64 ? -0.38 -35.719 -20.828 1 98.25 64 SER B O 1
ATOM 2769 N N . VAL B 1 65 ? 0.599 -35.625 -18.812 1 98.56 65 VAL B N 1
ATOM 2770 C CA . VAL B 1 65 ? -0.325 -34.594 -18.344 1 98.56 65 VAL B CA 1
ATOM 2771 C C . VAL B 1 65 ? -0.198 -33.344 -19.219 1 98.56 65 VAL B C 1
ATOM 2773 O O . VAL B 1 65 ? -1.201 -32.812 -19.688 1 98.56 65 VAL B O 1
ATOM 2776 N N . GLU B 1 66 ? 1.01 -32.906 -19.422 1 98.19 66 GLU B N 1
ATOM 2777 C CA . GLU B 1 66 ? 1.264 -31.703 -20.188 1 98.19 66 GLU B CA 1
ATOM 2778 C C . GLU B 1 66 ? 0.752 -31.844 -21.625 1 98.19 66 GLU B C 1
ATOM 2780 O O . GLU B 1 66 ? 0.097 -30.938 -22.156 1 98.19 66 GLU B O 1
ATOM 2785 N N . GLU B 1 67 ? 1.04 -33 -22.234 1 97.94 67 GLU B N 1
ATOM 2786 C CA . GLU B 1 67 ? 0.62 -33.219 -23.625 1 97.94 67 GLU B CA 1
ATOM 2787 C C . GLU B 1 67 ? -0.9 -33.188 -23.75 1 97.94 67 GLU B C 1
ATOM 2789 O O . GLU B 1 67 ? -1.44 -32.531 -24.625 1 97.94 67 GLU B O 1
ATOM 2794 N N . ASP B 1 68 ? -1.564 -33.906 -22.859 1 98.56 68 ASP B N 1
ATOM 2795 C CA . ASP B 1 68 ? -3.023 -33.938 -22.891 1 98.56 68 ASP B CA 1
ATOM 2796 C C . ASP B 1 68 ? -3.633 -32.562 -22.641 1 98.56 68 ASP B C 1
ATOM 2798 O O . ASP B 1 68 ? -4.59 -32.188 -23.312 1 98.56 68 ASP B O 1
ATOM 2802 N N . CYS B 1 69 ? -3.055 -31.891 -21.703 1 98.38 69 CYS B N 1
ATOM 2803 C CA . CYS B 1 69 ? -3.627 -30.594 -21.344 1 98.38 69 CYS B CA 1
ATOM 2804 C C . CYS B 1 69 ? -3.381 -29.562 -22.438 1 98.38 69 CYS B C 1
ATOM 2806 O O . CYS B 1 69 ? -4.227 -28.703 -22.688 1 98.38 69 CYS B O 1
ATOM 2808 N N . LEU B 1 70 ? -2.23 -29.625 -23.094 1 97.94 70 LEU B N 1
ATOM 2809 C CA . LEU B 1 70 ? -1.981 -28.734 -24.234 1 97.94 70 LEU B CA 1
ATOM 2810 C C . LEU B 1 70 ? -3.025 -28.953 -25.328 1 97.94 70 LEU B C 1
ATOM 2812 O O . LEU B 1 70 ? -3.547 -27.984 -25.875 1 97.94 70 LEU B O 1
ATOM 2816 N N . ARG B 1 71 ? -3.311 -30.219 -25.531 1 97.81 71 ARG B N 1
ATOM 2817 C CA . ARG B 1 71 ? -4.336 -30.531 -26.531 1 97.81 71 ARG B CA 1
ATOM 2818 C C . ARG B 1 71 ? -5.707 -30.031 -26.062 1 97.81 71 ARG B C 1
ATOM 2820 O O . ARG B 1 71 ? -6.457 -29.453 -26.844 1 97.81 71 ARG B O 1
ATOM 2827 N N . ALA B 1 72 ? -6.004 -30.234 -24.844 1 98.19 72 ALA B N 1
ATOM 2828 C CA . ALA B 1 72 ? -7.301 -29.844 -24.297 1 98.19 72 ALA B CA 1
ATOM 2829 C C . ALA B 1 72 ? -7.508 -28.344 -24.406 1 98.19 72 ALA B C 1
ATOM 2831 O O . ALA B 1 72 ? -8.57 -27.875 -24.828 1 98.19 72 ALA B O 1
ATOM 2832 N N . VAL B 1 73 ? -6.496 -27.516 -24.062 1 97.69 73 VAL B N 1
ATOM 2833 C CA . VAL B 1 73 ? -6.629 -26.062 -24.031 1 97.69 73 VAL B CA 1
ATOM 2834 C C . VAL B 1 73 ? -6.684 -25.516 -25.469 1 97.69 73 VAL B C 1
ATOM 2836 O O . VAL B 1 73 ? -7.324 -24.5 -25.734 1 97.69 73 VAL B O 1
ATOM 2839 N N . ARG B 1 74 ? -6.062 -26.25 -26.391 1 97.5 74 ARG B N 1
ATOM 2840 C CA . ARG B 1 74 ? -6.16 -25.891 -27.797 1 97.5 74 ARG B CA 1
ATOM 2841 C C . ARG B 1 74 ? -7.578 -26.094 -28.312 1 97.5 74 ARG B C 1
ATOM 2843 O O . ARG B 1 74 ? -8.086 -25.281 -29.094 1 97.5 74 ARG B O 1
ATOM 2850 N N . LEU B 1 75 ? -8.156 -27.141 -27.844 1 97.62 75 LEU B N 1
ATOM 2851 C CA . LEU B 1 75 ? -9.516 -27.469 -28.25 1 97.62 75 LEU B CA 1
ATOM 2852 C C . LEU B 1 75 ? -10.531 -26.578 -27.562 1 97.62 75 LEU B C 1
ATOM 2854 O O . LEU B 1 75 ? -11.531 -26.188 -28.156 1 97.62 75 LEU B O 1
ATOM 2858 N N . ASP B 1 76 ? -10.266 -26.234 -26.25 1 97.25 76 ASP B N 1
ATOM 2859 C CA . ASP B 1 76 ? -11.125 -25.359 -25.453 1 97.25 76 ASP B CA 1
ATOM 2860 C C . ASP B 1 76 ? -10.289 -24.406 -24.609 1 97.25 76 ASP B C 1
ATOM 2862 O O . ASP B 1 76 ? -9.914 -24.734 -23.484 1 97.25 76 ASP B O 1
ATOM 2866 N N . PRO B 1 77 ? -10.117 -23.266 -25.141 1 96.38 77 PRO B N 1
ATOM 2867 C CA . PRO B 1 77 ? -9.297 -22.297 -24.406 1 96.38 77 PRO B CA 1
ATOM 2868 C C . PRO B 1 77 ? -9.898 -21.906 -23.062 1 96.38 77 PRO B C 1
ATOM 2870 O O . PRO B 1 77 ? -9.227 -21.281 -22.234 1 96.38 77 PRO B O 1
ATOM 2873 N N . ARG B 1 78 ? -11.078 -22.344 -22.734 1 94.25 78 ARG B N 1
ATOM 2874 C CA . ARG B 1 78 ? -11.734 -21.969 -21.484 1 94.25 78 ARG B CA 1
ATOM 2875 C C . ARG B 1 78 ? -11.75 -23.141 -20.5 1 94.25 78 ARG B C 1
ATOM 2877 O O . ARG B 1 78 ? -12.484 -23.109 -19.5 1 94.25 78 ARG B O 1
ATOM 2884 N N . SER B 1 79 ? -10.992 -24.109 -20.812 1 94.94 79 SER B N 1
ATOM 2885 C CA . SER B 1 79 ? -10.938 -25.266 -19.938 1 94.94 79 SER B CA 1
ATOM 2886 C C . SER B 1 79 ? -10.188 -24.953 -18.641 1 94.94 79 SER B C 1
ATOM 2888 O O . SER B 1 79 ? -8.961 -24.812 -18.656 1 94.94 79 SER B O 1
ATOM 2890 N N . VAL B 1 80 ? -10.82 -24.875 -17.531 1 95.25 80 VAL B N 1
ATOM 2891 C CA . VAL B 1 80 ? -10.227 -24.562 -16.25 1 95.25 80 VAL B CA 1
ATOM 2892 C C . VAL B 1 80 ? -9.25 -25.672 -15.836 1 95.25 80 VAL B C 1
ATOM 2894 O O . VAL B 1 80 ? -8.094 -25.391 -15.516 1 95.25 80 VAL B O 1
ATOM 2897 N N . LYS B 1 81 ? -9.758 -26.891 -16 1 95.31 81 LYS B N 1
ATOM 2898 C CA . LYS B 1 81 ? -8.945 -28.031 -15.594 1 95.31 81 LYS B CA 1
ATOM 2899 C C . LYS B 1 81 ? -7.719 -28.172 -16.5 1 95.31 81 LYS B C 1
ATOM 2901 O O . LYS B 1 81 ? -6.633 -28.516 -16.016 1 95.31 81 LYS B O 1
ATOM 2906 N N . GLY B 1 82 ? -7.93 -27.891 -17.734 1 97.25 82 GLY B N 1
ATOM 2907 C CA . GLY B 1 82 ? -6.82 -27.938 -18.672 1 97.25 82 GLY B CA 1
ATOM 2908 C C . GLY B 1 82 ? -5.699 -26.984 -18.328 1 97.25 82 GLY B C 1
ATOM 2909 O O . GLY B 1 82 ? -4.535 -27.391 -18.234 1 97.25 82 GLY B O 1
ATOM 2910 N N . HIS B 1 83 ? -6.02 -25.766 -18.078 1 97.81 83 HIS B N 1
ATOM 2911 C CA . HIS B 1 83 ? -5.023 -24.766 -17.719 1 97.81 83 HIS B CA 1
ATOM 2912 C C . HIS B 1 83 ? -4.406 -25.062 -16.359 1 97.81 83 HIS B C 1
ATOM 2914 O O . HIS B 1 83 ? -3.201 -24.891 -16.172 1 97.81 83 HIS B O 1
ATOM 2920 N N . TYR B 1 84 ? -5.219 -25.547 -15.453 1 97.12 84 TYR B N 1
ATOM 2921 C CA . TYR B 1 84 ? -4.738 -25.859 -14.117 1 97.12 84 TYR B CA 1
ATOM 2922 C C . TYR B 1 84 ? -3.68 -26.953 -14.156 1 97.12 84 TYR B C 1
ATOM 2924 O O . TYR B 1 84 ? -2.561 -26.766 -13.672 1 97.12 84 TYR B O 1
ATOM 2932 N N . MET B 1 85 ? -4.023 -28.031 -14.805 1 97.81 85 MET B N 1
ATOM 2933 C CA . MET B 1 85 ? -3.105 -29.172 -14.836 1 97.81 85 MET B CA 1
ATOM 2934 C C . MET B 1 85 ? -1.895 -28.859 -15.711 1 97.81 85 MET B C 1
ATOM 2936 O O . MET B 1 85 ? -0.791 -29.344 -15.438 1 97.81 85 MET B O 1
ATOM 2940 N N . LEU B 1 86 ? -2.1 -28.062 -16.766 1 98 86 LEU B N 1
ATOM 2941 C CA . LEU B 1 86 ? -0.965 -27.609 -17.562 1 98 86 LEU B CA 1
ATOM 2942 C C . LEU B 1 86 ? 0.022 -26.812 -16.703 1 98 86 LEU B C 1
ATOM 2944 O O . LEU B 1 86 ? 1.23 -27.047 -16.766 1 98 86 LEU B O 1
ATOM 2948 N N . GLY B 1 87 ? -0.496 -25.922 -15.906 1 98.12 87 GLY B N 1
ATOM 2949 C CA . GLY B 1 87 ? 0.346 -25.156 -15 1 98.12 87 GLY B CA 1
ATOM 2950 C C . GLY B 1 87 ? 1.131 -26.031 -14.039 1 98.12 87 GLY B C 1
ATOM 2951 O O . GLY B 1 87 ? 2.334 -25.828 -13.852 1 98.12 87 GLY B O 1
ATOM 2952 N N . LEU B 1 88 ? 0.403 -27 -13.5 1 97.5 88 LEU B N 1
ATOM 2953 C CA . LEU B 1 88 ? 1.063 -27.906 -12.57 1 97.5 88 LEU B CA 1
ATOM 2954 C C . LEU B 1 88 ? 2.193 -28.656 -13.266 1 97.5 88 LEU B C 1
ATOM 2956 O O . LEU B 1 88 ? 3.279 -28.812 -12.703 1 97.5 88 LEU B O 1
ATOM 2960 N N . ALA B 1 89 ? 1.926 -29.109 -14.406 1 97.88 89 ALA B N 1
ATOM 2961 C CA . ALA B 1 89 ? 2.918 -29.875 -15.156 1 97.88 89 ALA B CA 1
ATOM 2962 C C . ALA B 1 89 ? 4.148 -29.031 -15.461 1 97.88 89 ALA B C 1
ATOM 2964 O O . ALA B 1 89 ? 5.281 -29.5 -15.32 1 97.88 89 ALA B O 1
ATOM 2965 N N . 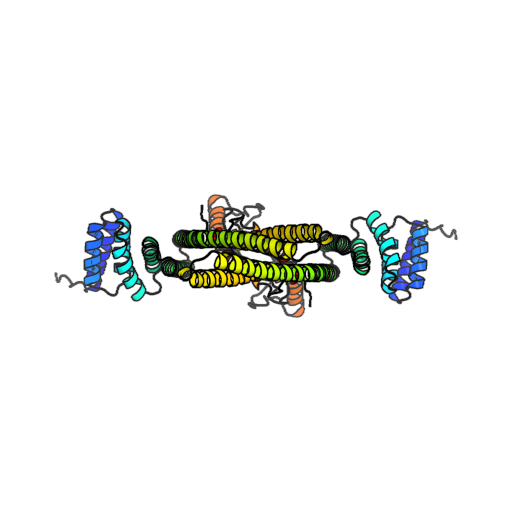LEU B 1 90 ? 3.959 -27.828 -15.844 1 97.12 90 LEU B N 1
ATOM 2966 C CA . LEU B 1 90 ? 5.059 -26.922 -16.156 1 97.12 90 LEU B CA 1
ATOM 2967 C C . LEU B 1 90 ? 5.871 -26.594 -14.914 1 97.12 90 LEU B C 1
ATOM 2969 O O . LEU B 1 90 ? 7.098 -26.516 -14.969 1 97.12 90 LEU B O 1
ATOM 2973 N N . LEU B 1 91 ? 5.199 -26.469 -13.828 1 95.94 91 LEU B N 1
ATOM 2974 C CA . LEU B 1 91 ? 5.879 -26.172 -12.57 1 95.94 91 LEU B CA 1
ATOM 2975 C C . LEU B 1 91 ? 6.727 -27.359 -12.125 1 95.94 91 LEU B C 1
ATOM 2977 O O . LEU B 1 91 ? 7.785 -27.172 -11.523 1 95.94 91 LEU B O 1
ATOM 2981 N N . HIS B 1 92 ? 6.211 -28.547 -12.414 1 95.06 92 HIS B N 1
ATOM 2982 C CA . HIS B 1 92 ? 6.98 -29.734 -12.094 1 95.06 92 HIS B CA 1
ATOM 2983 C C . HIS B 1 92 ? 8.328 -29.734 -12.812 1 95.06 92 HIS B C 1
ATOM 2985 O O . HIS B 1 92 ? 9.305 -30.281 -12.297 1 95.06 92 HIS B O 1
ATOM 2991 N N . ARG B 1 93 ? 8.398 -29.094 -13.938 1 93.62 93 ARG B N 1
ATOM 2992 C CA . ARG B 1 93 ? 9.633 -28.984 -14.703 1 93.62 93 ARG B CA 1
ATOM 2993 C C . ARG B 1 93 ? 10.352 -27.672 -14.375 1 93.62 93 ARG B C 1
ATOM 2995 O O . ARG B 1 93 ? 11.289 -27.281 -15.086 1 93.62 93 ARG B O 1
ATOM 3002 N N . ASP B 1 94 ? 9.875 -26.875 -13.43 1 91.62 94 ASP B N 1
ATOM 3003 C CA . ASP B 1 94 ? 10.469 -25.625 -12.953 1 91.62 94 ASP B CA 1
ATOM 3004 C C . ASP B 1 94 ? 10.398 -24.531 -14.016 1 91.62 94 ASP B C 1
ATOM 3006 O O . ASP B 1 94 ? 11.305 -23.719 -14.133 1 91.62 94 ASP B O 1
ATOM 3010 N N . ILE B 1 95 ? 9.445 -24.703 -14.906 1 93.06 95 ILE B N 1
ATOM 3011 C CA . ILE B 1 95 ? 9.156 -23.641 -15.852 1 93.06 95 ILE B CA 1
ATOM 3012 C C . ILE B 1 95 ? 8.109 -22.688 -15.266 1 93.06 95 ILE B C 1
ATOM 3014 O O . ILE B 1 95 ? 6.926 -22.781 -15.602 1 93.06 95 ILE B O 1
ATOM 3018 N N . TYR B 1 96 ? 8.555 -21.734 -14.484 1 92.31 96 TYR B N 1
ATOM 3019 C CA . TYR B 1 96 ? 7.688 -20.938 -13.625 1 92.31 96 TYR B CA 1
ATOM 3020 C C . TYR B 1 96 ? 6.875 -19.938 -14.445 1 92.31 96 TYR B C 1
ATOM 3022 O O . TYR B 1 96 ? 5.648 -19.891 -14.328 1 92.31 96 TYR B O 1
ATOM 3030 N N . PRO B 1 97 ? 7.465 -19.156 -15.359 1 93.69 97 PRO B N 1
ATOM 3031 C CA . PRO B 1 97 ? 6.695 -18.109 -16.016 1 93.69 97 PRO B CA 1
ATOM 3032 C C . PRO B 1 97 ? 5.48 -18.641 -16.766 1 93.69 97 PRO B C 1
ATOM 3034 O O . PRO B 1 97 ? 4.363 -18.156 -16.562 1 93.69 97 PRO B O 1
ATOM 3037 N N . GLU B 1 98 ? 5.715 -19.75 -17.469 1 95.69 98 GLU B N 1
ATOM 3038 C CA . GLU B 1 98 ? 4.617 -20.328 -18.25 1 95.69 98 GLU B CA 1
ATOM 3039 C C . GLU B 1 98 ? 3.623 -21.047 -17.344 1 95.69 98 GLU B C 1
ATOM 3041 O O . GLU B 1 98 ? 2.414 -21 -17.578 1 95.69 98 GLU B O 1
ATOM 3046 N N . GLY B 1 99 ? 4.16 -21.766 -16.375 1 97.25 99 GLY B N 1
ATOM 3047 C CA . GLY B 1 99 ? 3.283 -22.438 -15.43 1 97.25 99 GLY B CA 1
ATOM 3048 C C . GLY B 1 99 ? 2.385 -21.469 -14.672 1 97.25 99 GLY B C 1
ATOM 3049 O O . GLY B 1 99 ? 1.182 -21.719 -14.539 1 97.25 99 GLY B O 1
ATOM 3050 N N . ILE B 1 100 ? 2.936 -20.359 -14.227 1 96.44 100 ILE B N 1
ATOM 3051 C CA . ILE B 1 100 ? 2.197 -19.344 -13.484 1 96.44 100 ILE B CA 1
ATOM 3052 C C . ILE B 1 100 ? 1.134 -18.719 -14.383 1 96.44 100 ILE B C 1
ATOM 3054 O O . ILE B 1 100 ? -0 -18.5 -13.953 1 96.44 100 ILE B O 1
ATOM 3058 N N . ARG B 1 101 ? 1.476 -18.516 -15.578 1 96.88 101 ARG B N 1
ATOM 3059 C CA . ARG B 1 101 ? 0.525 -17.938 -16.531 1 96.88 101 ARG B CA 1
ATOM 3060 C C . ARG B 1 101 ? -0.661 -18.875 -16.734 1 96.88 101 ARG B C 1
ATOM 3062 O O . ARG B 1 101 ? -1.809 -18.422 -16.797 1 96.88 101 ARG B O 1
ATOM 3069 N N . ALA B 1 102 ? -0.373 -20.125 -16.859 1 97.5 102 ALA B N 1
ATOM 3070 C CA . ALA B 1 102 ? -1.438 -21.109 -17.031 1 97.5 102 ALA B CA 1
ATOM 3071 C C . ALA B 1 102 ? -2.342 -21.156 -15.805 1 97.5 102 ALA B C 1
ATOM 3073 O O . ALA B 1 102 ? -3.568 -21.203 -15.93 1 97.5 102 ALA B O 1
ATOM 3074 N N . LEU B 1 103 ? -1.77 -21.125 -14.672 1 97.31 103 LEU B N 1
ATOM 3075 C CA . LEU B 1 103 ? -2.539 -21.156 -13.43 1 97.31 103 LEU B CA 1
ATOM 3076 C C . LEU B 1 103 ? -3.367 -19.875 -13.289 1 97.31 103 LEU B C 1
ATOM 3078 O O . LEU B 1 103 ? -4.508 -19.922 -12.82 1 97.31 103 LEU B O 1
ATOM 3082 N N . GLU B 1 104 ? -2.756 -18.766 -13.625 1 95.69 104 GLU B N 1
ATOM 3083 C CA . GLU B 1 104 ? -3.482 -17.5 -13.602 1 95.69 104 GLU B CA 1
ATOM 3084 C C . GLU B 1 104 ? -4.719 -17.562 -14.492 1 95.69 104 GLU B C 1
ATOM 3086 O O . GLU B 1 104 ? -5.797 -17.109 -14.102 1 95.69 104 GLU B O 1
ATOM 3091 N N . ARG B 1 105 ? -4.527 -18.094 -15.672 1 95.81 105 ARG B N 1
ATOM 3092 C CA . ARG B 1 105 ? -5.648 -18.25 -16.594 1 95.81 105 ARG B CA 1
ATOM 3093 C C . ARG B 1 105 ? -6.719 -19.172 -16 1 95.81 105 ARG B C 1
ATOM 3095 O O . ARG B 1 105 ? -7.91 -18.875 -16.094 1 95.81 105 ARG B O 1
ATOM 3102 N N . ALA B 1 106 ? -6.301 -20.25 -15.406 1 96.19 106 ALA B N 1
ATOM 3103 C CA . ALA B 1 106 ? -7.23 -21.172 -14.758 1 96.19 106 ALA B CA 1
ATOM 3104 C C . ALA B 1 106 ? -8.016 -20.469 -13.648 1 96.19 106 ALA B C 1
ATOM 3106 O O . ALA B 1 106 ? -9.219 -20.672 -13.5 1 96.19 106 ALA B O 1
ATOM 3107 N N . LEU B 1 107 ? -7.336 -19.641 -12.906 1 92.38 107 LEU B N 1
ATOM 3108 C CA . LEU B 1 107 ? -7.957 -18.906 -11.812 1 92.38 107 LEU B CA 1
ATOM 3109 C C . LEU B 1 107 ? -9.023 -17.953 -12.336 1 92.38 107 LEU B C 1
ATOM 3111 O O . LEU B 1 107 ? -10.133 -17.906 -11.812 1 92.38 107 LEU B O 1
ATOM 3115 N N . ASP B 1 108 ? -8.664 -17.25 -13.344 1 90.88 108 ASP B N 1
ATOM 3116 C CA . ASP B 1 108 ? -9.594 -16.297 -13.945 1 90.88 108 ASP B CA 1
ATOM 3117 C C . ASP B 1 108 ? -10.844 -17 -14.461 1 90.88 108 ASP B C 1
ATOM 3119 O O . ASP B 1 108 ? -11.961 -16.547 -14.203 1 90.88 108 ASP B O 1
ATOM 3123 N N . LEU B 1 109 ? -10.625 -18.062 -15.094 1 92.25 109 LEU B N 1
ATOM 3124 C CA . LEU B 1 109 ? -11.727 -18.844 -15.648 1 92.25 109 LEU B CA 1
ATOM 3125 C C . LEU B 1 109 ? -12.555 -19.484 -14.539 1 92.25 109 LEU B C 1
ATOM 3127 O O . LEU B 1 109 ? -13.789 -19.531 -14.617 1 92.25 109 LEU B O 1
ATOM 3131 N N . GLY B 1 110 ? -11.875 -20 -13.57 1 89.75 110 GLY B N 1
ATOM 3132 C CA . GLY B 1 110 ? -12.562 -20.625 -12.445 1 89.75 110 GLY B CA 1
ATOM 3133 C C . GLY B 1 110 ? -13.445 -19.656 -11.68 1 89.75 110 GLY B C 1
ATOM 3134 O O . GLY B 1 110 ? -14.547 -20.031 -11.258 1 89.75 110 GLY B O 1
ATOM 3135 N N . ARG B 1 111 ? -13.016 -18.469 -11.469 1 82.19 111 ARG B N 1
ATOM 3136 C CA . ARG B 1 111 ? -13.773 -17.453 -10.75 1 82.19 111 ARG B CA 1
ATOM 3137 C C . ARG B 1 111 ? -15.055 -17.094 -11.5 1 82.19 111 ARG B C 1
ATOM 3139 O O . ARG B 1 111 ? -16.062 -16.766 -10.875 1 82.19 111 ARG B O 1
ATOM 3146 N N . ALA B 1 112 ? -14.953 -17.188 -12.734 1 81.31 112 ALA B N 1
ATOM 3147 C CA . ALA B 1 112 ? -16.125 -16.875 -13.562 1 81.31 112 ALA B CA 1
ATOM 3148 C C . ALA B 1 112 ? -17.188 -17.969 -13.43 1 81.31 112 ALA B C 1
ATOM 3150 O O . ALA B 1 112 ? -18.375 -17.688 -13.547 1 81.31 112 ALA B O 1
ATOM 3151 N N . HIS B 1 113 ? -16.812 -19.203 -13.188 1 74.06 113 HIS B N 1
ATOM 3152 C CA . HIS B 1 113 ? -17.734 -20.328 -13.172 1 74.06 113 HIS B CA 1
ATOM 3153 C C . HIS B 1 113 ? -18.203 -20.625 -11.75 1 74.06 113 HIS B C 1
ATOM 3155 O O . HIS B 1 113 ? -19.062 -21.5 -11.547 1 74.06 113 HIS B O 1
ATOM 3161 N N . GLN B 1 114 ? -17.75 -19.891 -10.719 1 65.69 114 GLN B N 1
ATOM 3162 C CA . GLN B 1 114 ? -18.234 -19.828 -9.344 1 65.69 114 GLN B CA 1
ATOM 3163 C C . GLN B 1 114 ? -18.078 -21.188 -8.656 1 65.69 114 GLN B C 1
ATOM 3165 O O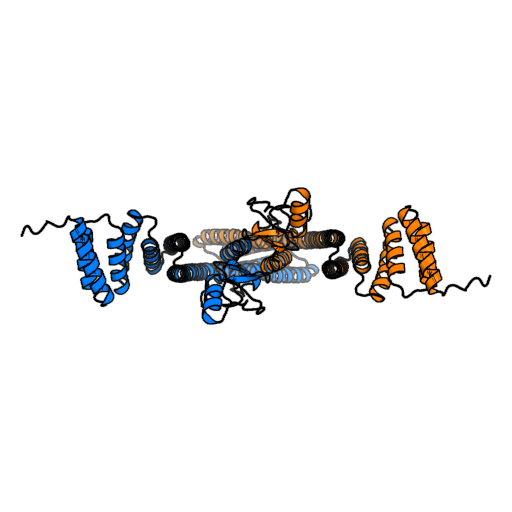 . GLN B 1 114 ? -18.891 -21.547 -7.805 1 65.69 114 GLN B O 1
ATOM 3170 N N . ASP B 1 115 ? -17.141 -22.062 -9.109 1 68.69 115 ASP B N 1
ATOM 3171 C CA . ASP B 1 115 ? -16.797 -23.25 -8.312 1 68.69 115 ASP B CA 1
ATOM 3172 C C . ASP B 1 115 ? -15.742 -22.906 -7.262 1 68.69 115 ASP B C 1
ATOM 3174 O O . ASP B 1 115 ? -14.547 -22.938 -7.543 1 68.69 115 ASP B O 1
ATOM 3178 N N . GLY B 1 116 ? -16.141 -22.641 -6.07 1 73.56 116 GLY B N 1
ATOM 3179 C CA . GLY B 1 116 ? -15.312 -22.062 -5.02 1 73.56 116 GLY B CA 1
ATOM 3180 C C . GLY B 1 116 ? -14.172 -22.984 -4.605 1 73.56 116 GLY B C 1
ATOM 3181 O O . GLY B 1 116 ? -13.039 -22.516 -4.426 1 73.56 116 GLY B O 1
ATOM 3182 N N . HIS B 1 117 ? -14.492 -24.25 -4.547 1 80.5 117 HIS B N 1
ATOM 3183 C CA . HIS B 1 117 ? -13.477 -25.188 -4.074 1 80.5 117 HIS B CA 1
ATOM 3184 C C . HIS B 1 117 ? -12.328 -25.297 -5.074 1 80.5 117 HIS B C 1
ATOM 3186 O O . HIS B 1 117 ? -11.164 -25.281 -4.684 1 80.5 117 HIS B O 1
ATOM 3192 N N . MET B 1 118 ? -12.617 -25.469 -6.297 1 85.75 118 MET B N 1
ATOM 3193 C CA . MET B 1 118 ? -11.602 -25.562 -7.34 1 85.75 118 MET B CA 1
A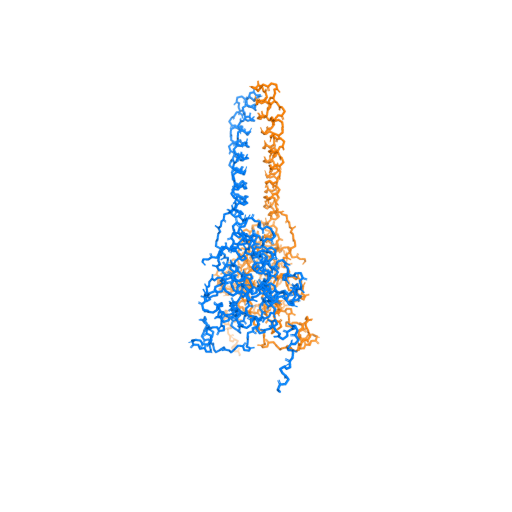TOM 3194 C C . MET B 1 118 ? -10.773 -24.297 -7.43 1 85.75 118 MET B C 1
ATOM 3196 O O . MET B 1 118 ? -9.555 -24.359 -7.594 1 85.75 118 MET B O 1
ATOM 3200 N N . VAL B 1 119 ? -11.414 -23.203 -7.262 1 87.5 119 VAL B N 1
ATOM 3201 C CA . VAL B 1 119 ? -10.734 -21.922 -7.324 1 87.5 119 VAL B CA 1
ATOM 3202 C C . VAL B 1 119 ? -9.727 -21.812 -6.184 1 87.5 119 VAL B C 1
ATOM 3204 O O . VAL B 1 119 ? -8.617 -21.312 -6.379 1 87.5 119 VAL B O 1
ATOM 3207 N N . GLU B 1 120 ? -10.109 -22.328 -5.102 1 85.19 120 GLU B N 1
ATOM 3208 C CA . GLU B 1 120 ? -9.211 -22.312 -3.947 1 85.19 120 GLU B CA 1
ATOM 3209 C C . GLU B 1 120 ? -7.973 -23.156 -4.195 1 85.19 120 GLU B C 1
ATOM 3211 O O . GLU B 1 120 ? -6.855 -22.75 -3.857 1 85.19 120 GLU B O 1
ATOM 3216 N N . GLU B 1 121 ? -8.234 -24.25 -4.758 1 90.19 121 GLU B N 1
ATOM 3217 C CA . GLU B 1 121 ? -7.125 -25.156 -5.066 1 90.19 121 GLU B CA 1
ATOM 3218 C C . GLU B 1 121 ? -6.184 -24.531 -6.09 1 90.19 121 GLU B C 1
ATOM 3220 O O . GLU B 1 121 ? -4.961 -24.609 -5.945 1 90.19 121 GLU B O 1
ATOM 3225 N N . ILE B 1 122 ? -6.734 -24 -7.082 1 93.88 122 ILE B N 1
ATOM 3226 C CA . ILE B 1 122 ? -5.934 -23.359 -8.125 1 93.88 122 ILE B CA 1
ATOM 3227 C C . ILE B 1 122 ? -5.152 -22.188 -7.527 1 93.88 122 ILE B C 1
ATOM 3229 O O . ILE B 1 122 ? -3.973 -22 -7.828 1 93.88 122 ILE B O 1
ATOM 3233 N N . TRP B 1 123 ? -5.777 -21.453 -6.664 1 91.62 123 TRP B N 1
ATOM 3234 C CA . TRP B 1 123 ? -5.105 -20.328 -6.012 1 91.62 123 TRP B CA 1
ATOM 3235 C C . TRP B 1 123 ? -3.906 -20.812 -5.203 1 91.62 123 TRP B C 1
ATOM 3237 O O . TRP B 1 123 ? -2.84 -20.188 -5.234 1 91.62 123 TRP B O 1
ATOM 3247 N N . HIS B 1 124 ? -4.121 -21.875 -4.543 1 92.94 124 HIS B N 1
ATOM 3248 C CA . HIS B 1 124 ? -3.035 -22.406 -3.725 1 92.94 124 HIS B CA 1
ATOM 3249 C C . HIS B 1 124 ? -1.826 -22.766 -4.582 1 92.94 124 HIS B C 1
ATOM 3251 O O . HIS B 1 124 ? -0.693 -22.422 -4.238 1 92.94 124 HIS B O 1
ATOM 3257 N N . ALA B 1 125 ? -2.102 -23.422 -5.668 1 94.69 125 ALA B N 1
ATOM 3258 C CA . ALA B 1 125 ? -1.019 -23.781 -6.582 1 94.69 125 ALA B CA 1
ATOM 3259 C C . ALA B 1 125 ? -0.363 -22.547 -7.172 1 94.69 125 ALA B C 1
ATOM 3261 O O . ALA B 1 125 ? 0.865 -22.453 -7.25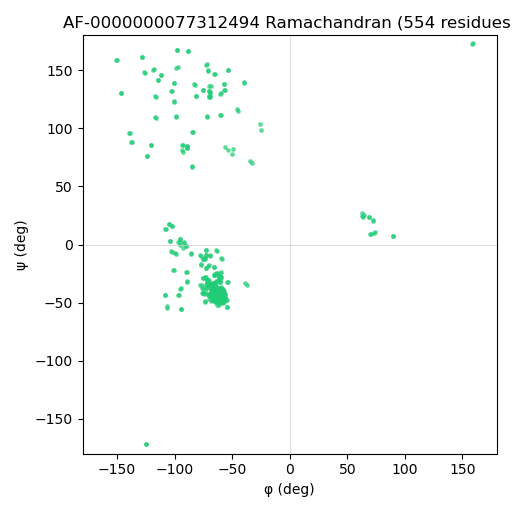4 1 94.69 125 ALA B O 1
ATOM 3262 N N . PHE B 1 126 ? -1.183 -21.625 -7.523 1 96.06 126 PHE B N 1
ATOM 3263 C CA . PHE B 1 126 ? -0.721 -20.375 -8.094 1 96.06 126 PHE B CA 1
ATOM 3264 C C . PHE B 1 126 ? 0.143 -19.609 -7.102 1 96.06 126 PHE B C 1
ATOM 3266 O O . PHE B 1 126 ? 1.257 -19.188 -7.426 1 96.06 126 PHE B O 1
ATOM 3273 N N . ALA B 1 127 ? -0.367 -19.469 -5.926 1 95.12 127 ALA B N 1
ATOM 3274 C CA . ALA B 1 127 ? 0.329 -18.734 -4.871 1 95.12 127 ALA B CA 1
ATOM 3275 C C . ALA B 1 127 ? 1.657 -19.391 -4.523 1 95.12 127 ALA B C 1
ATOM 3277 O O . ALA B 1 127 ? 2.674 -18.719 -4.363 1 95.12 127 ALA B O 1
ATOM 3278 N N . THR B 1 128 ? 1.635 -20.672 -4.441 1 94.81 128 THR B N 1
ATOM 3279 C CA . THR B 1 128 ? 2.852 -21.422 -4.141 1 94.81 128 THR B CA 1
ATOM 3280 C C . THR B 1 128 ? 3.9 -21.203 -5.23 1 94.81 128 THR B C 1
ATOM 3282 O O . THR B 1 128 ? 5.078 -21 -4.93 1 94.81 128 THR B O 1
ATOM 3285 N N . ALA B 1 129 ? 3.455 -21.281 -6.426 1 95.62 129 ALA B N 1
ATOM 3286 C CA . ALA B 1 129 ? 4.367 -21.078 -7.547 1 95.62 129 ALA B CA 1
ATOM 3287 C C . ALA B 1 129 ? 4.973 -19.688 -7.52 1 95.62 129 ALA B C 1
ATOM 3289 O O . ALA B 1 129 ? 6.176 -19.516 -7.738 1 95.62 129 ALA B O 1
ATOM 3290 N N . LYS B 1 130 ? 4.094 -18.734 -7.305 1 95.88 130 LYS B N 1
ATOM 3291 C CA . LYS B 1 130 ? 4.555 -17.359 -7.219 1 95.88 130 LYS B CA 1
ATOM 3292 C C . LYS B 1 130 ? 5.574 -17.188 -6.098 1 95.88 130 LYS B C 1
ATOM 3294 O O . LYS B 1 130 ? 6.586 -16.5 -6.27 1 95.88 130 LYS B O 1
ATOM 3299 N N . PHE B 1 131 ? 5.363 -17.781 -5.039 1 95.25 131 PHE B N 1
ATOM 3300 C CA . PHE B 1 131 ? 6.258 -17.688 -3.891 1 95.25 131 PHE B CA 1
ATOM 3301 C C . PHE B 1 131 ? 7.594 -18.359 -4.199 1 95.25 131 PHE B C 1
ATOM 3303 O O . PHE B 1 131 ? 8.656 -17.797 -3.91 1 95.25 131 PHE B O 1
ATOM 3310 N N . ASP B 1 132 ? 7.551 -19.484 -4.734 1 93.88 132 ASP B N 1
ATOM 3311 C CA . ASP B 1 132 ? 8.766 -20.203 -5.086 1 93.88 132 ASP B CA 1
ATOM 3312 C C . ASP B 1 132 ? 9.625 -19.406 -6.059 1 93.88 132 ASP B C 1
ATOM 3314 O O . ASP B 1 132 ? 10.852 -19.359 -5.922 1 93.88 132 ASP B O 1
ATOM 3318 N N . GLU B 1 133 ? 8.883 -18.922 -7.008 1 93.44 133 GLU B N 1
ATOM 3319 C CA . GLU B 1 133 ? 9.602 -18.078 -7.953 1 93.44 133 GLU B CA 1
ATOM 3320 C C . GLU B 1 133 ? 10.273 -16.906 -7.246 1 93.44 133 GLU B C 1
ATOM 3322 O O . GLU B 1 133 ? 11.438 -16.594 -7.523 1 93.44 133 GLU B O 1
ATOM 3327 N N . TRP B 1 134 ? 9.594 -16.312 -6.355 1 94.75 134 TRP B N 1
ATOM 3328 C CA . TRP B 1 134 ? 10.133 -15.188 -5.598 1 94.75 134 TRP B CA 1
ATOM 3329 C C . TRP B 1 134 ? 11.336 -15.625 -4.762 1 94.75 134 TRP B C 1
ATOM 3331 O O . TRP B 1 134 ? 12.336 -14.906 -4.684 1 94.75 134 TRP B O 1
ATOM 3341 N N . VAL B 1 135 ? 11.266 -16.766 -4.117 1 94.5 135 VAL B N 1
ATOM 3342 C CA . VAL B 1 135 ? 12.352 -17.266 -3.273 1 94.5 135 VAL B CA 1
ATOM 3343 C C . VAL B 1 135 ? 13.633 -17.375 -4.098 1 94.5 135 VAL B C 1
ATOM 3345 O O . VAL B 1 135 ? 14.695 -16.938 -3.672 1 94.5 135 VAL B O 1
ATOM 3348 N N . GLU B 1 136 ? 13.492 -17.906 -5.234 1 93.56 136 GLU B N 1
ATOM 3349 C CA . GLU B 1 136 ? 14.648 -18.078 -6.109 1 93.56 136 GLU B CA 1
ATOM 3350 C C . GLU B 1 136 ? 15.234 -16.734 -6.523 1 93.56 136 GLU B C 1
ATOM 3352 O O . GLU B 1 136 ? 16.438 -16.516 -6.41 1 93.56 136 GLU B O 1
ATOM 3357 N N . ASP B 1 137 ? 14.344 -15.859 -6.98 1 94.44 137 ASP B N 1
ATOM 3358 C CA . ASP B 1 137 ? 14.773 -14.539 -7.434 1 94.44 137 ASP B CA 1
ATOM 3359 C C . ASP B 1 137 ? 15.375 -13.734 -6.281 1 94.44 137 ASP B C 1
ATOM 3361 O O . ASP B 1 137 ? 16.406 -13.086 -6.449 1 94.44 137 ASP B O 1
ATOM 3365 N N . SER B 1 138 ? 14.711 -13.789 -5.188 1 96.19 138 SER B N 1
ATOM 3366 C CA . SER B 1 138 ? 15.117 -13.023 -4.016 1 96.19 138 SER B CA 1
ATOM 3367 C C . SER B 1 138 ? 16.484 -13.484 -3.502 1 96.19 138 SER B C 1
ATOM 3369 O O . SER B 1 138 ? 17.312 -12.664 -3.109 1 96.19 138 SER B O 1
ATOM 3371 N N . THR B 1 139 ? 16.734 -14.758 -3.467 1 96.69 139 THR B N 1
ATOM 3372 C CA . THR B 1 139 ? 18.016 -15.297 -3.021 1 96.69 139 THR B CA 1
ATOM 3373 C C . THR B 1 139 ? 19.156 -14.719 -3.848 1 96.69 139 THR B C 1
ATOM 3375 O O . THR B 1 139 ? 20.172 -14.281 -3.297 1 96.69 139 THR B O 1
ATOM 3378 N N . GLN B 1 140 ? 18.922 -14.734 -5.086 1 96.56 140 GLN B N 1
ATOM 3379 C CA . GLN B 1 140 ? 19.953 -14.195 -5.98 1 96.56 140 GLN B CA 1
ATOM 3380 C C . GLN B 1 140 ? 20.109 -12.688 -5.789 1 96.56 140 GLN B C 1
ATOM 3382 O O . GLN B 1 140 ? 21.219 -12.172 -5.738 1 96.56 140 GLN B O 1
ATOM 3387 N N . ARG B 1 141 ? 18.984 -11.984 -5.66 1 96.12 141 ARG B N 1
ATOM 3388 C CA . ARG B 1 141 ? 19.031 -10.539 -5.477 1 96.12 141 ARG B CA 1
ATOM 3389 C C . ARG B 1 141 ? 19.75 -10.164 -4.188 1 96.12 141 ARG B C 1
ATOM 3391 O O . ARG B 1 141 ? 20.562 -9.242 -4.172 1 96.12 141 ARG B O 1
ATOM 3398 N N . VAL B 1 142 ? 19.469 -10.867 -3.178 1 96.94 142 VAL B N 1
ATOM 3399 C CA . VAL B 1 142 ? 20.062 -10.594 -1.875 1 96.94 142 VAL B CA 1
ATOM 3400 C C . VAL B 1 142 ? 21.562 -10.852 -1.932 1 96.94 142 VAL B C 1
ATOM 3402 O O . VAL B 1 142 ? 22.359 -10.062 -1.409 1 96.94 142 VAL B O 1
ATOM 3405 N N . LYS B 1 143 ? 21.953 -11.938 -2.512 1 97.44 143 LYS B N 1
ATOM 3406 C CA . LYS B 1 143 ? 23.375 -12.25 -2.666 1 97.44 143 LYS B CA 1
ATOM 3407 C C . LYS B 1 143 ? 24.094 -11.156 -3.443 1 97.44 143 LYS B C 1
ATOM 3409 O O . LYS B 1 143 ? 25.141 -10.68 -3.016 1 97.44 143 LYS B O 1
ATOM 3414 N N . ASN B 1 144 ? 23.5 -10.797 -4.559 1 97.31 144 ASN B N 1
ATOM 3415 C CA . ASN B 1 144 ? 24.094 -9.75 -5.391 1 97.31 144 ASN B CA 1
ATOM 3416 C C . ASN B 1 144 ? 24.188 -8.422 -4.641 1 97.31 144 ASN B C 1
ATOM 3418 O O . ASN B 1 144 ? 25.172 -7.699 -4.777 1 97.31 144 ASN B O 1
ATOM 3422 N N . LEU B 1 145 ? 23.188 -8.117 -3.932 1 97.75 145 LEU B N 1
ATOM 3423 C CA . LEU B 1 145 ? 23.156 -6.871 -3.172 1 97.75 145 LEU B CA 1
ATOM 3424 C C . LEU B 1 145 ? 24.25 -6.852 -2.111 1 97.75 145 LEU B C 1
ATOM 3426 O O . LEU B 1 145 ? 24.922 -5.836 -1.927 1 97.75 145 LEU B O 1
ATOM 3430 N N . LYS B 1 146 ? 24.422 -7.938 -1.427 1 97.69 146 LYS B N 1
ATOM 3431 C CA . LYS B 1 146 ? 25.453 -8.039 -0.396 1 97.69 146 LYS B CA 1
ATOM 3432 C C . LYS B 1 146 ? 26.844 -7.895 -0.996 1 97.69 146 LYS B C 1
ATOM 3434 O O . LYS B 1 146 ? 27.703 -7.227 -0.424 1 97.69 146 LYS B O 1
ATOM 3439 N N . GLU B 1 147 ? 27.031 -8.555 -2.074 1 97.81 147 GLU B N 1
ATOM 3440 C CA . GLU B 1 147 ? 28.312 -8.469 -2.75 1 97.81 147 GLU B CA 1
ATOM 3441 C C . GLU B 1 147 ? 28.609 -7.035 -3.193 1 97.81 147 GLU B C 1
ATOM 3443 O O . GLU B 1 147 ? 29.734 -6.551 -3.049 1 97.81 147 GLU B O 1
ATOM 3448 N N . LEU B 1 148 ? 27.578 -6.402 -3.729 1 98.12 148 LEU B N 1
ATOM 3449 C CA . LEU B 1 148 ? 27.734 -5.016 -4.152 1 98.12 148 LEU B CA 1
ATOM 3450 C C . LEU B 1 148 ? 28.047 -4.117 -2.959 1 98.12 148 LEU B C 1
ATOM 3452 O O . LEU B 1 148 ? 28.906 -3.238 -3.047 1 98.12 148 LEU B O 1
ATOM 3456 N N . GLU B 1 149 ? 27.328 -4.289 -1.895 1 98.25 149 GLU B N 1
ATOM 3457 C CA . GLU B 1 149 ? 27.547 -3.51 -0.681 1 98.25 149 GLU B CA 1
ATOM 3458 C C . GLU B 1 149 ? 29 -3.625 -0.212 1 98.25 149 GLU B C 1
ATOM 3460 O O . GLU B 1 149 ? 29.625 -2.619 0.105 1 98.25 149 GLU B O 1
ATOM 3465 N N . LYS B 1 150 ? 29.516 -4.867 -0.168 1 97.69 150 LYS B N 1
ATOM 3466 C CA . LYS B 1 150 ? 30.906 -5.105 0.239 1 97.69 150 LYS B CA 1
ATOM 3467 C C . LYS B 1 150 ? 31.875 -4.387 -0.686 1 97.69 150 LYS B C 1
ATOM 3469 O O . LYS B 1 150 ? 32.844 -3.793 -0.224 1 97.69 150 LYS B O 1
ATOM 3474 N N . SER B 1 151 ? 31.609 -4.492 -1.928 1 97.31 151 SER B N 1
ATOM 3475 C CA . SER B 1 151 ? 32.469 -3.828 -2.895 1 97.31 151 SER B CA 1
ATOM 3476 C C . SER B 1 151 ? 32.469 -2.316 -2.695 1 97.31 151 SER B C 1
ATOM 3478 O O . SER B 1 151 ? 33.5 -1.665 -2.807 1 97.31 151 SER B O 1
ATOM 3480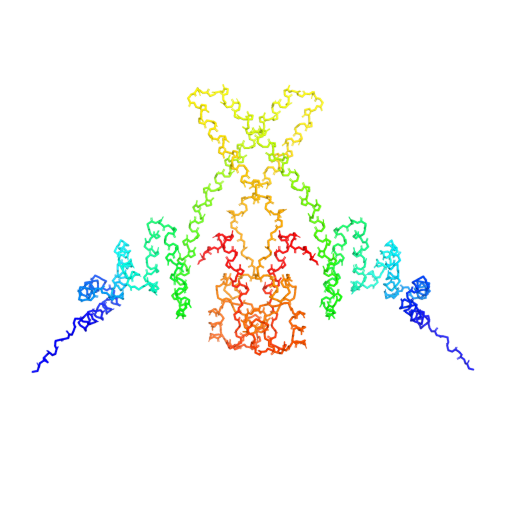 N N . CYS B 1 152 ? 31.297 -1.764 -2.439 1 97.94 152 CYS B N 1
ATOM 3481 C CA . CYS B 1 152 ? 31.188 -0.326 -2.217 1 97.94 152 CYS B CA 1
ATOM 3482 C C . CYS B 1 152 ? 31.906 0.082 -0.938 1 97.94 152 CYS B C 1
ATOM 3484 O O . CYS B 1 152 ? 32.594 1.115 -0.901 1 97.94 152 CYS B O 1
ATOM 3486 N N . GLU B 1 153 ? 31.75 -0.713 0.112 1 97.81 153 GLU B N 1
ATOM 3487 C CA . GLU B 1 153 ? 32.469 -0.441 1.354 1 97.81 153 GLU B CA 1
ATOM 3488 C C . GLU B 1 153 ? 33.969 -0.401 1.121 1 97.81 153 GLU B C 1
ATOM 3490 O O . GLU B 1 153 ? 34.656 0.521 1.578 1 97.81 153 GLU B O 1
ATOM 3495 N N . LEU B 1 154 ? 34.469 -1.474 0.427 1 96.75 154 LEU B N 1
ATOM 3496 C CA . LEU B 1 154 ? 35.875 -1.521 0.093 1 96.75 154 LEU B CA 1
ATOM 3497 C C . LEU B 1 154 ? 36.281 -0.304 -0.732 1 96.75 154 LEU B C 1
ATOM 3499 O O . LEU B 1 154 ? 37.344 0.267 -0.518 1 96.75 154 LEU B O 1
ATOM 3503 N N . GLY B 1 155 ? 35.375 0.039 -1.644 1 96.62 155 GLY B N 1
ATOM 3504 C CA . GLY B 1 155 ? 35.656 1.22 -2.451 1 96.62 155 GLY B CA 1
ATOM 3505 C C . GLY B 1 155 ? 35.781 2.486 -1.627 1 96.62 155 GLY B C 1
ATOM 3506 O O . GLY B 1 155 ? 36.719 3.277 -1.853 1 96.62 155 GLY B O 1
ATOM 3507 N N . LEU B 1 156 ? 34.969 2.715 -0.696 1 97.06 156 LEU B N 1
ATOM 3508 C CA . LEU B 1 156 ? 35 3.9 0.151 1 97.06 156 LEU B CA 1
ATOM 3509 C C . LEU B 1 156 ? 36.281 3.912 0.996 1 97.06 156 LEU B C 1
ATOM 3511 O O . LEU B 1 156 ? 36.875 4.973 1.223 1 97.06 156 LEU B O 1
ATOM 3515 N N . TRP B 1 157 ? 36.75 2.74 1.439 1 95.06 157 TRP B N 1
ATOM 3516 C CA . TRP B 1 157 ? 38 2.633 2.182 1 95.06 157 TRP B CA 1
ATOM 3517 C C . TRP B 1 157 ? 39.188 3.012 1.305 1 95.06 157 TRP B C 1
ATOM 3519 O O . TRP B 1 157 ? 40.062 3.736 1.742 1 95.06 157 TRP B O 1
ATOM 3529 N N . LYS B 1 158 ? 39.219 2.502 0.12 1 94.38 158 LYS B N 1
ATOM 3530 C CA . LYS B 1 158 ? 40.312 2.824 -0.8 1 94.38 158 LYS B CA 1
ATOM 3531 C C . LYS B 1 158 ? 40.312 4.312 -1.138 1 94.38 158 LYS B C 1
ATOM 3533 O O . LYS B 1 158 ? 41.375 4.922 -1.244 1 94.38 158 LYS B O 1
ATOM 3538 N N . LYS B 1 159 ? 39.125 4.82 -1.286 1 94.38 159 LYS B N 1
ATOM 3539 C CA . LYS B 1 159 ? 39.031 6.258 -1.514 1 94.38 159 LYS B CA 1
ATOM 3540 C C . LYS B 1 159 ? 39.625 7.043 -0.345 1 94.38 159 LYS B C 1
ATOM 3542 O O . LYS B 1 159 ? 40.344 8.023 -0.55 1 94.38 159 LYS B O 1
ATOM 3547 N N . LEU B 1 160 ? 39.312 6.617 0.842 1 94.25 160 LEU B N 1
ATOM 3548 C CA . LEU B 1 160 ? 39.844 7.258 2.037 1 94.25 160 LEU B CA 1
ATOM 3549 C C . LEU B 1 160 ? 41.375 7.207 2.035 1 94.25 160 LEU B C 1
ATOM 3551 O O . LEU B 1 160 ? 42.031 8.203 2.344 1 94.25 160 LEU B O 1
ATOM 3555 N N . MET B 1 161 ? 41.938 6.07 1.688 1 92.12 161 MET B N 1
ATOM 3556 C CA . MET B 1 161 ? 43.406 5.891 1.651 1 92.12 161 MET B CA 1
ATOM 3557 C C . MET B 1 161 ? 44.031 6.867 0.674 1 92.12 161 MET B C 1
ATOM 3559 O O . MET B 1 161 ? 45.094 7.453 0.972 1 92.12 161 MET B O 1
ATOM 3563 N N . PHE B 1 162 ? 43.406 7.09 -0.385 1 91.06 162 PHE B N 1
ATOM 3564 C CA . PHE B 1 162 ? 43.906 8.039 -1.375 1 91.06 162 PHE B CA 1
ATOM 3565 C C . PHE B 1 162 ? 43.812 9.461 -0.845 1 91.06 162 PHE B C 1
ATOM 3567 O O . PHE B 1 162 ? 44.75 10.242 -0.997 1 91.06 162 PHE B O 1
ATOM 3574 N N . ASP B 1 163 ? 42.656 9.75 -0.234 1 91.38 163 ASP B N 1
ATOM 3575 C CA . ASP B 1 163 ? 42.438 11.102 0.257 1 91.38 163 ASP B CA 1
ATOM 3576 C C . ASP B 1 163 ? 43.406 11.461 1.38 1 91.38 163 ASP B C 1
ATOM 3578 O O . ASP B 1 163 ? 43.812 12.609 1.498 1 91.38 163 ASP B O 1
ATOM 3582 N N . ILE B 1 164 ? 43.75 10.477 2.154 1 92.88 164 ILE B N 1
ATOM 3583 C CA . ILE B 1 164 ? 44.656 10.688 3.271 1 92.88 164 ILE B CA 1
ATOM 3584 C C . ILE B 1 164 ? 46.062 11.008 2.738 1 92.88 164 ILE B C 1
ATOM 3586 O O . ILE B 1 164 ? 46.781 11.844 3.303 1 92.88 164 ILE B O 1
ATOM 3590 N N . GLN B 1 165 ? 46.438 10.32 1.68 1 89.88 165 GLN B N 1
ATOM 3591 C CA . GLN B 1 165 ? 47.75 10.531 1.094 1 89.88 165 GLN B CA 1
ATOM 3592 C C . GLN B 1 165 ? 47.906 11.969 0.606 1 89.88 165 GLN B C 1
ATOM 3594 O O . GLN B 1 165 ? 49 12.523 0.636 1 89.88 165 GLN B O 1
ATOM 3599 N N . GLU B 1 166 ? 46.906 12.609 0.263 1 87.75 166 GLU B N 1
ATOM 3600 C CA . GLU B 1 166 ? 46.938 13.945 -0.326 1 87.75 166 GLU B CA 1
ATOM 3601 C C . GLU B 1 166 ? 46.562 15.016 0.694 1 87.75 166 GLU B C 1
ATOM 3603 O O . GLU B 1 166 ? 46.656 16.219 0.405 1 87.75 166 GLU B O 1
ATOM 3608 N N . ALA B 1 167 ? 46.156 14.547 1.885 1 88.31 167 ALA B N 1
ATOM 3609 C CA . ALA B 1 167 ? 45.562 15.5 2.82 1 88.31 167 ALA B CA 1
ATOM 3610 C C . ALA B 1 167 ? 46.562 15.969 3.852 1 88.31 167 ALA B C 1
ATOM 3612 O O . ALA B 1 167 ? 47.531 15.266 4.133 1 88.31 167 ALA B O 1
ATOM 3613 N N . GLU B 1 168 ? 46.375 17.172 4.348 1 91.19 168 GLU B N 1
ATOM 3614 C CA . GLU B 1 168 ? 47.156 17.688 5.477 1 91.19 168 GLU B CA 1
ATOM 3615 C C . GLU B 1 168 ? 46.75 17 6.777 1 91.19 168 GLU B C 1
ATOM 3617 O O . GLU B 1 168 ? 45.625 16.484 6.895 1 91.19 168 GLU B O 1
ATOM 3622 N N . GLU B 1 169 ? 47.688 16.984 7.742 1 88.5 169 GLU B N 1
ATOM 3623 C CA . GLU B 1 169 ? 47.5 16.281 9.008 1 88.5 169 GLU B CA 1
ATOM 3624 C C . GLU B 1 169 ? 46.219 16.75 9.695 1 88.5 169 GLU B C 1
ATOM 3626 O O . GLU B 1 169 ? 45.469 15.938 10.258 1 88.5 169 GLU B O 1
ATOM 3631 N N . LYS B 1 170 ? 45.844 17.969 9.539 1 90.25 170 LYS B N 1
ATOM 3632 C CA . LYS B 1 170 ? 44.688 18.547 10.25 1 90.25 170 LYS B CA 1
ATOM 3633 C C . LYS B 1 170 ? 43.375 18.094 9.633 1 90.25 170 LYS B C 1
ATOM 3635 O O . LYS B 1 170 ? 42.344 18.109 10.297 1 90.25 170 LYS B O 1
ATOM 3640 N N . GLU B 1 171 ? 43.469 17.578 8.406 1 92.69 171 GLU B N 1
ATOM 3641 C CA . GLU B 1 171 ? 42.25 17.234 7.68 1 92.69 171 GLU B CA 1
ATOM 3642 C C . GLU B 1 171 ? 41.969 15.734 7.77 1 92.69 171 GLU B C 1
ATOM 3644 O O . GLU B 1 171 ? 40.844 15.281 7.449 1 92.69 171 GLU B O 1
ATOM 3649 N N . ILE B 1 172 ? 42.938 15.008 8.336 1 92.56 172 ILE B N 1
ATOM 3650 C CA . ILE B 1 172 ? 42.844 13.547 8.328 1 92.56 172 ILE B CA 1
ATOM 3651 C C . ILE B 1 172 ? 41.688 13.086 9.203 1 92.56 172 ILE B C 1
ATOM 3653 O O . ILE B 1 172 ? 40.906 12.211 8.805 1 92.56 172 ILE B O 1
ATOM 3657 N N . ASN B 1 173 ? 41.531 13.703 10.312 1 93.38 173 ASN B N 1
ATOM 3658 C CA . ASN B 1 173 ? 40.438 13.328 11.203 1 93.38 173 ASN B CA 1
ATOM 3659 C C . ASN B 1 173 ? 39.094 13.578 10.562 1 93.38 173 ASN B C 1
ATOM 3661 O O . ASN B 1 173 ? 38.156 12.773 10.711 1 93.38 173 ASN B O 1
ATOM 3665 N N . LYS B 1 174 ? 39 14.664 9.922 1 94.31 174 LYS B N 1
ATOM 3666 C CA . LYS B 1 174 ? 37.75 15 9.234 1 94.31 174 LYS B CA 1
ATOM 3667 C C . LYS B 1 174 ? 37.438 13.984 8.141 1 94.31 174 LYS B C 1
ATOM 3669 O O . LYS B 1 174 ? 36.281 13.641 7.926 1 94.31 174 LYS B O 1
ATOM 3674 N N . LEU B 1 175 ? 38.438 13.547 7.488 1 94.31 175 LEU B N 1
ATOM 3675 C CA . LEU B 1 175 ? 38.25 12.562 6.426 1 94.31 175 LEU B CA 1
ATOM 3676 C C . LEU B 1 175 ? 37.75 11.242 6.988 1 94.31 175 LEU B C 1
ATOM 3678 O O . LEU B 1 175 ? 36.844 10.617 6.402 1 94.31 175 LEU B O 1
ATOM 3682 N N . PHE B 1 176 ? 38.25 10.875 8.141 1 94.69 176 PHE B N 1
ATOM 3683 C CA . PHE B 1 176 ? 37.781 9.648 8.789 1 94.69 176 PHE B CA 1
ATOM 3684 C C . PHE B 1 176 ? 36.344 9.766 9.203 1 94.69 176 PHE B C 1
ATOM 3686 O O . PHE B 1 176 ? 35.562 8.828 9.023 1 94.69 176 PHE B O 1
ATOM 3693 N N . LEU B 1 177 ? 36 10.906 9.695 1 95.12 177 LEU B N 1
ATOM 3694 C CA . LEU B 1 177 ? 34.625 11.125 10.148 1 95.12 177 LEU B CA 1
ATOM 3695 C C . LEU B 1 177 ? 33.656 11.117 8.969 1 95.12 177 LEU B C 1
ATOM 3697 O O . LEU B 1 177 ? 32.594 10.516 9.055 1 95.12 177 LEU B O 1
ATOM 3701 N N . THR B 1 178 ? 34.062 11.727 7.918 1 95.38 178 THR B N 1
ATOM 3702 C CA . THR B 1 178 ? 33.219 11.781 6.719 1 95.38 178 THR B CA 1
ATOM 3703 C C . THR B 1 178 ? 33.031 10.391 6.137 1 95.38 178 THR B C 1
ATOM 3705 O O . THR B 1 178 ? 31.906 10.008 5.801 1 95.38 178 THR B O 1
ATOM 3708 N N . THR B 1 179 ? 34.094 9.664 6.086 1 95.81 179 THR B N 1
ATOM 3709 C CA . THR B 1 179 ? 34 8.32 5.535 1 95.81 179 THR B CA 1
ATOM 3710 C C . THR B 1 179 ? 33.156 7.418 6.438 1 95.81 179 THR B C 1
ATOM 3712 O O . THR B 1 179 ? 32.406 6.586 5.953 1 95.81 179 THR B O 1
ATOM 3715 N N . GLY B 1 180 ? 33.406 7.602 7.738 1 96.19 180 GLY B N 1
ATOM 3716 C CA . GLY B 1 180 ? 32.562 6.863 8.664 1 96.19 180 GLY B CA 1
ATOM 3717 C C . GLY B 1 180 ? 31.078 7.125 8.477 1 96.19 180 GLY B C 1
ATOM 3718 O O . GLY B 1 180 ? 30.266 6.195 8.5 1 96.19 180 GLY B O 1
ATOM 3719 N N . GLY B 1 181 ? 30.719 8.383 8.273 1 96.94 181 GLY B N 1
ATOM 3720 C CA . GLY B 1 181 ? 29.344 8.75 7.984 1 96.94 181 GLY B CA 1
ATOM 3721 C C . GLY B 1 181 ? 28.828 8.164 6.68 1 96.94 181 GLY B C 1
ATOM 3722 O O . GLY B 1 181 ? 27.688 7.73 6.598 1 96.94 181 GLY B O 1
ATOM 3723 N N . GLN B 1 182 ? 29.672 8.148 5.695 1 97.38 182 GLN B N 1
ATOM 3724 C CA . GLN B 1 182 ? 29.312 7.586 4.398 1 97.38 182 GLN B CA 1
ATOM 3725 C C . GLN B 1 182 ? 29.047 6.086 4.504 1 97.38 182 GLN B C 1
ATOM 3727 O O . GLN B 1 182 ? 28.109 5.57 3.879 1 97.38 182 GLN B O 1
ATOM 3732 N N . LEU B 1 183 ? 29.875 5.422 5.297 1 97.69 183 LEU B N 1
ATOM 3733 C CA . LEU B 1 183 ? 29.719 3.982 5.473 1 97.69 183 LEU B CA 1
ATOM 3734 C C . LEU B 1 183 ? 28.391 3.668 6.168 1 97.69 183 LEU B C 1
ATOM 3736 O O . LEU B 1 183 ? 27.688 2.732 5.777 1 97.69 183 LEU B O 1
ATOM 3740 N N . ARG B 1 184 ? 28.078 4.457 7.164 1 97.38 184 ARG B N 1
ATOM 3741 C CA . ARG B 1 184 ? 26.812 4.273 7.848 1 97.38 184 ARG B CA 1
ATOM 3742 C C . ARG B 1 184 ? 25.641 4.543 6.906 1 97.38 184 ARG B C 1
ATOM 3744 O O . ARG B 1 184 ? 24.656 3.791 6.887 1 97.38 184 ARG B O 1
ATOM 3751 N N . ALA B 1 185 ? 25.75 5.574 6.16 1 98 185 ALA B N 1
ATOM 3752 C CA . ALA B 1 185 ? 24.703 5.922 5.195 1 98 185 ALA B CA 1
ATOM 3753 C C . ALA B 1 185 ? 24.547 4.836 4.141 1 98 185 ALA B C 1
ATOM 3755 O O . ALA B 1 185 ? 23.422 4.52 3.725 1 98 185 ALA B O 1
ATOM 3756 N N . LEU B 1 186 ? 25.641 4.328 3.734 1 98.25 186 LEU B N 1
ATOM 3757 C CA . LEU B 1 186 ? 25.641 3.25 2.752 1 98.25 186 LEU B CA 1
ATOM 3758 C C . LEU B 1 186 ? 24.875 2.037 3.279 1 98.25 186 LEU B C 1
ATOM 3760 O O . LEU B 1 186 ? 24.031 1.481 2.58 1 98.25 186 LEU B O 1
ATOM 3764 N N . ASN B 1 187 ? 25.188 1.696 4.5 1 97.69 187 ASN B N 1
ATOM 3765 C CA . ASN B 1 187 ? 24.5 0.575 5.125 1 97.69 187 ASN B CA 1
ATOM 3766 C C . ASN B 1 187 ? 22.984 0.807 5.18 1 97.69 187 ASN B C 1
ATOM 3768 O O . ASN B 1 187 ? 22.203 -0.118 4.961 1 97.69 187 ASN B O 1
ATOM 3772 N N . SER B 1 188 ? 22.672 2.006 5.473 1 97.44 188 SER B N 1
ATOM 3773 C CA . SER B 1 188 ? 21.25 2.352 5.543 1 97.44 188 SER B CA 1
ATOM 3774 C C . SER B 1 188 ? 20.578 2.215 4.18 1 97.44 188 SER B C 1
ATOM 3776 O O . SER B 1 188 ? 19.469 1.701 4.082 1 97.44 188 SER B O 1
ATOM 3778 N N . VAL B 1 189 ? 21.219 2.602 3.146 1 97.94 189 VAL B N 1
ATOM 3779 C CA . VAL B 1 189 ? 20.688 2.541 1.786 1 97.94 189 VAL B CA 1
ATOM 3780 C C . VAL B 1 189 ? 20.469 1.087 1.382 1 97.94 189 VAL B C 1
ATOM 3782 O O . VAL B 1 189 ? 19.391 0.729 0.902 1 97.94 189 VAL B O 1
ATOM 3785 N N . PHE B 1 190 ? 21.438 0.282 1.592 1 98.25 190 PHE B N 1
ATOM 3786 C CA . PHE B 1 190 ? 21.359 -1.111 1.173 1 98.25 190 PHE B CA 1
ATOM 3787 C C . PHE B 1 190 ? 20.344 -1.873 2.027 1 98.25 190 PHE B C 1
ATOM 3789 O O . PHE B 1 190 ? 19.672 -2.775 1.537 1 98.25 190 PHE B O 1
ATOM 3796 N N . SER B 1 191 ? 20.266 -1.471 3.32 1 97.06 191 SER B N 1
ATOM 3797 C CA . SER B 1 191 ? 19.25 -2.072 4.184 1 97.06 191 SER B CA 1
ATOM 3798 C C . SER B 1 191 ? 17.844 -1.764 3.686 1 97.06 191 SER B C 1
ATOM 3800 O O . SER B 1 191 ? 16.969 -2.631 3.707 1 97.06 191 SER B O 1
ATOM 3802 N N . LYS B 1 192 ? 17.656 -0.57 3.238 1 96.38 192 LYS B N 1
ATOM 3803 C CA . LYS B 1 192 ? 16.344 -0.164 2.732 1 96.38 192 LYS B CA 1
ATOM 3804 C C . LYS B 1 192 ? 15.961 -0.957 1.483 1 96.38 192 LYS B C 1
ATOM 3806 O O . LYS B 1 192 ? 14.82 -1.396 1.343 1 96.38 192 LYS B O 1
ATOM 3811 N N . VAL B 1 193 ? 16.875 -1.167 0.615 1 96.69 193 VAL B N 1
ATOM 3812 C CA . VAL B 1 193 ? 16.609 -1.911 -0.615 1 96.69 193 VAL B CA 1
ATOM 3813 C C . VAL B 1 193 ? 16.359 -3.379 -0.285 1 96.69 193 VAL B C 1
ATOM 3815 O O . VAL B 1 193 ? 15.508 -4.023 -0.914 1 96.69 193 VAL B O 1
ATOM 3818 N N . ALA B 1 194 ? 17.016 -3.861 0.722 1 95.94 194 ALA B N 1
ATOM 3819 C CA . ALA B 1 194 ? 16.906 -5.262 1.118 1 95.94 194 ALA B CA 1
ATOM 3820 C C . ALA B 1 194 ? 15.531 -5.547 1.728 1 95.94 194 ALA B C 1
ATOM 3822 O O . ALA B 1 194 ? 15.117 -6.703 1.819 1 95.94 194 ALA B O 1
ATOM 3823 N N . GLU B 1 195 ? 14.82 -4.492 2.148 1 93.06 195 GLU B N 1
ATOM 3824 C CA . GLU B 1 195 ? 13.516 -4.656 2.779 1 93.06 195 GLU B CA 1
ATOM 3825 C C . GLU B 1 195 ? 12.523 -5.34 1.836 1 93.06 195 GLU B C 1
ATOM 3827 O O . GLU B 1 195 ? 11.641 -6.074 2.279 1 93.06 195 GLU B O 1
ATOM 3832 N N . ALA B 1 196 ? 12.648 -5.105 0.52 1 91.25 196 ALA B N 1
ATOM 3833 C CA . ALA B 1 196 ? 11.742 -5.684 -0.468 1 91.25 196 ALA B CA 1
ATOM 3834 C C . ALA B 1 196 ? 11.844 -7.207 -0.482 1 91.25 196 ALA B C 1
ATOM 3836 O O . ALA B 1 196 ? 10.891 -7.895 -0.848 1 91.25 196 ALA B O 1
ATOM 3837 N N . ASP B 1 197 ? 13 -7.703 -0.049 1 95.12 197 ASP B N 1
ATOM 3838 C CA . ASP B 1 197 ? 13.234 -9.141 -0.078 1 95.12 197 ASP B CA 1
ATOM 3839 C C . ASP B 1 197 ? 13.141 -9.742 1.323 1 95.12 197 ASP B C 1
ATOM 3841 O O . ASP B 1 197 ? 13.656 -10.836 1.574 1 95.12 197 ASP B O 1
ATOM 3845 N N . THR B 1 198 ? 12.547 -9.039 2.26 1 94.25 198 THR B N 1
ATOM 3846 C CA . THR B 1 198 ? 12.336 -9.508 3.625 1 94.25 198 THR B CA 1
ATOM 3847 C C . THR B 1 198 ? 10.852 -9.625 3.938 1 94.25 198 THR B C 1
ATOM 3849 O O . THR B 1 198 ? 10.148 -8.617 4.023 1 94.25 198 THR B O 1
ATOM 3852 N N . PRO B 1 199 ? 10.398 -10.891 4.035 1 94 199 PRO B N 1
ATOM 3853 C CA . PRO B 1 199 ? 8.984 -11.07 4.359 1 94 199 PRO B CA 1
ATOM 3854 C C . PRO B 1 199 ? 8.578 -10.375 5.656 1 94 199 PRO B C 1
ATOM 3856 O O . PRO B 1 199 ? 9.344 -10.383 6.625 1 94 199 PRO B O 1
ATOM 3859 N N . THR B 1 200 ? 7.469 -9.641 5.648 1 92.88 200 THR B N 1
ATOM 3860 C CA . THR B 1 200 ? 6.883 -8.992 6.812 1 92.88 200 THR B CA 1
ATOM 3861 C C . THR B 1 200 ? 5.426 -9.406 6.992 1 92.88 200 THR B C 1
ATOM 3863 O O . THR B 1 200 ? 4.965 -10.359 6.363 1 92.88 200 THR B O 1
ATOM 3866 N N . ASP B 1 201 ? 4.77 -8.758 7.883 1 93.44 201 ASP B N 1
ATOM 3867 C CA . ASP B 1 201 ? 3.355 -9.062 8.102 1 93.44 201 ASP B CA 1
ATOM 3868 C C . ASP B 1 201 ? 2.477 -8.328 7.09 1 93.44 201 ASP B C 1
ATOM 3870 O O . ASP B 1 201 ? 2.742 -7.176 6.746 1 93.44 201 ASP B O 1
ATOM 3874 N N . ILE B 1 202 ? 1.521 -9.102 6.633 1 95.44 202 ILE B N 1
ATOM 3875 C CA . ILE B 1 202 ? 0.517 -8.484 5.773 1 95.44 202 ILE B CA 1
ATOM 3876 C C . ILE B 1 202 ? -0.363 -7.551 6.598 1 95.44 202 ILE B C 1
ATOM 3878 O O . ILE B 1 202 ? -0.82 -7.914 7.684 1 95.44 202 ILE B O 1
ATOM 3882 N N . PRO B 1 203 ? -0.573 -6.336 6.109 1 96.5 203 PRO B N 1
ATOM 3883 C CA . PRO B 1 203 ? -1.425 -5.406 6.859 1 96.5 203 PRO B CA 1
ATOM 3884 C C . PRO B 1 203 ? -2.797 -5.996 7.184 1 96.5 203 PRO B C 1
ATOM 3886 O O . PRO B 1 203 ? -3.381 -6.703 6.355 1 96.5 203 PRO B O 1
ATOM 3889 N N . ASP B 1 204 ? -3.352 -5.602 8.227 1 96.5 204 ASP B N 1
ATOM 3890 C CA . ASP B 1 204 ? -4.594 -6.164 8.742 1 96.5 204 ASP B CA 1
ATOM 3891 C C . ASP B 1 204 ? -5.762 -5.863 7.809 1 96.5 204 ASP B C 1
ATOM 3893 O O . ASP B 1 204 ? -6.66 -6.695 7.637 1 96.5 204 ASP B O 1
ATOM 3897 N N . TYR B 1 205 ? -5.688 -4.723 7.262 1 97.38 205 TYR B N 1
ATOM 3898 C CA . TYR B 1 205 ? -6.828 -4.301 6.461 1 97.38 205 TYR B CA 1
ATOM 3899 C C . TYR B 1 205 ? -6.941 -5.133 5.188 1 97.38 205 TYR B C 1
ATOM 3901 O O . TYR B 1 205 ? -7.965 -5.098 4.504 1 97.38 205 TYR B O 1
ATOM 3909 N N . LEU B 1 206 ? -5.949 -5.965 4.848 1 97.94 206 LEU B N 1
ATOM 3910 C CA . LEU B 1 206 ? -5.957 -6.812 3.66 1 97.94 206 LEU B CA 1
ATOM 3911 C C . LEU B 1 206 ? -6.258 -8.266 4.031 1 97.94 206 LEU B C 1
ATOM 3913 O O . LEU B 1 206 ? -6.312 -9.133 3.16 1 97.94 206 LEU B O 1
ATOM 3917 N N . ARG B 1 207 ? -6.512 -8.523 5.285 1 97 207 ARG B N 1
ATOM 3918 C CA . ARG B 1 207 ? -6.738 -9.883 5.77 1 97 207 ARG B CA 1
ATOM 3919 C C . ARG B 1 207 ? -8.188 -10.07 6.203 1 97 207 ARG B C 1
ATOM 3921 O O . ARG B 1 207 ? -8.812 -9.141 6.715 1 97 207 ARG B O 1
ATOM 3928 N N . CYS B 1 208 ? -8.625 -11.25 5.98 1 96.44 208 CYS B N 1
ATOM 3929 C CA . CYS B 1 208 ? -9.953 -11.625 6.465 1 96.44 208 CYS B CA 1
ATOM 3930 C C . CYS B 1 208 ? -9.961 -11.734 7.988 1 96.44 208 CYS B C 1
ATOM 3932 O O . CYS B 1 208 ? -9.07 -12.344 8.578 1 96.44 208 CYS B O 1
ATOM 3934 N N . LYS B 1 209 ? -10.992 -11.195 8.578 1 96.12 209 LYS B N 1
ATOM 3935 C CA . LYS B 1 209 ? -11.062 -11.156 10.039 1 96.12 209 LYS B CA 1
ATOM 3936 C C . LYS B 1 209 ? -11.398 -12.531 10.609 1 96.12 209 LYS B C 1
ATOM 3938 O O . LYS B 1 209 ? -11.242 -12.766 11.805 1 96.12 209 LYS B O 1
ATOM 3943 N N . ILE B 1 210 ? -11.828 -13.461 9.742 1 95.38 210 ILE B N 1
ATOM 3944 C CA . ILE B 1 210 ? -12.164 -14.812 10.172 1 95.38 210 ILE B CA 1
ATOM 3945 C C . ILE B 1 210 ? -10.953 -15.727 9.984 1 95.38 210 ILE B C 1
ATOM 3947 O O . ILE B 1 210 ? -10.469 -16.328 10.945 1 95.38 210 ILE B O 1
ATOM 3951 N N . THR B 1 211 ? -10.43 -15.789 8.781 1 92.44 211 THR B N 1
ATOM 3952 C CA . THR B 1 211 ? -9.391 -16.75 8.438 1 92.44 211 THR B CA 1
ATOM 3953 C C . THR B 1 211 ? -8.008 -16.156 8.711 1 92.44 211 THR B C 1
ATOM 3955 O O . THR B 1 211 ? -7.023 -16.906 8.805 1 92.44 211 THR B O 1
ATOM 3958 N N . LEU B 1 212 ? -7.918 -14.836 8.719 1 93.12 212 LEU B N 1
ATOM 3959 C CA . LEU B 1 212 ? -6.68 -14.086 8.891 1 93.12 212 LEU B CA 1
ATOM 3960 C C . LEU B 1 212 ? -5.785 -14.227 7.66 1 93.12 212 LEU B C 1
ATOM 3962 O O . LEU B 1 212 ? -4.633 -13.797 7.676 1 93.12 212 LEU B O 1
ATOM 3966 N N . ASP B 1 213 ? -6.355 -14.828 6.621 1 92.19 213 ASP B N 1
ATOM 3967 C CA . ASP B 1 213 ? -5.664 -14.922 5.34 1 92.19 213 ASP B CA 1
ATOM 3968 C C . ASP B 1 213 ? -5.953 -13.703 4.469 1 92.19 213 ASP B C 1
ATOM 3970 O O . ASP B 1 213 ? -6.863 -12.922 4.762 1 92.19 213 ASP B O 1
ATOM 3974 N N . ILE B 1 214 ? -5.195 -13.57 3.473 1 94.19 214 ILE B N 1
ATOM 3975 C CA . ILE B 1 214 ? -5.359 -12.453 2.547 1 94.19 214 ILE B CA 1
ATOM 3976 C C . ILE B 1 214 ? -6.707 -12.57 1.834 1 94.19 214 ILE B C 1
ATOM 3978 O O . ILE B 1 214 ? -7.152 -13.68 1.511 1 94.19 214 ILE B O 1
ATOM 3982 N N . LEU B 1 215 ? -7.309 -11.484 1.535 1 95 215 LEU B N 1
ATOM 3983 C CA . LEU B 1 215 ? -8.633 -11.438 0.927 1 95 215 LEU B CA 1
ATOM 3984 C C . LEU B 1 215 ? -8.547 -11.664 -0.579 1 95 215 LEU B C 1
ATOM 3986 O O . LEU B 1 215 ? -7.797 -10.969 -1.271 1 95 215 LEU B O 1
ATOM 3990 N N . LEU B 1 216 ? -9.312 -12.586 -1.092 1 90.12 216 LEU B N 1
ATOM 3991 C CA . LEU B 1 216 ? -9.344 -12.836 -2.529 1 90.12 216 LEU B CA 1
ATOM 3992 C C . LEU B 1 216 ? -10.664 -12.359 -3.133 1 90.12 216 LEU B C 1
ATOM 3994 O O . LEU B 1 216 ? -10.672 -11.758 -4.215 1 90.12 216 LEU B O 1
ATOM 3998 N N . ASP B 1 217 ? -11.672 -12.648 -2.465 1 92 217 ASP B N 1
ATOM 3999 C CA . ASP B 1 217 ? -13.008 -12.195 -2.83 1 92 217 ASP B CA 1
ATOM 4000 C C . ASP B 1 217 ? -13.656 -11.422 -1.683 1 92 217 ASP B C 1
ATOM 4002 O O . ASP B 1 217 ? -14.609 -11.906 -1.067 1 92 217 ASP B O 1
ATOM 4006 N N . PRO B 1 218 ? -13.203 -10.164 -1.515 1 97 218 PRO B N 1
ATOM 4007 C CA . PRO B 1 218 ? -13.625 -9.398 -0.34 1 97 218 PRO B CA 1
ATOM 4008 C C . PRO B 1 218 ? -15.062 -8.891 -0.449 1 97 218 PRO B C 1
ATOM 4010 O O . PRO B 1 218 ? -15.445 -8.344 -1.484 1 97 218 PRO B O 1
ATOM 4013 N N . VAL B 1 219 ? -15.797 -9.094 0.607 1 98 219 VAL B N 1
ATOM 4014 C CA . VAL B 1 219 ? -17.141 -8.539 0.749 1 98 219 VAL B CA 1
ATOM 4015 C C . VAL B 1 219 ? -17.234 -7.75 2.057 1 98 219 VAL B C 1
ATOM 4017 O O . VAL B 1 219 ? -16.531 -8.055 3.023 1 98 219 VAL B O 1
ATOM 4020 N N . ILE B 1 220 ? -18.016 -6.758 2.031 1 98.56 220 ILE B N 1
ATOM 4021 C CA . ILE B 1 220 ? -18.172 -5.914 3.209 1 98.56 220 ILE B CA 1
ATOM 4022 C C . ILE B 1 220 ? -19.609 -6.039 3.742 1 98.56 220 ILE B C 1
ATOM 4024 O O . ILE B 1 220 ? -20.562 -6.156 2.965 1 98.56 220 ILE B O 1
ATOM 4028 N N . THR B 1 221 ? -19.75 -6.059 5.031 1 98.12 221 THR B N 1
ATOM 4029 C CA . THR B 1 221 ? -21.047 -6.137 5.699 1 98.12 221 THR B CA 1
ATOM 4030 C C . THR B 1 221 ? -21.516 -4.75 6.133 1 98.12 221 THR B C 1
ATOM 4032 O O . THR B 1 221 ? -20.75 -3.787 6.082 1 98.12 221 THR B O 1
ATOM 4035 N N . PRO B 1 222 ? -22.828 -4.645 6.531 1 97.12 222 PRO B N 1
ATOM 4036 C CA . PRO B 1 222 ? -23.344 -3.354 6.977 1 97.12 222 PRO B CA 1
ATOM 4037 C C . PRO B 1 222 ? -22.594 -2.791 8.18 1 97.12 222 PRO B C 1
ATOM 4039 O O . PRO B 1 222 ? -22.703 -1.601 8.477 1 97.12 222 PRO B O 1
ATOM 4042 N N . CYS B 1 223 ? -21.75 -3.572 8.836 1 96.88 223 CYS B N 1
ATOM 4043 C CA . CYS B 1 223 ? -20.969 -3.135 9.992 1 96.88 223 CYS B CA 1
ATOM 4044 C C . CYS B 1 223 ? -19.672 -2.471 9.547 1 96.88 223 CYS B C 1
ATOM 4046 O O . CYS B 1 223 ? -18.922 -1.951 10.383 1 96.88 223 CYS B O 1
ATOM 4048 N N . GLY B 1 224 ? -19.422 -2.559 8.242 1 97.69 224 GLY B N 1
ATOM 4049 C CA . GLY B 1 224 ? -18.234 -1.91 7.727 1 97.69 224 GLY B CA 1
ATOM 4050 C C . GLY B 1 224 ? -17.016 -2.812 7.734 1 97.69 224 GLY B C 1
ATOM 4051 O O . GLY B 1 224 ? -15.891 -2.35 7.52 1 97.69 224 GLY B O 1
ATOM 4052 N N . ILE B 1 225 ? -17.203 -4.02 8.039 1 97.94 225 ILE B N 1
ATOM 4053 C CA . ILE B 1 225 ? -16.094 -4.965 8.148 1 97.94 225 ILE B CA 1
ATOM 4054 C C . ILE B 1 225 ? -16.016 -5.809 6.879 1 97.94 225 ILE B C 1
ATOM 4056 O O . ILE B 1 225 ? -17.031 -6.238 6.348 1 97.94 225 ILE B O 1
ATOM 4060 N N . THR B 1 226 ? -14.805 -6.031 6.422 1 98.31 226 THR B N 1
ATOM 4061 C CA . THR B 1 226 ? -14.578 -6.789 5.195 1 98.31 226 THR B CA 1
ATOM 4062 C C . THR B 1 226 ? -14.133 -8.211 5.512 1 98.31 226 THR B C 1
ATOM 4064 O O . THR B 1 226 ? -13.266 -8.414 6.367 1 98.31 226 THR B O 1
ATOM 4067 N N . TYR B 1 227 ? -14.758 -9.172 4.855 1 97.81 227 TYR B N 1
ATOM 4068 C CA . TYR B 1 227 ? -14.461 -10.586 5.012 1 97.81 227 TYR B CA 1
ATOM 4069 C C . TYR B 1 227 ? -14.219 -11.25 3.658 1 97.81 227 TYR B C 1
ATOM 4071 O O . TYR B 1 227 ? -14.531 -10.672 2.615 1 97.81 227 TYR B O 1
ATOM 4079 N N . GLU B 1 228 ? -13.57 -12.398 3.752 1 95.25 228 GLU B N 1
ATOM 4080 C CA . GLU B 1 228 ? -13.578 -13.297 2.6 1 95.25 228 GLU B CA 1
ATOM 4081 C C . GLU B 1 228 ? -14.969 -13.891 2.369 1 95.25 228 GLU B C 1
ATOM 4083 O O . GLU B 1 228 ? -15.57 -14.453 3.285 1 95.25 228 GLU B O 1
ATOM 4088 N N . LYS B 1 229 ? -15.453 -13.758 1.172 1 93.69 229 LYS B N 1
ATOM 4089 C CA . LYS B 1 229 ? -16.828 -14.141 0.859 1 93.69 229 LYS B CA 1
ATOM 4090 C C . LYS B 1 229 ? -17.094 -15.586 1.267 1 93.69 229 LYS B C 1
ATOM 4092 O O . LYS B 1 229 ? -18.062 -15.859 1.989 1 93.69 229 LYS B O 1
ATOM 4097 N N . ALA B 1 230 ? -16.266 -16.469 0.798 1 89.75 230 ALA B N 1
ATOM 4098 C CA . ALA B 1 230 ? -16.469 -17.891 1.065 1 89.75 230 ALA B CA 1
ATOM 4099 C C . ALA B 1 230 ? -16.453 -18.172 2.564 1 89.75 230 ALA B C 1
ATOM 4101 O O . ALA B 1 230 ? -17.281 -18.953 3.061 1 89.75 230 ALA B O 1
ATOM 4102 N N . ALA B 1 231 ? -15.586 -17.516 3.311 1 93.25 231 ALA B N 1
ATOM 4103 C CA . ALA B 1 231 ? -15.492 -17.703 4.754 1 93.25 231 ALA B CA 1
ATOM 4104 C C . ALA B 1 231 ? -16.734 -17.172 5.461 1 93.25 231 ALA B C 1
ATOM 4106 O O . ALA B 1 231 ? -17.219 -17.781 6.414 1 93.25 231 ALA B O 1
ATOM 4107 N N . LEU B 1 232 ? -17.203 -16.094 5.004 1 95.69 232 LEU B N 1
ATOM 4108 C CA . LEU B 1 232 ? -18.375 -15.484 5.609 1 95.69 232 LEU B CA 1
ATOM 4109 C C . LEU B 1 232 ? -19.609 -16.359 5.367 1 95.69 232 LEU B C 1
ATOM 4111 O O . LEU B 1 232 ? -20.422 -16.547 6.277 1 95.69 232 LEU B O 1
ATOM 4115 N N . ILE B 1 233 ? -19.734 -16.844 4.176 1 94.06 233 ILE B N 1
ATOM 4116 C CA . ILE B 1 233 ? -20.844 -17.734 3.842 1 94.06 233 ILE B CA 1
ATOM 4117 C C . ILE B 1 233 ? -20.797 -18.969 4.73 1 94.06 233 ILE B C 1
ATOM 4119 O O . ILE B 1 233 ? -21.812 -19.406 5.258 1 94.06 233 ILE B O 1
ATOM 4123 N N . GLN B 1 234 ? -19.625 -19.531 4.867 1 93.44 234 GLN B N 1
ATOM 4124 C CA . GLN B 1 234 ? -19.453 -20.688 5.719 1 93.44 234 GLN B CA 1
ATOM 4125 C C . GLN B 1 234 ? -19.844 -20.375 7.164 1 93.44 234 GLN B C 1
ATOM 4127 O O . GLN B 1 234 ? -20.484 -21.203 7.832 1 93.44 234 GLN B O 1
ATOM 4132 N N . HIS B 1 235 ? -19.438 -19.234 7.625 1 95.88 235 HIS B N 1
ATOM 4133 C CA . HIS B 1 235 ? -19.781 -18.797 8.977 1 95.88 235 HIS B CA 1
ATOM 4134 C C . HIS B 1 235 ? -21.297 -18.719 9.156 1 95.88 235 HIS B C 1
ATOM 4136 O O . HIS B 1 235 ? -21.828 -19.203 10.164 1 95.88 235 HIS B O 1
ATOM 4142 N N . ILE B 1 236 ? -22 -18.172 8.195 1 95.94 236 ILE B N 1
ATOM 4143 C CA . ILE B 1 236 ? -23.438 -18.016 8.266 1 95.94 236 ILE B CA 1
ATOM 4144 C C . ILE B 1 236 ? -24.109 -19.375 8.281 1 95.94 236 ILE B C 1
ATOM 4146 O O . ILE B 1 236 ? -25.047 -19.609 9.047 1 95.94 236 ILE B O 1
ATOM 4150 N N . LYS B 1 237 ? -23.594 -20.266 7.527 1 94.5 237 LYS B N 1
ATOM 4151 C CA . LYS B 1 237 ? -24.156 -21.609 7.402 1 94.5 237 LYS B CA 1
ATOM 4152 C C . LYS B 1 237 ? -23.906 -22.438 8.664 1 94.5 237 LYS B C 1
ATOM 4154 O O . LYS B 1 237 ? -24.797 -23.141 9.133 1 94.5 237 LYS B O 1
ATOM 4159 N N . LYS B 1 238 ? -22.828 -22.328 9.289 1 95.75 238 LYS B N 1
ATOM 4160 C CA . LYS B 1 238 ? -22.406 -23.203 10.375 1 95.75 238 LYS B CA 1
ATOM 4161 C C . LYS B 1 238 ? -22.766 -22.609 11.734 1 95.75 238 LYS B C 1
ATOM 4163 O O . LYS B 1 238 ? -23.062 -23.344 12.68 1 95.75 238 LYS B O 1
ATOM 4168 N N . VAL B 1 239 ? -22.641 -21.344 11.867 1 94.88 239 VAL B N 1
ATOM 4169 C CA . VAL B 1 239 ? -22.766 -20.734 13.188 1 94.88 239 VAL B CA 1
ATOM 4170 C C . VAL B 1 239 ? -24.094 -20 13.305 1 94.88 239 VAL B C 1
ATOM 4172 O O . VAL B 1 239 ? -24.875 -20.25 14.242 1 94.88 239 VAL B O 1
ATOM 4175 N N . GLY B 1 240 ? -24.359 -19.062 12.281 1 94.56 240 GLY B N 1
ATOM 4176 C CA . GLY B 1 240 ? -25.625 -18.328 12.336 1 94.56 240 GLY B CA 1
ATOM 4177 C C . GLY B 1 240 ? -25.594 -17.031 11.555 1 94.56 240 GLY B C 1
ATOM 4178 O O . GLY B 1 240 ? -24.547 -16.609 11.078 1 94.56 240 GLY B O 1
ATOM 4179 N N . ASN B 1 241 ? -26.797 -16.453 11.492 1 95.81 241 ASN B N 1
ATOM 4180 C CA . ASN B 1 241 ? -26.984 -15.266 10.68 1 95.81 241 ASN B CA 1
ATOM 4181 C C . ASN B 1 241 ? -26.609 -14 11.445 1 95.81 241 ASN B C 1
ATOM 4183 O O . ASN B 1 241 ? -27.469 -13.156 11.719 1 95.81 241 ASN B O 1
ATOM 4187 N N . PHE B 1 242 ? -25.438 -13.891 11.703 1 97.06 242 PHE B N 1
ATOM 4188 C CA . PHE B 1 242 ? -24.953 -12.688 12.367 1 97.06 242 PHE B CA 1
ATOM 4189 C C . PHE B 1 242 ? -23.516 -12.398 11.969 1 97.06 242 PHE B C 1
ATOM 4191 O O . PHE B 1 242 ? -22.797 -13.289 11.5 1 97.06 242 PHE B O 1
ATOM 4198 N N . ASP B 1 243 ? -23.062 -11.188 12.117 1 96.75 243 ASP B N 1
ATOM 4199 C CA . ASP B 1 243 ? -21.703 -10.758 11.797 1 96.75 243 ASP B CA 1
ATOM 4200 C C . ASP B 1 243 ? -20.703 -11.359 12.773 1 96.75 243 ASP B C 1
ATOM 4202 O O . ASP B 1 243 ? -20.859 -11.234 13.992 1 96.75 243 ASP B O 1
ATOM 4206 N N . PRO B 1 244 ? -19.656 -11.93 12.305 1 96.12 244 PRO B N 1
ATOM 4207 C CA . PRO B 1 244 ? -18.703 -12.641 13.156 1 96.12 244 PRO B CA 1
ATOM 4208 C C . PRO B 1 244 ? -18.047 -11.727 14.188 1 96.12 244 PRO B C 1
ATOM 4210 O O . PRO B 1 244 ? -17.641 -12.188 15.266 1 96.12 244 PRO B O 1
ATOM 4213 N N . THR B 1 245 ? -17.906 -10.484 13.906 1 95.5 245 THR B N 1
ATOM 4214 C CA . THR B 1 245 ? -17.156 -9.57 14.766 1 95.5 245 THR B CA 1
ATOM 4215 C C . THR B 1 245 ? -18.109 -8.805 15.688 1 95.5 245 THR B C 1
ATOM 4217 O O . THR B 1 245 ? -17.875 -8.711 16.891 1 95.5 245 THR B O 1
ATOM 4220 N N . THR B 1 246 ? -19.219 -8.328 15.164 1 95.81 246 THR B N 1
ATOM 4221 C CA . THR B 1 246 ? -20.078 -7.434 15.914 1 95.81 246 THR B CA 1
ATOM 4222 C C . THR B 1 246 ? -21.281 -8.188 16.469 1 95.81 246 THR B C 1
ATOM 4224 O O . THR B 1 246 ? -22 -7.684 17.344 1 95.81 246 THR B O 1
ATOM 4227 N N . ARG B 1 247 ? -21.656 -9.336 15.906 1 95.62 247 ARG B N 1
ATOM 4228 C CA . ARG B 1 247 ? -22.766 -10.203 16.297 1 95.62 247 ARG B CA 1
ATOM 4229 C C . ARG B 1 247 ? -24.109 -9.594 15.906 1 95.62 247 ARG B C 1
ATOM 4231 O O . ARG B 1 247 ? -25.156 -10.086 16.312 1 95.62 247 ARG B O 1
ATOM 4238 N N . GLN B 1 248 ? -24.031 -8.578 15.148 1 96.69 248 GLN B N 1
ATOM 4239 C CA . GLN B 1 248 ? -25.266 -8.016 14.609 1 96.69 248 GLN B CA 1
ATOM 4240 C C . GLN B 1 248 ? -25.875 -8.93 13.547 1 96.69 248 GLN B C 1
ATOM 4242 O O . GLN B 1 248 ? -25.156 -9.641 12.844 1 96.69 248 GLN B O 1
ATOM 4247 N N . PRO B 1 249 ? -27.219 -8.867 13.461 1 97.12 249 PRO B N 1
ATOM 4248 C CA . PRO B 1 249 ? -27.859 -9.711 12.445 1 97.12 249 PRO B CA 1
ATOM 4249 C C . PRO B 1 249 ? -27.344 -9.445 11.039 1 97.12 249 PRO B C 1
ATOM 4251 O O . PRO B 1 249 ? -27.094 -8.289 10.68 1 97.12 249 PRO B O 1
ATOM 4254 N N . LEU B 1 250 ? -27.141 -10.555 10.305 1 96.94 250 LEU B N 1
ATOM 4255 C CA . LEU B 1 250 ? -26.547 -10.461 8.977 1 96.94 250 LEU B CA 1
ATOM 4256 C C . LEU B 1 250 ? -27.125 -11.531 8.047 1 96.94 250 LEU B C 1
ATOM 4258 O O . LEU B 1 250 ? -27.219 -12.703 8.438 1 96.94 250 LEU B O 1
ATOM 4262 N N . HIS B 1 251 ? -27.547 -11.047 6.875 1 95.25 251 HIS B N 1
ATOM 4263 C CA . HIS B 1 251 ? -28.016 -11.961 5.836 1 95.25 251 HIS B CA 1
ATOM 4264 C C . HIS B 1 251 ? -27.156 -11.859 4.586 1 95.25 251 HIS B C 1
ATOM 4266 O O . HIS B 1 251 ? -26.625 -10.781 4.273 1 95.25 251 HIS B O 1
ATOM 4272 N N . PRO B 1 252 ? -27 -12.914 3.814 1 94.31 252 PRO B N 1
ATOM 4273 C CA . PRO B 1 252 ? -26.109 -12.961 2.654 1 94.31 252 PRO B CA 1
ATOM 4274 C C . PRO B 1 252 ? -26.469 -11.93 1.592 1 94.31 252 PRO B C 1
ATOM 4276 O O . PRO B 1 252 ? -25.594 -11.477 0.848 1 94.31 252 PRO B O 1
ATOM 4279 N N . PHE B 1 253 ? -27.672 -11.516 1.578 1 94.06 253 PHE B N 1
ATOM 4280 C CA . PHE B 1 253 ? -28.062 -10.555 0.555 1 94.06 253 PHE B CA 1
ATOM 4281 C C . PHE B 1 253 ? -27.5 -9.172 0.858 1 94.06 253 PHE B C 1
ATOM 4283 O O . PHE B 1 253 ? -27.516 -8.289 0.001 1 94.06 253 PHE B O 1
ATOM 4290 N N . GLN B 1 254 ? -27 -9.031 2.055 1 95.81 254 GLN B N 1
ATOM 4291 C CA . GLN B 1 254 ? -26.453 -7.742 2.473 1 95.81 254 GLN B CA 1
ATOM 4292 C C . GLN B 1 254 ? -24.969 -7.645 2.154 1 95.81 254 GLN B C 1
ATOM 4294 O O . GLN B 1 254 ? -24.344 -6.605 2.385 1 95.81 254 GLN B O 1
ATOM 4299 N N . PHE B 1 255 ? -24.438 -8.766 1.574 1 96.69 255 PHE B N 1
ATOM 4300 C CA . PHE B 1 255 ? -23.016 -8.75 1.2 1 96.69 255 PHE B CA 1
ATOM 4301 C C . PHE B 1 255 ? -22.781 -7.812 0.019 1 96.69 255 PHE B C 1
ATOM 4303 O O . PHE B 1 255 ? -23.5 -7.879 -0.983 1 96.69 255 PHE B O 1
ATOM 4310 N N . VAL B 1 256 ? -21.844 -6.914 0.194 1 97.81 256 VAL B N 1
ATOM 4311 C CA . VAL B 1 256 ? -21.453 -6.039 -0.906 1 97.81 256 VAL B CA 1
ATOM 4312 C C . VAL B 1 256 ? -19.984 -6.297 -1.275 1 97.81 256 VAL B C 1
ATOM 4314 O O . VAL B 1 256 ? -19.109 -6.312 -0.404 1 97.81 256 VAL B O 1
ATOM 4317 N N . PRO B 1 257 ? -19.766 -6.551 -2.58 1 97.06 257 PRO B N 1
ATOM 4318 C CA . PRO B 1 257 ? -18.359 -6.699 -2.969 1 97.06 257 PRO B CA 1
ATOM 4319 C C . PRO B 1 257 ? -17.531 -5.445 -2.688 1 97.06 257 PRO B C 1
ATOM 4321 O O . PRO B 1 257 ? -17.969 -4.332 -2.994 1 97.06 257 PRO B O 1
ATOM 4324 N N . ASN B 1 258 ? -16.422 -5.617 -2.039 1 98.25 258 ASN B N 1
ATOM 4325 C CA . ASN B 1 258 ? -15.508 -4.508 -1.769 1 98.25 258 ASN B CA 1
ATOM 4326 C C . ASN B 1 258 ? -14.445 -4.375 -2.854 1 98.25 258 ASN B C 1
ATOM 4328 O O . ASN B 1 258 ? -13.32 -4.844 -2.678 1 98.25 258 ASN B O 1
ATOM 4332 N N . LEU B 1 259 ? -14.742 -3.697 -3.904 1 97.69 259 LEU B N 1
ATOM 4333 C CA . LEU B 1 259 ? -13.914 -3.645 -5.105 1 97.69 259 LEU B CA 1
ATOM 4334 C C . LEU B 1 259 ? -12.594 -2.936 -4.82 1 97.69 259 LEU B C 1
ATOM 4336 O O . LEU B 1 259 ? -11.555 -3.309 -5.371 1 97.69 259 LEU B O 1
ATOM 4340 N N . ALA B 1 260 ? -12.656 -1.95 -4.02 1 98.19 260 ALA B N 1
ATOM 4341 C CA . ALA B 1 260 ? -11.445 -1.208 -3.686 1 98.19 260 ALA B CA 1
ATOM 4342 C C . ALA B 1 260 ? -10.438 -2.102 -2.971 1 98.19 260 ALA B C 1
ATOM 4344 O O . ALA B 1 260 ? -9.242 -2.086 -3.293 1 98.19 260 ALA B O 1
ATOM 4345 N N . ILE B 1 261 ? -10.867 -2.873 -2.035 1 98.38 261 ILE B N 1
ATOM 4346 C CA . ILE B 1 261 ? -9.969 -3.756 -1.299 1 98.38 261 ILE B CA 1
ATOM 4347 C C . ILE B 1 261 ? -9.445 -4.852 -2.227 1 98.38 261 ILE B C 1
ATOM 4349 O O . ILE B 1 261 ? -8.297 -5.273 -2.113 1 98.38 261 ILE B O 1
ATOM 4353 N N . LYS B 1 262 ? -10.32 -5.316 -3.119 1 96.5 262 LYS B N 1
ATOM 4354 C CA . LYS B 1 262 ? -9.859 -6.281 -4.117 1 96.5 262 LYS B CA 1
ATOM 4355 C C . LYS B 1 262 ? -8.68 -5.734 -4.91 1 96.5 262 LYS B C 1
ATOM 4357 O O . LYS B 1 262 ? -7.684 -6.434 -5.105 1 96.5 262 LYS B O 1
ATOM 4362 N N . GLU B 1 263 ? -8.805 -4.535 -5.312 1 97.19 263 GLU B N 1
ATOM 4363 C CA . GLU B 1 263 ? -7.719 -3.879 -6.039 1 97.19 263 GLU B CA 1
ATOM 4364 C C . GLU B 1 263 ? -6.5 -3.672 -5.145 1 97.19 263 GLU B C 1
ATOM 4366 O O . GLU B 1 263 ? -5.363 -3.826 -5.59 1 97.19 263 GLU B O 1
ATOM 4371 N N . ALA B 1 264 ? -6.758 -3.281 -3.93 1 98 264 ALA B N 1
ATOM 4372 C CA . ALA B 1 264 ? -5.676 -3.078 -2.973 1 98 264 ALA B CA 1
ATOM 4373 C C . ALA B 1 264 ? -4.855 -4.352 -2.791 1 98 264 ALA B C 1
ATOM 4375 O O . ALA B 1 264 ? -3.623 -4.305 -2.752 1 98 264 ALA B O 1
ATOM 4376 N N . VAL B 1 265 ? -5.539 -5.461 -2.686 1 97 265 VAL B N 1
ATOM 4377 C CA . VAL B 1 265 ? -4.875 -6.75 -2.506 1 97 265 VAL B CA 1
ATOM 4378 C C . VAL B 1 265 ? -4.016 -7.066 -3.727 1 97 265 VAL B C 1
ATOM 4380 O O . VAL B 1 265 ? -2.855 -7.465 -3.59 1 97 265 VAL B O 1
ATOM 4383 N N . ALA B 1 266 ? -4.566 -6.867 -4.895 1 94.94 266 ALA B N 1
ATOM 4384 C CA . ALA B 1 266 ? -3.824 -7.113 -6.129 1 94.94 266 ALA B CA 1
ATOM 4385 C C . ALA B 1 266 ? -2.559 -6.262 -6.188 1 94.94 266 ALA B C 1
ATOM 4387 O O . ALA B 1 266 ? -1.482 -6.758 -6.523 1 94.94 266 ALA B O 1
ATOM 4388 N N . ASN B 1 267 ? -2.707 -5.004 -5.863 1 96.5 267 ASN B N 1
ATOM 4389 C CA . ASN B 1 267 ? -1.574 -4.086 -5.852 1 96.5 267 ASN B CA 1
ATOM 4390 C C . ASN B 1 267 ? -0.516 -4.512 -4.84 1 96.5 267 ASN B C 1
ATOM 4392 O O . ASN B 1 267 ? 0.68 -4.492 -5.137 1 96.5 267 ASN B O 1
ATOM 4396 N N . TYR B 1 268 ? -0.88 -4.938 -3.688 1 96.88 268 TYR B N 1
ATOM 4397 C CA . TYR B 1 268 ? 0.021 -5.363 -2.621 1 96.88 268 TYR B CA 1
ATOM 4398 C C . TYR B 1 268 ? 0.808 -6.602 -3.033 1 96.88 268 TYR B C 1
ATOM 4400 O O . TYR B 1 268 ? 2.025 -6.66 -2.848 1 96.88 268 TYR B O 1
ATOM 4408 N N . LEU B 1 269 ? 0.085 -7.52 -3.576 1 95.38 269 LEU B N 1
ATOM 4409 C CA . LEU B 1 269 ? 0.71 -8.773 -3.977 1 95.38 269 LEU B CA 1
ATOM 4410 C C . LEU B 1 269 ? 1.704 -8.547 -5.109 1 95.38 269 LEU B C 1
ATOM 4412 O O . LEU B 1 269 ? 2.713 -9.25 -5.207 1 95.38 269 LEU B O 1
ATOM 4416 N N . ASP B 1 270 ? 1.419 -7.598 -5.949 1 93.88 270 ASP B N 1
ATOM 4417 C CA . ASP B 1 270 ? 2.338 -7.254 -7.027 1 93.88 270 ASP B CA 1
ATOM 4418 C C . ASP B 1 270 ? 3.633 -6.66 -6.48 1 93.88 270 ASP B C 1
ATOM 4420 O O . ASP B 1 270 ? 4.719 -6.941 -6.996 1 93.88 270 ASP B O 1
ATOM 4424 N N . GLN B 1 271 ? 3.527 -5.957 -5.41 1 92.75 271 GLN B N 1
ATOM 4425 C CA . GLN B 1 271 ? 4.68 -5.273 -4.832 1 92.75 271 GLN B CA 1
ATOM 4426 C C . GLN B 1 271 ? 5.41 -6.168 -3.836 1 92.75 271 GLN B C 1
ATOM 4428 O O . GLN B 1 271 ? 6.617 -6.027 -3.635 1 92.75 271 GLN B O 1
ATOM 4433 N N . HIS B 1 272 ? 4.652 -7.023 -3.18 1 95.25 272 HIS B N 1
ATOM 4434 C CA . HIS B 1 272 ? 5.195 -7.906 -2.152 1 95.25 272 HIS B CA 1
ATOM 4435 C C . HIS B 1 272 ? 4.957 -9.367 -2.508 1 95.25 272 HIS B C 1
ATOM 4437 O O . HIS B 1 272 ? 4.098 -10.023 -1.918 1 95.25 272 HIS B O 1
ATOM 4443 N N . ARG B 1 273 ? 5.84 -9.883 -3.26 1 94.12 273 ARG B N 1
ATOM 4444 C CA . ARG B 1 273 ? 5.633 -11.219 -3.803 1 94.12 273 ARG B CA 1
ATOM 4445 C C . ARG B 1 273 ? 5.793 -12.281 -2.721 1 94.12 273 ARG B C 1
ATOM 4447 O O . ARG B 1 273 ? 5.32 -13.406 -2.877 1 94.12 273 ARG B O 1
ATOM 4454 N N . TRP B 1 274 ? 6.48 -11.93 -1.626 1 95.31 274 TRP B N 1
ATOM 4455 C CA . TRP B 1 274 ? 6.598 -12.867 -0.515 1 95.31 274 TRP B CA 1
ATOM 4456 C C . TRP B 1 274 ? 5.242 -13.117 0.13 1 95.31 274 TRP B C 1
ATOM 4458 O O . TRP B 1 274 ? 5.059 -14.109 0.844 1 95.31 274 TRP B O 1
ATOM 4468 N N . ALA B 1 275 ? 4.266 -12.25 -0.081 1 95 275 ALA B N 1
ATOM 4469 C CA . ALA B 1 275 ? 2.953 -12.328 0.557 1 95 275 ALA B CA 1
ATOM 4470 C C . ALA B 1 275 ? 2.123 -13.461 -0.029 1 95 275 ALA B C 1
ATOM 4472 O O . ALA B 1 275 ? 1.058 -13.797 0.496 1 95 275 ALA B O 1
ATOM 4473 N N . TYR B 1 276 ? 2.58 -14.102 -1.138 1 94.06 276 TYR B N 1
ATOM 4474 C CA . TYR B 1 276 ? 1.906 -15.258 -1.716 1 94.06 276 TYR B CA 1
ATOM 4475 C C . TYR B 1 276 ? 2.102 -16.5 -0.847 1 94.06 276 TYR B C 1
ATOM 4477 O O . TYR B 1 276 ? 1.515 -17.547 -1.111 1 94.06 276 TYR B O 1
ATOM 4485 N N . LYS B 1 277 ? 2.885 -16.344 0.165 1 90 277 LYS B N 1
ATOM 4486 C CA . LYS B 1 277 ? 3.16 -17.5 1.03 1 90 277 LYS B CA 1
ATOM 4487 C C . LYS B 1 277 ? 1.876 -18.031 1.649 1 90 277 LYS B C 1
ATOM 4489 O O . LYS B 1 277 ? 1.131 -17.297 2.295 1 90 277 LYS B O 1
ATOM 4494 N N . VAL B 1 278 ? 1.502 -19.156 1.251 1 77.94 278 VAL B N 1
ATOM 4495 C CA . VAL B 1 278 ? 0.301 -19.812 1.759 1 77.94 278 VAL B CA 1
ATOM 4496 C C . VAL B 1 278 ? 0.686 -20.859 2.807 1 77.94 278 VAL B C 1
ATOM 4498 O O . VAL B 1 278 ? 1.732 -21.5 2.697 1 77.94 278 VAL B O 1
ATOM 4501 N N . ASP B 1 279 ? 0.096 -20.734 4.109 1 65.69 279 ASP B N 1
ATOM 4502 C CA . ASP B 1 279 ? 0.326 -21.766 5.125 1 65.69 279 ASP B CA 1
ATOM 4503 C C . ASP B 1 279 ? -0.319 -23.078 4.723 1 65.69 279 ASP B C 1
ATOM 4505 O O . ASP B 1 279 ? -1.312 -23.094 3.992 1 65.69 279 ASP B O 1
#

Organism: Tagetes erecta (NCBI:txid13708)